Protein AF-A0A7W7CVB8-F1 (afdb_monomer_lite)

Radius of gyration: 33.38 Å; chains: 1; bounding box: 102×82×112 Å

InterPro domains:
  IPR000719 Protein kinase domain [PS50011] (1-177)
  IPR011009 Protein kinase-like domain superfamily [SSF56112] (12-130)
  IPR050167 Serine/threonine-protein kinase [PTHR23257] (19-129)

Secondary structure (DSSP, 8-state):
-PPEEHHHHTTT--HHHHHHHHHHHHHHHHHHHHTT-------TTTEEEPTT-SS--EEE--TT--TTS--TTS-TTTTSSSPP-HHHHHHHHHHHHHHH-GGGTGGGGGGG-SSGGGSPPHHHHHHHHHS-TTHHHH--S--PPPP-----------------------------------------PPPPP---------------------------------------------------PPPP-----------------EEEEEEPGGG--EEEEEEETTEEEEEEE-SSS-EEEEEEEEETTEEEEEEGGGEEEEEEE-SSEEEEEEEETTEEEEEEEEB--TT-EEEEEEEEETTEEEEEEEEEPTTS-EEEEEEETTEEEEPPPEETTTTEEEETTEEEE-EE-BTTTTBT--

Sequence (422 aa):
MSDDSLRTCATGWSAAQARLAGAQAAAALAAAHEAGVTHLALTPDTIVVVRDSDPPVVRLTGFGTSGEERTAYSAPEVGGETPATSAADVYSLGTVLAELFPHLETELWDCWAVDPAARPTATEIASRLSVPPWEKAAAGPPREKPAVGLPREKPAVGLPREKPIAEQPLVVERAAVPSTVERDAELSAPPPSETRRSAVVKPVIAMAILLSVLVVGGLTAARGKDRSRAEAGSGAQRATSLSSAPGPSVIPSPGPTATTARALRATMAAHLPGGAGTLYLAMRDGKAMAYFCDGKKVEAWYHGTASNGRLNLAGRNGNVMTGDFSATSATGKVTFKSRSTSFKIPVVRKPSGLFRASGRVRNAKVDGTWIVLPDGTRTGVLVTGGVPGPAPDLDVAAATAMIGGSPTSAVEVDVETGAGMD

Structure (mmCIF, N/C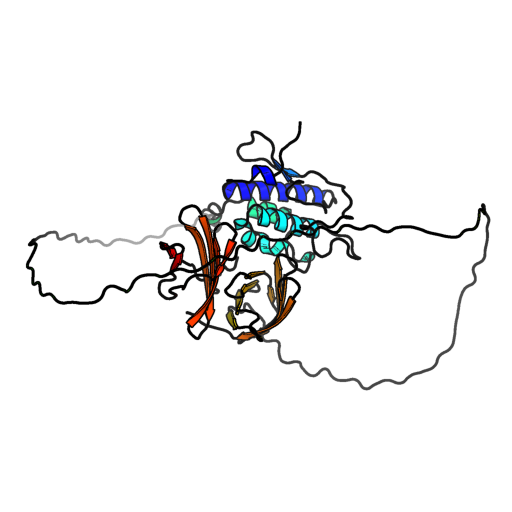A/C/O backbone):
data_AF-A0A7W7CVB8-F1
#
_entry.id   AF-A0A7W7CVB8-F1
#
loop_
_atom_site.group_PDB
_atom_site.id
_atom_site.type_symbol
_atom_site.label_atom_id
_atom_site.label_alt_id
_atom_site.label_comp_id
_atom_site.label_asym_id
_atom_site.label_entity_id
_atom_site.label_seq_id
_atom_site.pdbx_PDB_ins_code
_atom_site.Cartn_x
_atom_site.Cartn_y
_atom_site.Cartn_z
_atom_site.occupancy
_atom_site.B_iso_or_equiv
_atom_site.auth_seq_id
_atom_site.auth_comp_id
_atom_site.auth_asym_id
_atom_site.auth_atom_id
_atom_site.pdbx_PDB_model_num
ATOM 1 N N . MET A 1 1 ? 5.531 -25.276 27.952 1.00 41.78 1 MET A N 1
ATOM 2 C CA . MET A 1 1 ? 5.869 -25.693 26.575 1.00 41.78 1 MET A CA 1
ATOM 3 C C . MET A 1 1 ? 5.429 -24.544 25.696 1.00 41.78 1 MET A C 1
ATOM 5 O O . MET A 1 1 ? 4.290 -24.132 25.854 1.00 41.78 1 MET A O 1
ATOM 9 N N . SER A 1 2 ? 6.339 -23.943 24.935 1.00 55.62 2 SER A N 1
ATOM 10 C CA . SER A 1 2 ? 6.087 -22.653 24.279 1.00 55.62 2 SER A CA 1
ATOM 11 C C . SER A 1 2 ? 5.547 -22.852 22.868 1.00 55.62 2 SER A C 1
ATOM 13 O O . SER A 1 2 ? 6.119 -23.658 22.133 1.00 55.62 2 SER A O 1
ATOM 15 N N . ASP A 1 3 ? 4.498 -22.115 22.508 1.00 72.31 3 ASP A N 1
ATOM 16 C CA . ASP A 1 3 ? 4.078 -21.934 21.114 1.00 72.31 3 ASP A CA 1
ATOM 17 C C . ASP A 1 3 ? 5.183 -21.196 20.328 1.00 72.31 3 ASP A C 1
ATOM 19 O O . ASP A 1 3 ? 5.986 -20.466 20.918 1.00 72.31 3 ASP A O 1
ATOM 23 N N . ASP A 1 4 ? 5.244 -21.395 19.011 1.00 82.94 4 ASP A N 1
ATOM 24 C CA . ASP A 1 4 ? 6.255 -20.768 18.148 1.00 82.94 4 ASP A CA 1
ATOM 25 C C . ASP A 1 4 ? 5.694 -19.479 17.519 1.00 82.94 4 ASP A C 1
ATOM 27 O O . ASP A 1 4 ? 4.498 -19.397 17.233 1.00 82.94 4 ASP A O 1
ATOM 31 N N . SER A 1 5 ? 6.520 -18.445 17.316 1.00 87.62 5 SER A N 1
ATOM 32 C CA . SER A 1 5 ? 6.015 -17.173 16.782 1.00 87.62 5 SER A CA 1
ATOM 33 C C . SER A 1 5 ? 5.667 -17.243 15.295 1.00 87.62 5 SER A C 1
ATOM 35 O O . SER A 1 5 ? 6.262 -17.982 14.510 1.00 87.62 5 SER A O 1
ATOM 37 N N . LEU A 1 6 ? 4.726 -16.400 14.866 1.00 86.94 6 LEU A N 1
ATOM 38 C CA . LEU A 1 6 ? 4.351 -16.279 13.461 1.00 86.94 6 LEU A CA 1
ATOM 39 C C . LEU A 1 6 ? 5.567 -15.927 12.588 1.00 86.94 6 LEU A C 1
ATOM 41 O O . LEU A 1 6 ? 5.669 -16.411 11.462 1.00 86.94 6 LEU A O 1
ATOM 45 N N . ARG A 1 7 ? 6.529 -15.166 13.133 1.00 87.56 7 ARG A N 1
ATOM 46 C CA . ARG A 1 7 ? 7.818 -14.869 12.489 1.00 87.56 7 ARG A CA 1
ATOM 47 C C . ARG A 1 7 ? 8.586 -16.123 12.062 1.00 87.56 7 ARG A C 1
ATOM 49 O O . ARG A 1 7 ? 9.152 -16.129 10.971 1.00 87.56 7 ARG A O 1
ATOM 56 N N . THR A 1 8 ? 8.646 -17.159 12.900 1.00 85.69 8 THR A N 1
ATOM 57 C CA . THR A 1 8 ? 9.402 -18.384 12.586 1.00 85.69 8 THR A CA 1
ATOM 58 C C . THR A 1 8 ? 8.598 -19.327 11.693 1.00 85.69 8 THR A C 1
ATOM 60 O O . THR A 1 8 ? 9.158 -19.928 10.776 1.00 85.69 8 THR A O 1
ATOM 63 N N . CYS A 1 9 ? 7.282 -19.414 11.904 1.00 84.25 9 CYS A N 1
ATOM 64 C CA . CYS A 1 9 ? 6.412 -20.363 11.209 1.00 84.25 9 CYS A CA 1
ATOM 65 C C . CYS A 1 9 ? 5.978 -19.933 9.798 1.00 84.25 9 CYS A C 1
ATOM 67 O O . CYS A 1 9 ? 5.772 -20.800 8.954 1.00 84.25 9 CYS A O 1
ATOM 69 N N . ALA A 1 10 ? 5.842 -18.631 9.516 1.00 82.56 10 ALA A N 1
ATOM 70 C CA . ALA A 1 10 ? 5.246 -18.112 8.273 1.00 82.56 10 ALA A CA 1
ATOM 71 C C . ALA A 1 10 ? 6.025 -18.432 6.976 1.00 82.56 10 ALA A C 1
ATOM 73 O O . ALA A 1 10 ? 5.517 -18.224 5.868 1.00 82.56 10 ALA A O 1
ATOM 74 N N . THR A 1 11 ? 7.264 -18.921 7.078 1.00 83.38 11 THR A N 1
ATOM 75 C CA . THR A 1 11 ? 8.117 -19.189 5.913 1.00 83.38 11 THR A CA 1
ATOM 76 C C . THR A 1 11 ? 7.531 -20.304 5.047 1.00 83.38 11 THR A C 1
ATOM 78 O O . THR A 1 11 ? 7.451 -21.457 5.456 1.00 83.38 11 THR A O 1
ATOM 81 N N . GLY A 1 12 ? 7.165 -19.968 3.807 1.00 80.75 12 GLY A N 1
ATOM 82 C CA . GLY A 1 12 ? 6.624 -20.925 2.834 1.00 80.75 12 GLY A CA 1
ATOM 83 C C . GLY A 1 12 ? 5.102 -21.092 2.862 1.00 80.75 12 GLY A C 1
ATOM 84 O O . GLY A 1 12 ? 4.581 -21.861 2.057 1.00 80.75 12 GLY A O 1
ATOM 85 N N . TRP A 1 13 ? 4.383 -20.358 3.718 1.00 87.81 13 TRP A N 1
ATOM 86 C CA . TRP A 1 13 ? 2.919 -20.383 3.743 1.00 87.81 13 TRP A CA 1
ATOM 87 C C . TRP A 1 13 ? 2.299 -19.909 2.423 1.00 87.81 13 TRP A C 1
ATOM 89 O O . TRP A 1 13 ? 2.782 -18.988 1.756 1.00 87.81 13 TRP A O 1
ATOM 99 N N . SER A 1 14 ? 1.184 -20.538 2.060 1.00 87.44 14 SER A N 1
ATOM 100 C CA . SER A 1 14 ? 0.334 -20.115 0.947 1.00 87.44 14 SER A CA 1
ATOM 101 C C . SER A 1 14 ? -0.401 -18.807 1.260 1.00 87.44 14 SER A C 1
ATOM 103 O O . SER A 1 14 ? -0.615 -18.453 2.420 1.00 87.44 14 SER A O 1
ATOM 105 N N . ALA A 1 15 ? -0.878 -18.115 0.220 1.00 84.31 15 ALA A N 1
ATOM 106 C CA . ALA A 1 15 ? -1.705 -16.919 0.393 1.00 84.31 15 ALA A CA 1
ATOM 107 C C . ALA A 1 15 ? -2.995 -17.200 1.194 1.00 84.31 15 ALA A C 1
ATOM 109 O O . ALA A 1 15 ? -3.453 -16.345 1.943 1.00 84.31 15 ALA A O 1
ATOM 110 N N . ALA A 1 16 ? -3.560 -18.409 1.094 1.00 84.44 16 ALA A N 1
ATOM 111 C CA . ALA A 1 16 ? -4.723 -18.808 1.887 1.00 84.44 16 ALA A CA 1
ATOM 112 C C . ALA A 1 16 ? -4.392 -18.926 3.387 1.00 84.44 16 ALA A C 1
ATOM 114 O O . ALA A 1 16 ? -5.137 -18.411 4.216 1.00 84.44 16 ALA A O 1
ATOM 115 N N . GLN A 1 17 ? -3.252 -19.534 3.734 1.00 91.12 17 GLN A N 1
ATOM 116 C CA . GLN A 1 17 ? -2.776 -19.632 5.121 1.00 91.12 17 GLN A CA 1
ATOM 117 C C . GLN A 1 17 ? -2.429 -18.251 5.700 1.00 91.12 17 GLN A C 1
ATOM 119 O O . GLN A 1 17 ? -2.812 -17.949 6.827 1.00 91.12 17 GLN A O 1
ATOM 124 N N . ALA A 1 18 ? -1.782 -17.387 4.911 1.00 92.62 18 ALA A N 1
ATOM 125 C CA . ALA A 1 18 ? -1.481 -16.006 5.292 1.00 92.62 18 ALA A CA 1
ATOM 126 C C . ALA A 1 18 ? -2.753 -15.191 5.597 1.00 92.62 18 ALA A C 1
ATOM 128 O O . ALA A 1 18 ? -2.851 -14.578 6.661 1.00 92.62 18 ALA A O 1
ATOM 129 N N . ARG A 1 19 ? -3.755 -15.236 4.702 1.00 93.94 19 ARG A N 1
ATOM 130 C CA . ARG A 1 19 ? -5.072 -14.611 4.922 1.00 93.94 19 ARG A CA 1
ATOM 131 C C . ARG A 1 19 ? -5.748 -15.148 6.178 1.00 93.94 19 ARG A C 1
ATOM 133 O O . ARG A 1 19 ? -6.192 -14.361 7.005 1.00 93.94 19 ARG A O 1
ATOM 140 N N . LEU A 1 20 ? -5.800 -16.470 6.340 1.00 93.56 20 LEU A N 1
ATOM 141 C CA . LEU A 1 20 ? -6.459 -17.114 7.475 1.00 93.56 20 LEU A CA 1
ATOM 142 C C . LEU A 1 20 ? -5.820 -16.721 8.816 1.00 93.56 20 LEU A C 1
ATOM 144 O O . LEU A 1 20 ? -6.535 -16.384 9.758 1.00 93.56 20 LEU A O 1
ATOM 148 N N . ALA A 1 21 ? -4.490 -16.710 8.903 1.00 93.81 21 ALA A N 1
ATOM 149 C CA . ALA A 1 21 ? -3.789 -16.275 10.107 1.00 93.81 21 ALA A CA 1
ATOM 150 C C . ALA A 1 21 ? -3.987 -14.777 10.386 1.00 93.81 21 ALA A C 1
ATOM 152 O O . ALA A 1 21 ? -4.239 -14.392 11.526 1.00 93.81 21 ALA A O 1
ATOM 153 N N . GLY A 1 22 ? -3.953 -13.931 9.351 1.00 95.94 22 GLY A N 1
ATOM 154 C CA . GLY A 1 22 ? -4.281 -12.512 9.491 1.00 95.94 22 GLY A CA 1
ATOM 155 C C . GLY A 1 22 ? -5.724 -12.280 9.957 1.00 95.94 22 GLY A C 1
ATOM 156 O O . GLY A 1 22 ? -5.956 -11.441 10.825 1.00 95.94 22 GLY A O 1
ATOM 157 N N . ALA A 1 23 ? -6.682 -13.067 9.456 1.00 96.75 23 ALA A N 1
ATOM 158 C CA . ALA A 1 23 ? -8.081 -13.021 9.874 1.00 96.75 23 ALA A CA 1
ATOM 159 C C . ALA A 1 23 ? -8.259 -13.408 11.349 1.00 96.75 23 ALA A C 1
ATOM 161 O O . ALA A 1 23 ? -8.963 -12.720 12.084 1.00 96.75 23 ALA A O 1
ATOM 162 N N . GLN A 1 24 ? -7.591 -14.474 11.797 1.00 96.62 24 GLN A N 1
ATOM 163 C CA . GLN A 1 24 ? -7.615 -14.920 13.192 1.00 96.62 24 GLN A CA 1
ATOM 164 C C . GLN A 1 24 ? -6.947 -13.911 14.140 1.00 96.62 24 GLN A C 1
ATOM 166 O O . GLN A 1 24 ? -7.497 -13.616 15.201 1.00 96.62 24 GLN A O 1
ATOM 171 N N . ALA A 1 25 ? -5.806 -13.329 13.755 1.00 97.06 25 ALA A N 1
ATOM 172 C CA . ALA A 1 25 ? -5.157 -12.268 14.528 1.00 97.06 25 ALA A CA 1
ATOM 173 C C . ALA A 1 25 ? -6.049 -11.016 14.632 1.00 97.06 25 ALA A C 1
ATOM 175 O O . ALA A 1 25 ? -6.213 -10.457 15.714 1.00 97.06 25 ALA A O 1
ATOM 176 N N . ALA A 1 26 ? -6.697 -10.616 13.535 1.00 97.94 26 ALA A N 1
ATOM 177 C CA . ALA A 1 26 ? -7.664 -9.522 13.536 1.00 97.94 26 ALA A CA 1
ATOM 178 C C . ALA A 1 26 ? -8.901 -9.827 14.402 1.00 97.94 26 ALA A C 1
ATOM 180 O O . ALA A 1 26 ? -9.336 -8.971 15.166 1.00 97.94 26 ALA A O 1
ATOM 181 N N . ALA A 1 27 ? -9.431 -11.053 14.359 1.00 97.31 27 ALA A N 1
ATOM 182 C CA . ALA A 1 27 ? -10.551 -11.472 15.204 1.00 97.31 27 ALA A CA 1
ATOM 183 C C . ALA A 1 27 ? -10.185 -11.474 16.701 1.00 97.31 27 ALA A C 1
ATOM 185 O O . ALA A 1 27 ? -10.991 -11.072 17.538 1.00 97.31 27 ALA A O 1
ATOM 186 N N . ALA A 1 28 ? -8.955 -11.865 17.045 1.00 96.25 28 ALA A N 1
ATOM 187 C CA . ALA A 1 28 ? -8.456 -11.804 18.416 1.00 96.25 28 ALA A CA 1
ATOM 188 C C . ALA A 1 28 ? -8.279 -10.355 18.918 1.00 96.25 28 ALA A C 1
ATOM 190 O O . ALA A 1 28 ? -8.561 -10.087 20.086 1.00 96.25 28 ALA A O 1
ATOM 191 N N . LEU A 1 29 ? -7.878 -9.410 18.053 1.00 97.06 29 LEU A N 1
ATOM 192 C CA . LEU A 1 29 ? -7.913 -7.979 18.388 1.00 97.06 29 LEU A CA 1
ATOM 193 C C . LEU A 1 29 ? -9.339 -7.458 18.539 1.00 97.06 29 LEU A C 1
ATOM 195 O O . LEU A 1 29 ? -9.603 -6.743 19.496 1.00 97.06 29 LEU A O 1
ATOM 199 N N . ALA A 1 30 ? -10.260 -7.837 17.649 1.00 97.25 30 ALA A N 1
ATOM 200 C CA . ALA A 1 30 ? -11.659 -7.424 17.735 1.00 97.25 30 ALA A CA 1
ATOM 201 C C . ALA A 1 30 ? -12.279 -7.817 19.086 1.00 97.25 30 ALA A C 1
ATOM 203 O O . ALA A 1 30 ? -12.848 -6.967 19.765 1.00 97.25 30 ALA A O 1
ATOM 204 N N . ALA A 1 31 ? -12.067 -9.059 19.531 1.00 95.94 31 ALA A N 1
ATOM 205 C CA . ALA A 1 31 ? -12.522 -9.527 20.840 1.00 95.94 31 ALA A CA 1
ATOM 206 C C . ALA A 1 31 ? -11.890 -8.750 22.016 1.00 95.94 31 ALA A C 1
ATOM 208 O O . ALA A 1 31 ? -12.559 -8.483 23.014 1.00 95.94 31 ALA A O 1
ATOM 209 N N . ALA A 1 32 ? -10.616 -8.353 21.909 1.00 94.31 32 ALA A N 1
ATOM 210 C CA . ALA A 1 32 ? -9.971 -7.505 22.913 1.00 94.31 32 ALA A CA 1
ATOM 211 C C . ALA A 1 32 ? -10.542 -6.074 22.911 1.00 94.31 32 ALA A C 1
ATOM 213 O O . ALA A 1 32 ? -10.826 -5.524 23.974 1.00 94.31 32 ALA A O 1
ATOM 214 N N . HIS A 1 33 ? -10.782 -5.497 21.730 1.00 95.00 33 HIS A N 1
ATOM 215 C CA . HIS A 1 33 ? -11.368 -4.165 21.557 1.00 95.00 33 HIS A CA 1
ATOM 216 C C . HIS A 1 33 ? -12.808 -4.097 22.078 1.00 95.00 33 HIS A C 1
ATOM 218 O O . HIS A 1 33 ? -13.155 -3.128 22.750 1.00 95.00 33 HIS A O 1
ATOM 224 N N . GLU A 1 34 ? -13.617 -5.135 21.851 1.00 95.12 34 GLU A N 1
ATOM 225 C CA . GLU A 1 34 ? -14.959 -5.284 22.441 1.00 95.12 34 GLU A CA 1
ATOM 226 C C . GLU A 1 34 ? -14.915 -5.376 23.976 1.00 95.12 34 GLU A C 1
ATOM 228 O O . GLU A 1 34 ? -15.793 -4.842 24.653 1.00 95.12 34 GLU A O 1
ATOM 233 N N . ALA A 1 35 ? -13.860 -5.974 24.539 1.00 93.81 35 ALA A N 1
ATOM 234 C CA . ALA A 1 35 ? -13.591 -5.985 25.978 1.00 93.81 35 ALA A CA 1
ATOM 235 C C . ALA A 1 35 ? -12.957 -4.677 26.512 1.00 93.81 35 ALA A C 1
ATOM 237 O O . ALA A 1 35 ? -12.646 -4.590 27.701 1.00 93.81 35 ALA A O 1
ATOM 238 N N . GLY A 1 36 ? -12.753 -3.661 25.664 1.00 91.81 36 GLY A N 1
ATOM 239 C CA . GLY A 1 36 ? -12.139 -2.380 26.035 1.00 91.81 36 GLY A CA 1
ATOM 240 C C . GLY A 1 36 ? -10.615 -2.420 26.216 1.00 91.81 36 GLY A C 1
ATOM 241 O O . GLY A 1 36 ? -10.053 -1.509 26.821 1.00 91.81 36 GLY A O 1
ATOM 242 N N . VAL A 1 37 ? -9.939 -3.456 25.711 1.00 91.81 37 VAL A N 1
ATOM 243 C CA . VAL A 1 37 ? -8.492 -3.682 25.858 1.00 91.81 37 VAL A CA 1
ATOM 244 C C . VAL A 1 37 ? -7.772 -3.440 24.531 1.00 91.81 37 VAL A C 1
ATOM 246 O O . VAL A 1 37 ? -8.031 -4.122 23.543 1.00 91.81 37 VAL A O 1
ATOM 249 N N . THR A 1 38 ? -6.818 -2.508 24.518 1.00 92.44 38 THR A N 1
ATOM 250 C CA . THR A 1 38 ? -5.859 -2.323 23.415 1.00 92.44 38 THR A CA 1
ATOM 251 C C . THR A 1 38 ? -4.569 -3.106 23.677 1.00 92.44 38 THR A C 1
ATOM 253 O O . THR A 1 38 ? -4.179 -3.323 24.826 1.00 92.44 38 THR A O 1
ATOM 256 N N . HIS A 1 39 ? -3.905 -3.569 22.618 1.00 93.00 39 HIS A N 1
ATOM 257 C CA . HIS A 1 39 ? -2.704 -4.404 22.721 1.00 93.00 39 HIS A CA 1
ATOM 258 C C . HIS A 1 39 ? -1.413 -3.570 22.781 1.00 93.00 39 HIS A C 1
ATOM 260 O O . HIS A 1 39 ? -0.523 -3.894 23.564 1.00 93.00 39 HIS A O 1
ATOM 266 N N . LEU A 1 40 ? -1.304 -2.528 21.950 1.00 91.75 40 LEU A N 1
ATOM 267 C CA . LEU A 1 40 ? -0.252 -1.499 21.830 1.00 91.75 40 LEU A CA 1
ATOM 268 C C . LEU A 1 40 ? 1.198 -1.966 21.565 1.00 91.75 40 LEU A C 1
ATOM 270 O O . LEU A 1 40 ? 2.015 -1.174 21.092 1.00 91.75 40 LEU A O 1
ATOM 274 N N . ALA A 1 41 ? 1.502 -3.243 21.791 1.00 90.62 41 ALA A N 1
ATOM 275 C CA . ALA A 1 41 ? 2.809 -3.880 21.625 1.00 90.62 41 ALA A CA 1
ATOM 276 C C . ALA A 1 41 ? 2.791 -5.023 20.586 1.00 90.62 41 ALA A C 1
ATOM 278 O O . ALA A 1 41 ? 3.534 -5.996 20.705 1.00 90.62 41 ALA A O 1
ATOM 279 N N . LEU A 1 42 ? 1.920 -4.937 19.574 1.00 92.44 42 LEU A N 1
ATOM 280 C CA . LEU A 1 42 ? 1.849 -5.930 18.498 1.00 92.44 42 LEU A CA 1
ATOM 281 C C . LEU A 1 42 ? 3.172 -6.030 17.732 1.00 92.44 42 LEU A C 1
ATOM 283 O O . LEU A 1 42 ? 3.657 -5.054 17.162 1.00 92.44 42 LEU A O 1
ATOM 287 N N . THR A 1 43 ? 3.705 -7.244 17.658 1.00 92.44 43 THR A N 1
ATOM 288 C CA . THR A 1 43 ? 4.877 -7.610 16.859 1.00 92.44 43 THR A CA 1
ATOM 289 C C . THR A 1 43 ? 4.643 -8.989 16.223 1.00 92.44 43 THR A C 1
ATOM 291 O O . THR A 1 43 ? 3.743 -9.715 16.648 1.00 92.44 43 THR A O 1
ATOM 294 N N . PRO A 1 44 ? 5.461 -9.429 15.251 1.00 93.00 44 PRO A N 1
ATOM 295 C CA . PRO A 1 44 ? 5.422 -10.805 14.745 1.00 93.00 44 PRO A CA 1
ATOM 296 C C . PRO A 1 44 ? 5.622 -11.890 15.813 1.00 93.00 44 PRO A C 1
ATOM 298 O O . PRO A 1 44 ? 5.316 -13.053 15.560 1.00 93.00 44 PRO A O 1
ATOM 301 N N . ASP A 1 45 ? 6.150 -11.511 16.979 1.00 91.31 45 ASP A N 1
ATOM 302 C CA . ASP A 1 45 ? 6.499 -12.402 18.080 1.00 91.31 45 ASP A CA 1
ATOM 303 C C . ASP A 1 45 ? 5.417 -12.461 19.176 1.00 91.31 45 ASP A C 1
ATOM 305 O O . ASP A 1 45 ? 5.390 -13.411 19.954 1.00 91.31 45 ASP A O 1
ATOM 309 N N . THR A 1 46 ? 4.461 -11.519 19.181 1.00 93.06 46 THR A N 1
ATOM 310 C CA . THR A 1 46 ? 3.242 -11.594 20.012 1.00 93.06 46 THR A CA 1
ATOM 311 C C . THR A 1 46 ? 2.109 -12.388 19.358 1.00 93.06 46 THR A C 1
ATOM 313 O O . THR A 1 46 ? 1.165 -12.788 20.048 1.00 93.06 46 THR A O 1
ATOM 316 N N . ILE A 1 47 ? 2.201 -12.653 18.050 1.00 94.31 47 ILE A N 1
ATOM 317 C CA . ILE A 1 47 ? 1.319 -13.582 17.336 1.00 94.31 47 ILE A CA 1
ATOM 318 C C . ILE A 1 47 ? 1.981 -14.962 17.343 1.00 94.31 47 ILE A C 1
ATOM 320 O O . ILE A 1 47 ? 3.034 -15.144 16.735 1.00 94.31 47 ILE A O 1
ATOM 324 N N . VAL A 1 48 ? 1.375 -15.936 18.019 1.00 94.12 48 VAL A N 1
ATOM 325 C CA . VAL A 1 48 ? 1.908 -17.303 18.134 1.00 94.12 48 VAL A CA 1
ATOM 326 C C . VAL A 1 48 ? 1.084 -18.285 17.312 1.00 94.12 48 VAL A C 1
ATOM 328 O O . VAL A 1 48 ? -0.132 -18.132 17.201 1.00 94.12 48 VAL A O 1
ATOM 331 N N . VAL A 1 49 ? 1.736 -19.292 16.736 1.00 92.56 49 VAL A N 1
ATOM 332 C CA . VAL A 1 49 ? 1.103 -20.371 15.973 1.00 92.56 49 VAL A CA 1
ATOM 333 C C . VAL A 1 49 ? 0.953 -21.593 16.872 1.00 92.56 49 VAL A C 1
ATOM 335 O O . VAL A 1 49 ? 1.911 -22.046 17.499 1.00 92.56 49 VAL A O 1
ATOM 338 N N . VAL A 1 50 ? -0.257 -22.146 16.923 1.00 90.94 50 VAL A N 1
ATOM 339 C CA . VAL A 1 50 ? -0.533 -23.401 17.625 1.00 90.94 50 VAL A CA 1
ATOM 340 C C . VAL A 1 50 ? 0.137 -24.534 16.852 1.00 90.94 50 VAL A C 1
ATOM 342 O O . VAL A 1 50 ? -0.140 -24.732 15.666 1.00 90.94 50 VAL A O 1
ATOM 345 N N . ARG A 1 51 ? 1.024 -25.282 17.515 1.00 82.88 51 ARG A N 1
ATOM 346 C CA . ARG A 1 51 ? 1.720 -26.418 16.895 1.00 82.88 51 ARG A CA 1
ATOM 347 C C . ARG A 1 51 ? 0.750 -27.470 16.372 1.00 82.88 51 ARG A C 1
ATOM 349 O O . ARG A 1 51 ? -0.341 -27.644 16.909 1.00 82.88 51 ARG A O 1
ATOM 356 N N . ASP A 1 52 ? 1.191 -28.161 15.324 1.00 81.94 52 ASP A N 1
ATOM 357 C CA . ASP A 1 52 ? 0.491 -29.286 14.699 1.00 81.94 52 ASP A CA 1
ATOM 358 C C . ASP A 1 52 ? -0.948 -28.958 14.238 1.00 81.94 52 ASP A C 1
ATOM 360 O O . ASP A 1 52 ? -1.793 -29.844 14.119 1.00 81.94 52 ASP A O 1
ATOM 364 N N . SER A 1 53 ? -1.227 -27.676 13.951 1.00 81.69 53 SER A N 1
ATOM 365 C CA . SER A 1 53 ? -2.502 -27.216 13.391 1.00 81.69 53 SER A CA 1
ATOM 366 C C . SER A 1 53 ? -2.454 -27.109 11.861 1.00 81.69 53 SER A C 1
ATOM 368 O O . SER A 1 53 ? -1.638 -26.379 11.296 1.00 81.69 53 SER A O 1
ATOM 370 N N . ASP A 1 54 ? -3.361 -27.824 11.191 1.00 81.94 54 ASP A N 1
ATOM 371 C CA . ASP A 1 54 ? -3.656 -27.668 9.764 1.00 81.94 54 ASP A CA 1
ATOM 372 C C . ASP A 1 54 ? -5.188 -27.619 9.565 1.00 81.94 54 ASP A C 1
ATOM 374 O O . AS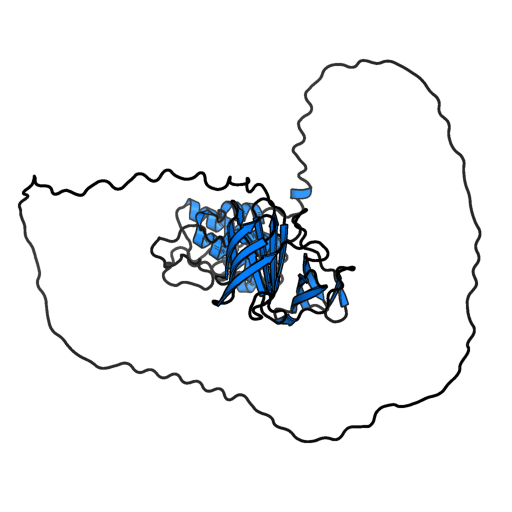P A 1 54 ? -5.875 -28.581 9.921 1.00 81.94 54 ASP A O 1
ATOM 378 N N . PRO A 1 55 ? -5.760 -26.509 9.057 1.00 84.00 55 PRO A N 1
ATOM 379 C CA . PRO A 1 55 ? -5.083 -25.260 8.705 1.00 84.00 55 PRO A CA 1
ATOM 380 C C . PRO A 1 55 ? -4.499 -24.537 9.940 1.00 84.00 55 PRO A C 1
ATOM 382 O O . PRO A 1 55 ? -4.943 -24.789 11.063 1.00 84.00 55 PRO A O 1
ATOM 385 N N . PRO A 1 56 ? -3.518 -23.629 9.761 1.00 87.75 56 PRO A N 1
ATOM 386 C CA . PRO A 1 56 ? -2.817 -23.000 10.875 1.00 87.75 56 PRO A CA 1
ATOM 387 C C . PRO A 1 56 ? -3.759 -22.183 11.763 1.00 87.75 56 PRO A C 1
ATOM 389 O O . PRO A 1 56 ? -4.536 -21.345 11.288 1.00 87.75 56 PRO A O 1
ATOM 392 N N . VAL A 1 57 ? -3.639 -22.401 13.071 1.00 92.19 57 VAL A N 1
ATOM 393 C CA . VAL A 1 57 ? -4.328 -21.637 14.113 1.00 92.19 57 VAL A CA 1
ATOM 394 C C . VAL A 1 57 ? -3.333 -20.697 14.787 1.00 92.19 57 VAL A C 1
ATOM 396 O O . VAL A 1 57 ? -2.240 -21.116 15.166 1.00 92.19 57 VAL A O 1
ATOM 399 N N . VAL A 1 58 ? -3.707 -19.430 14.963 1.00 93.94 58 VAL A N 1
ATOM 400 C CA . VAL A 1 58 ? -2.883 -18.411 15.625 1.00 93.94 58 VAL A CA 1
ATOM 401 C C . VAL A 1 58 ? -3.585 -17.791 16.828 1.00 93.94 58 VAL A C 1
ATOM 403 O O . VAL A 1 58 ? -4.812 -17.759 16.919 1.00 93.94 58 VAL A O 1
ATOM 406 N N . ARG A 1 59 ? -2.792 -17.289 17.775 1.00 92.69 59 ARG A N 1
ATOM 407 C CA . ARG A 1 59 ? -3.259 -16.639 19.005 1.00 92.69 59 ARG A CA 1
ATOM 408 C C . ARG A 1 59 ? -2.467 -15.360 19.250 1.00 92.69 59 ARG A C 1
ATOM 410 O O . ARG A 1 59 ? -1.298 -15.274 18.886 1.00 92.69 59 ARG A O 1
ATOM 417 N N . LEU A 1 60 ? -3.095 -14.386 19.904 1.00 93.50 60 LEU A N 1
ATOM 418 C CA . LEU A 1 60 ? -2.413 -13.193 20.406 1.00 93.50 60 LEU A CA 1
ATOM 419 C C . LEU A 1 60 ? -1.994 -13.378 21.864 1.00 93.50 60 LEU A C 1
ATOM 421 O O . LEU A 1 60 ? -2.709 -13.988 22.661 1.00 93.50 60 LEU A O 1
ATOM 425 N N . THR A 1 61 ? -0.828 -12.835 22.196 1.00 92.25 61 THR A N 1
ATOM 426 C CA . THR A 1 61 ? -0.187 -12.895 23.514 1.00 92.25 61 THR A CA 1
ATOM 427 C C . THR A 1 61 ? 0.423 -11.531 23.850 1.00 92.25 61 THR A C 1
ATOM 429 O O . THR A 1 61 ? 0.607 -10.708 22.964 1.00 92.25 61 THR A O 1
ATOM 432 N N . GLY A 1 62 ? 0.737 -11.256 25.119 1.00 86.19 62 GLY A N 1
ATOM 433 C CA . GLY A 1 62 ? 1.341 -9.968 25.502 1.00 86.19 62 GLY A CA 1
ATOM 434 C C . GLY A 1 62 ? 0.357 -8.800 25.662 1.00 86.19 62 GLY A C 1
ATOM 435 O O . GLY A 1 62 ? 0.771 -7.647 25.635 1.00 86.19 62 GLY A O 1
ATOM 436 N N . PHE A 1 63 ? -0.937 -9.066 25.871 1.00 83.38 63 PHE A N 1
ATOM 437 C CA . PHE A 1 63 ? -1.872 -8.039 26.342 1.00 83.38 63 PHE A CA 1
ATOM 438 C C . PHE A 1 63 ? -1.423 -7.456 27.691 1.00 83.38 63 PHE A C 1
ATOM 440 O O . PHE A 1 63 ? -0.974 -8.191 28.572 1.00 83.38 63 PHE A O 1
ATOM 447 N N . GLY A 1 64 ? -1.595 -6.145 27.874 1.00 64.12 64 GLY A N 1
ATOM 448 C CA . GLY A 1 64 ? -1.306 -5.468 29.141 1.00 64.12 64 GLY A CA 1
ATOM 449 C C . GLY A 1 64 ? 0.164 -5.105 29.377 1.00 64.12 64 GLY A C 1
ATOM 450 O O . GLY A 1 64 ? 0.475 -4.554 30.431 1.00 64.12 64 GLY A O 1
ATOM 451 N N . THR A 1 65 ? 1.067 -5.340 28.418 1.00 63.47 65 THR A N 1
ATOM 452 C CA . THR A 1 65 ? 2.347 -4.617 28.390 1.00 63.47 65 THR A CA 1
ATOM 453 C C . THR A 1 65 ? 2.057 -3.136 28.161 1.00 63.47 65 THR A C 1
ATOM 455 O O . THR A 1 65 ? 1.389 -2.794 27.182 1.00 63.47 65 THR A O 1
ATOM 458 N N . SER A 1 66 ? 2.532 -2.252 29.040 1.00 55.00 66 SER A N 1
ATOM 459 C CA . SER A 1 66 ? 2.380 -0.811 28.844 1.00 55.00 66 SER A CA 1
ATOM 460 C C . SER A 1 66 ? 3.023 -0.397 27.516 1.00 55.00 66 SER A C 1
ATOM 462 O O . SER A 1 66 ? 4.152 -0.776 27.212 1.00 55.00 66 SER A O 1
ATOM 464 N N . GLY A 1 67 ? 2.311 0.402 26.714 1.00 53.81 67 GLY A N 1
ATOM 465 C CA . GLY A 1 67 ? 2.802 0.933 25.433 1.00 53.81 67 GLY A CA 1
ATOM 466 C C . GLY A 1 67 ? 3.897 2.001 25.576 1.00 53.81 67 GLY A C 1
ATOM 467 O O . GLY A 1 67 ? 3.961 2.916 24.759 1.00 53.81 67 GLY A O 1
ATOM 468 N N . GLU A 1 68 ? 4.701 1.928 26.639 1.00 56.72 68 GLU A N 1
ATOM 469 C CA . GLU A 1 68 ? 5.796 2.850 26.954 1.00 56.72 68 GLU A CA 1
ATOM 470 C C . GLU A 1 68 ? 6.984 2.671 25.999 1.00 56.72 68 GLU A C 1
ATOM 472 O O . GLU A 1 68 ? 7.653 3.650 25.670 1.00 56.72 68 GLU A O 1
ATOM 477 N N . GLU A 1 69 ? 7.225 1.451 25.503 1.00 66.12 69 GLU A N 1
ATOM 478 C CA . GLU A 1 69 ? 8.274 1.184 24.517 1.00 66.12 69 GLU A CA 1
ATOM 479 C C . GLU A 1 69 ? 7.695 1.063 23.100 1.00 66.12 69 GLU A C 1
ATOM 481 O O . GLU A 1 69 ? 7.053 0.084 22.717 1.00 66.12 69 GLU A O 1
ATOM 486 N N . ARG A 1 70 ? 7.932 2.105 22.298 1.00 77.19 70 ARG A N 1
ATOM 487 C CA . ARG A 1 70 ? 7.492 2.189 20.904 1.00 77.19 70 ARG A CA 1
ATOM 488 C C . ARG A 1 70 ? 8.288 1.219 20.028 1.00 77.19 70 ARG A C 1
ATOM 490 O O . ARG A 1 70 ? 9.493 1.377 19.848 1.00 77.19 70 ARG A O 1
ATOM 497 N N . THR A 1 71 ? 7.598 0.260 19.418 1.00 84.25 71 THR A N 1
ATOM 498 C CA . THR A 1 71 ? 8.200 -0.716 18.497 1.00 84.25 71 THR A CA 1
ATOM 499 C C . THR A 1 71 ? 8.296 -0.165 17.066 1.00 84.25 71 THR A C 1
ATOM 501 O O . THR A 1 71 ? 7.701 0.862 16.734 1.00 84.25 71 THR A O 1
ATOM 504 N N . ALA A 1 72 ? 8.980 -0.891 16.174 1.00 85.94 72 ALA A N 1
ATOM 505 C CA . ALA A 1 72 ? 8.981 -0.601 14.735 1.00 85.94 72 ALA A CA 1
ATOM 506 C C . ALA A 1 72 ? 7.592 -0.740 14.067 1.00 85.94 72 ALA A C 1
ATOM 508 O O . ALA A 1 72 ? 7.389 -0.220 12.970 1.00 85.94 72 ALA A O 1
ATOM 509 N N . TYR A 1 73 ? 6.647 -1.422 14.725 1.00 91.75 73 TYR A N 1
ATOM 510 C CA . TYR A 1 73 ? 5.282 -1.662 14.246 1.00 91.75 73 TYR A CA 1
ATOM 511 C C . TYR A 1 73 ? 4.275 -0.641 14.788 1.00 91.75 73 TYR A C 1
ATOM 513 O O . TYR A 1 73 ? 3.195 -0.492 14.222 1.00 91.75 73 TYR A O 1
ATOM 521 N N . SER A 1 74 ? 4.622 0.068 15.867 1.00 90.75 74 SER A N 1
ATOM 522 C CA . SER A 1 74 ? 3.714 0.965 16.579 1.00 90.75 74 SER A CA 1
ATOM 523 C C . SER A 1 74 ? 3.234 2.127 15.701 1.00 90.75 74 SER A C 1
ATOM 525 O O . SER A 1 74 ? 4.013 2.758 14.978 1.00 90.75 74 SER A O 1
ATOM 527 N N . ALA A 1 75 ? 1.942 2.440 15.815 1.00 90.38 75 ALA A N 1
ATOM 528 C CA . ALA A 1 75 ? 1.303 3.545 15.107 1.00 90.38 75 ALA A CA 1
ATOM 529 C C . ALA A 1 75 ? 1.961 4.905 15.417 1.00 90.38 75 ALA A C 1
ATOM 531 O O . ALA A 1 75 ? 2.520 5.084 16.505 1.00 90.38 75 ALA A O 1
ATOM 532 N N . PRO A 1 76 ? 1.922 5.883 14.488 1.00 87.62 76 PRO A N 1
ATOM 533 C CA . PRO A 1 76 ? 2.633 7.147 14.648 1.00 87.62 76 PRO A CA 1
ATOM 534 C C . PRO A 1 76 ? 2.222 7.926 15.903 1.00 87.62 76 PRO A C 1
ATOM 536 O O . PRO A 1 76 ? 3.084 8.582 16.492 1.00 87.62 76 PRO A O 1
ATOM 539 N N . GLU A 1 77 ? 0.961 7.803 16.323 1.00 85.88 77 GLU A N 1
ATOM 540 C CA . GLU A 1 77 ? 0.389 8.418 17.523 1.00 85.88 77 GLU A CA 1
ATOM 541 C C . GLU A 1 77 ? 0.749 7.724 18.853 1.00 85.88 77 GLU A C 1
ATOM 543 O O . GLU A 1 77 ? 0.512 8.295 19.917 1.00 85.88 77 GLU A O 1
ATOM 548 N N . VAL A 1 78 ? 1.346 6.523 18.834 1.00 87.31 78 VAL A N 1
ATOM 549 C CA . VAL A 1 78 ? 1.791 5.840 20.063 1.00 87.31 78 VAL A CA 1
ATOM 550 C C . VAL A 1 78 ? 2.936 6.632 20.704 1.00 87.31 78 VAL A C 1
ATOM 552 O O . VAL A 1 78 ? 3.959 6.906 20.064 1.00 87.31 78 VAL A O 1
ATOM 555 N N . GLY A 1 79 ? 2.745 6.996 21.976 1.00 76.50 79 GLY A N 1
ATOM 556 C CA . GLY A 1 79 ? 3.624 7.894 22.732 1.00 76.50 79 GLY A CA 1
ATOM 557 C C . GLY A 1 79 ? 3.307 9.390 22.577 1.00 76.50 79 GLY A C 1
ATOM 558 O O . GLY A 1 79 ? 4.101 10.215 23.022 1.00 76.50 79 GLY A O 1
ATOM 559 N N . GLY A 1 80 ? 2.191 9.754 21.933 1.00 75.25 80 GLY A N 1
ATOM 560 C CA . GLY A 1 80 ? 1.697 11.134 21.864 1.00 75.25 80 GLY A CA 1
ATOM 561 C C . GLY A 1 80 ? 0.934 11.595 23.115 1.00 75.25 80 GLY A C 1
ATOM 562 O O . GLY A 1 80 ? 0.774 10.856 24.082 1.00 75.25 80 GLY A O 1
ATOM 563 N N . GLU A 1 81 ? 0.424 12.830 23.075 1.00 72.00 81 GLU A N 1
ATOM 564 C CA . GLU A 1 81 ? -0.354 13.443 24.170 1.00 72.00 81 GLU A CA 1
ATOM 565 C C . GLU A 1 81 ? -1.741 12.802 24.372 1.00 72.00 81 GLU A C 1
ATOM 567 O O . GLU A 1 81 ? -2.306 12.855 25.464 1.00 72.00 81 GLU A O 1
ATOM 572 N N . THR A 1 82 ? -2.306 12.192 23.326 1.00 73.25 82 THR A N 1
ATOM 573 C CA . THR A 1 82 ? -3.585 11.472 23.377 1.00 73.25 82 THR A CA 1
ATOM 574 C C . THR A 1 82 ? -3.364 9.975 23.594 1.00 73.25 82 THR A C 1
ATOM 576 O O . THR A 1 82 ? -2.535 9.397 22.886 1.00 73.25 82 THR A O 1
ATOM 579 N N . PRO A 1 83 ? -4.133 9.306 24.478 1.00 77.38 83 PRO A N 1
ATOM 580 C CA . PRO A 1 83 ? -4.067 7.855 24.625 1.00 77.38 83 PRO A CA 1
ATOM 581 C C . PRO A 1 83 ? -4.303 7.130 23.296 1.00 77.38 83 PRO A C 1
ATOM 583 O O . PRO A 1 83 ? -5.238 7.450 22.560 1.00 77.38 83 PRO A O 1
ATOM 586 N N . ALA A 1 84 ? -3.466 6.135 23.004 1.00 79.44 84 ALA A N 1
ATOM 587 C CA . ALA A 1 84 ? -3.612 5.309 21.814 1.00 79.44 84 ALA A CA 1
ATOM 588 C C . ALA A 1 84 ? -4.910 4.482 21.874 1.00 79.44 84 ALA A C 1
ATOM 590 O O . ALA A 1 84 ? -5.230 3.871 22.896 1.00 79.44 84 ALA A O 1
ATOM 591 N N . THR A 1 85 ? -5.654 4.460 20.769 1.00 89.94 85 THR A N 1
ATOM 592 C CA . THR A 1 85 ? -6.933 3.744 20.641 1.00 89.94 85 THR A CA 1
ATOM 593 C C . THR A 1 85 ? -6.745 2.387 19.954 1.00 89.94 85 THR A C 1
ATOM 595 O O . THR A 1 85 ? -5.650 2.045 19.509 1.00 89.94 85 THR A O 1
ATOM 598 N N . SER A 1 86 ? -7.826 1.617 19.797 1.00 94.12 86 SER A N 1
ATOM 599 C CA . SER A 1 86 ? -7.856 0.381 18.993 1.00 94.12 86 SER A CA 1
ATOM 600 C C . SER A 1 86 ? -7.329 0.561 17.560 1.00 94.12 86 SER A C 1
ATOM 602 O O . SER A 1 86 ? -6.771 -0.370 16.981 1.00 94.12 86 SER A O 1
ATOM 604 N N . ALA A 1 87 ? -7.420 1.770 17.000 1.00 94.94 87 ALA A N 1
ATOM 605 C CA . ALA A 1 87 ? -6.862 2.105 15.692 1.00 94.94 87 ALA A CA 1
ATOM 606 C C . ALA A 1 87 ? -5.322 2.006 15.637 1.00 94.94 87 ALA A C 1
ATOM 608 O O . ALA A 1 87 ? -4.760 1.779 14.559 1.00 94.94 87 ALA A O 1
ATOM 609 N N . ALA A 1 88 ? -4.623 2.139 16.771 1.00 93.88 88 ALA A N 1
ATOM 610 C CA . ALA A 1 88 ? -3.176 1.935 16.850 1.00 93.88 88 ALA A CA 1
ATOM 611 C C . ALA A 1 88 ? -2.800 0.447 16.712 1.00 93.88 88 ALA A C 1
ATOM 613 O O . ALA A 1 88 ? -1.802 0.111 16.065 1.00 93.88 88 ALA A O 1
ATOM 614 N N . ASP A 1 89 ? -3.633 -0.451 17.248 1.00 95.69 89 ASP A N 1
ATOM 615 C CA . ASP A 1 89 ? -3.469 -1.896 17.066 1.00 95.69 89 ASP A CA 1
ATOM 616 C C . ASP A 1 89 ? -3.703 -2.301 15.610 1.00 95.69 89 ASP A C 1
ATOM 618 O O . ASP A 1 89 ? -2.967 -3.126 15.082 1.00 95.69 89 ASP A O 1
ATOM 622 N N . VAL A 1 90 ? -4.676 -1.684 14.930 1.00 97.62 90 VAL A N 1
ATOM 623 C CA . VAL A 1 90 ? -4.954 -1.934 13.504 1.00 97.62 90 VAL A CA 1
ATOM 624 C C . VAL A 1 90 ? -3.758 -1.548 12.627 1.00 97.62 90 VAL A C 1
ATOM 626 O O . VAL A 1 90 ? -3.335 -2.343 11.787 1.00 97.62 90 VAL A O 1
ATOM 629 N N . TYR A 1 91 ? -3.155 -0.376 12.857 1.00 96.00 91 TYR A N 1
ATOM 630 C CA . TYR A 1 91 ? -1.917 0.031 12.176 1.00 96.00 91 TYR A CA 1
ATOM 631 C C . TYR A 1 91 ? -0.782 -0.969 12.433 1.00 96.00 91 TYR A C 1
ATOM 633 O O . TYR A 1 91 ? -0.059 -1.362 11.511 1.00 96.00 91 TYR A O 1
ATOM 641 N N . SER A 1 92 ? -0.628 -1.406 13.684 1.00 95.94 92 SER A N 1
ATOM 642 C CA . SER A 1 92 ? 0.441 -2.331 14.066 1.00 95.94 92 SER A CA 1
ATOM 643 C C . SER A 1 92 ? 0.226 -3.718 13.450 1.00 95.94 92 SER A C 1
ATOM 645 O O . SER A 1 92 ? 1.159 -4.271 12.872 1.00 95.94 92 SER A O 1
ATOM 647 N N . LEU A 1 93 ? -1.010 -4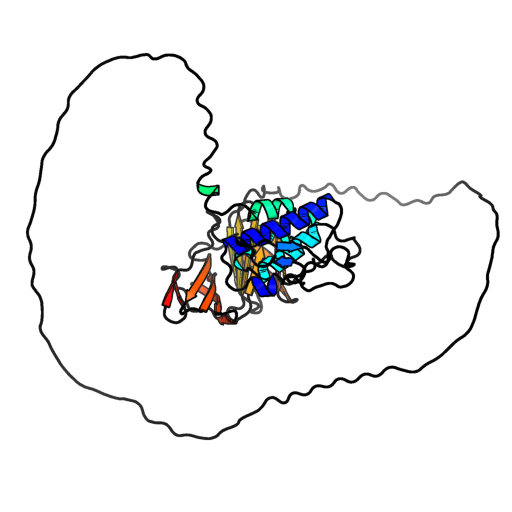.234 13.448 1.00 97.25 93 LEU A N 1
ATOM 648 C CA . LEU A 1 93 ? -1.390 -5.470 12.760 1.00 97.25 93 LEU A CA 1
ATOM 649 C C . LEU A 1 93 ? -1.118 -5.379 11.255 1.00 97.25 93 LEU A C 1
ATOM 651 O O . LEU A 1 93 ? -0.510 -6.291 10.701 1.00 97.25 93 LEU A O 1
ATOM 655 N N . GLY A 1 94 ? -1.523 -4.285 10.601 1.00 96.19 94 GLY A N 1
ATOM 656 C CA . GLY A 1 94 ? -1.228 -4.048 9.186 1.00 96.19 94 GLY A CA 1
ATOM 657 C C . GLY A 1 94 ? 0.275 -4.117 8.911 1.00 96.19 94 GLY A C 1
ATOM 658 O O . GLY A 1 94 ? 0.711 -4.845 8.021 1.00 96.19 94 GLY A O 1
ATOM 659 N N . THR A 1 95 ? 1.081 -3.443 9.737 1.00 94.88 95 THR A N 1
ATOM 660 C CA . THR A 1 95 ? 2.551 -3.443 9.625 1.00 94.88 95 THR A CA 1
ATOM 661 C C . THR A 1 95 ? 3.149 -4.844 9.809 1.00 94.88 95 THR A C 1
ATOM 663 O O . THR A 1 95 ? 3.982 -5.258 9.004 1.00 94.88 95 THR A O 1
ATOM 666 N N . VAL A 1 96 ? 2.691 -5.600 10.813 1.00 96.00 96 VAL A N 1
ATOM 667 C CA . VAL A 1 96 ? 3.113 -6.988 11.073 1.00 96.00 96 VAL A CA 1
ATOM 668 C C . VAL A 1 96 ? 2.757 -7.911 9.904 1.00 96.00 96 VAL A C 1
ATOM 670 O O . VAL A 1 96 ? 3.622 -8.622 9.389 1.00 96.00 96 VAL A O 1
ATOM 673 N N . LEU A 1 97 ? 1.501 -7.890 9.450 1.00 95.50 97 LEU A N 1
ATOM 674 C CA . LEU A 1 97 ? 1.037 -8.759 8.368 1.00 95.50 97 LEU A CA 1
ATOM 675 C C . LEU A 1 97 ? 1.699 -8.417 7.032 1.00 95.50 97 LEU A C 1
ATOM 677 O O . LEU A 1 97 ? 1.991 -9.327 6.267 1.00 95.50 97 LEU A O 1
ATOM 681 N N . ALA A 1 98 ? 1.991 -7.147 6.755 1.00 90.06 98 ALA A N 1
ATOM 682 C CA . ALA A 1 98 ? 2.635 -6.744 5.510 1.00 90.06 98 ALA A CA 1
ATOM 683 C C . ALA A 1 98 ? 4.159 -6.987 5.491 1.00 90.06 98 ALA A C 1
ATOM 685 O O . ALA A 1 98 ? 4.729 -7.166 4.415 1.00 90.06 98 ALA A O 1
ATOM 686 N N . GLU A 1 99 ? 4.828 -7.042 6.651 1.00 92.12 99 GLU A N 1
ATOM 687 C CA . GLU A 1 99 ? 6.207 -7.548 6.748 1.00 92.12 99 GLU A CA 1
ATOM 688 C C . GLU A 1 99 ? 6.259 -9.048 6.427 1.00 92.12 99 GLU A C 1
ATOM 690 O O . GLU A 1 99 ? 7.017 -9.475 5.555 1.00 92.12 99 GLU A O 1
ATOM 695 N N . LEU A 1 100 ? 5.436 -9.842 7.118 1.00 92.06 100 LEU A N 1
ATOM 696 C CA . LEU A 1 100 ? 5.440 -11.306 7.023 1.00 92.06 100 LEU A CA 1
ATOM 697 C C . LEU A 1 100 ? 4.846 -11.808 5.700 1.00 92.06 100 LEU A C 1
ATOM 699 O O . LEU A 1 100 ? 5.330 -12.773 5.106 1.00 92.06 100 LEU A O 1
ATOM 703 N N . PHE A 1 101 ? 3.814 -11.124 5.212 1.00 92.69 101 PHE A N 1
ATOM 704 C CA . PHE A 1 101 ? 3.052 -11.470 4.020 1.00 92.69 101 PHE A CA 1
ATOM 705 C C . PHE A 1 101 ? 2.900 -10.243 3.100 1.00 92.69 101 PHE A C 1
ATOM 707 O O . PHE A 1 101 ? 1.804 -9.698 2.974 1.00 92.69 101 PHE A O 1
ATOM 714 N N . PRO A 1 102 ? 3.952 -9.823 2.365 1.00 86.56 102 PRO A N 1
ATOM 715 C CA . PRO A 1 102 ? 3.909 -8.609 1.534 1.00 86.56 102 PRO A CA 1
ATOM 716 C C . PRO A 1 102 ? 2.821 -8.578 0.448 1.00 86.56 102 PRO A C 1
ATOM 718 O O . PRO A 1 102 ? 2.547 -7.531 -0.119 1.00 86.56 102 PRO A O 1
ATOM 721 N N . HIS A 1 103 ? 2.197 -9.718 0.140 1.00 81.38 103 HIS A N 1
ATOM 722 C CA . HIS A 1 103 ? 1.068 -9.809 -0.789 1.00 81.38 103 HIS A CA 1
ATOM 723 C C . HIS A 1 103 ? -0.283 -9.399 -0.169 1.00 81.38 103 HIS A C 1
ATOM 725 O O . HIS A 1 103 ? -1.262 -9.307 -0.898 1.00 81.38 103 HIS A O 1
ATOM 731 N N . LEU A 1 104 ? -0.346 -9.177 1.151 1.00 88.19 104 LEU A N 1
ATOM 732 C CA . LEU A 1 104 ? -1.510 -8.621 1.852 1.00 88.19 104 LEU A CA 1
ATOM 733 C C . LEU A 1 104 ? -1.424 -7.095 2.024 1.00 88.19 104 LEU A C 1
ATOM 735 O O . LEU A 1 104 ? -2.379 -6.493 2.497 1.00 88.19 104 LEU A O 1
ATOM 739 N N . GLU A 1 105 ? -0.305 -6.458 1.657 1.00 84.81 105 GLU A N 1
ATOM 740 C CA . GLU A 1 105 ? -0.111 -5.006 1.806 1.00 84.81 105 GLU A CA 1
ATOM 741 C C . GLU A 1 105 ? -1.217 -4.191 1.128 1.00 84.81 105 GLU A C 1
ATOM 743 O O . GLU A 1 105 ? -1.749 -3.261 1.728 1.00 84.81 105 GLU A O 1
ATOM 748 N N . THR A 1 106 ? -1.586 -4.584 -0.089 1.00 75.88 106 THR A N 1
ATOM 749 C CA . THR A 1 106 ? -2.644 -3.958 -0.890 1.00 75.88 106 THR A CA 1
ATOM 750 C C . THR A 1 106 ? -4.018 -4.124 -0.238 1.00 75.88 106 THR A C 1
ATOM 752 O O . THR A 1 106 ? -4.808 -3.195 -0.132 1.00 75.88 106 THR A O 1
ATOM 755 N N . GLU A 1 107 ? -4.310 -5.294 0.327 1.00 86.00 107 GLU A N 1
ATOM 756 C CA . GLU A 1 107 ? -5.581 -5.525 1.019 1.00 86.00 107 GLU A CA 1
ATOM 757 C C . GLU A 1 107 ? -5.673 -4.826 2.389 1.00 86.00 107 GLU A C 1
ATOM 759 O O . GLU A 1 107 ? -6.774 -4.694 2.927 1.00 86.00 107 GLU A O 1
ATOM 764 N N . LEU A 1 108 ? -4.549 -4.373 2.953 1.00 92.25 108 LEU A N 1
ATOM 765 C CA . LEU A 1 108 ? -4.440 -3.799 4.300 1.00 92.25 108 LEU A CA 1
ATOM 766 C C . LEU A 1 108 ? -3.989 -2.328 4.310 1.00 92.25 108 LEU A C 1
ATOM 768 O O . LEU A 1 108 ? -3.660 -1.808 5.377 1.00 92.25 108 LEU A O 1
ATOM 772 N N . TRP A 1 109 ? -3.959 -1.638 3.162 1.00 81.75 109 TRP A N 1
ATOM 773 C CA . TRP A 1 109 ? -3.370 -0.293 3.076 1.00 81.75 109 TRP A CA 1
ATOM 774 C C . TRP A 1 109 ? -4.045 0.744 3.987 1.00 81.75 109 TRP A C 1
ATOM 776 O O . TRP A 1 109 ? -3.390 1.656 4.497 1.00 81.75 109 TRP A O 1
ATOM 786 N N . ASP A 1 110 ? -5.349 0.598 4.220 1.00 86.94 110 ASP A N 1
ATOM 787 C CA . ASP A 1 110 ? -6.164 1.488 5.049 1.00 86.94 110 ASP A CA 1
ATOM 788 C C . ASP A 1 110 ? -5.869 1.352 6.551 1.00 86.94 110 ASP A C 1
ATOM 790 O O . ASP A 1 110 ? -6.143 2.282 7.311 1.00 86.94 110 ASP A O 1
ATOM 794 N N . CYS A 1 111 ? -5.188 0.283 6.980 1.00 94.62 111 CYS A N 1
ATOM 795 C CA . CYS A 1 111 ? -4.616 0.186 8.325 1.00 94.62 111 CYS A CA 1
ATOM 796 C C . CYS A 1 111 ? -3.598 1.303 8.622 1.00 94.62 111 CYS A C 1
ATOM 798 O O . CYS A 1 111 ? -3.410 1.653 9.784 1.00 94.62 111 CYS A O 1
ATOM 800 N N . TRP A 1 112 ? -2.954 1.889 7.605 1.00 94.06 112 TRP A N 1
ATOM 801 C CA . TRP A 1 112 ? -1.962 2.959 7.779 1.00 94.06 112 TRP A CA 1
ATOM 802 C C . TRP A 1 112 ? -2.511 4.371 7.534 1.00 94.06 112 TRP A C 1
ATOM 804 O O . TRP A 1 112 ? -1.728 5.304 7.347 1.00 94.06 112 TRP A O 1
ATOM 814 N N . ALA A 1 113 ? -3.835 4.567 7.545 1.00 82.81 113 ALA A N 1
ATOM 815 C CA . ALA A 1 113 ? -4.417 5.899 7.393 1.00 82.81 113 ALA A CA 1
ATOM 816 C C . ALA A 1 113 ? -3.862 6.891 8.443 1.00 82.81 113 ALA A C 1
ATOM 818 O O . ALA A 1 113 ? -3.716 6.560 9.626 1.00 82.81 113 ALA A O 1
ATOM 819 N N . VAL A 1 114 ? -3.547 8.114 7.988 1.00 78.62 114 VAL A N 1
ATOM 820 C CA . VAL A 1 114 ? -2.965 9.187 8.824 1.00 78.62 114 VAL A CA 1
ATOM 821 C C . VAL A 1 114 ? -3.895 9.550 9.978 1.00 78.62 114 VAL A C 1
ATOM 823 O O . VAL A 1 114 ? -3.438 9.723 11.103 1.00 78.62 114 VAL A O 1
ATOM 826 N N . ASP A 1 115 ? -5.192 9.644 9.691 1.00 82.69 115 ASP A N 1
ATOM 827 C CA . ASP A 1 115 ? -6.242 9.785 10.694 1.00 82.69 115 ASP A CA 1
ATOM 828 C C . ASP A 1 115 ? -6.563 8.398 11.283 1.00 82.69 115 ASP A C 1
ATOM 830 O O . ASP A 1 115 ? -7.012 7.524 10.532 1.00 82.69 115 ASP A O 1
ATOM 834 N N . PRO A 1 116 ? -6.367 8.165 12.597 1.00 90.25 116 PRO A N 1
ATOM 835 C CA . PRO A 1 116 ? -6.727 6.901 13.231 1.00 90.25 116 PRO A CA 1
ATOM 836 C C . PRO A 1 116 ? -8.215 6.551 13.081 1.00 90.25 116 PRO A C 1
ATOM 838 O O . PRO A 1 116 ? -8.544 5.372 13.005 1.00 90.25 116 PRO A O 1
ATOM 841 N N . ALA A 1 117 ? -9.111 7.541 12.981 1.00 88.56 117 ALA A N 1
ATOM 842 C CA . ALA A 1 117 ? -10.546 7.313 12.788 1.00 88.56 117 ALA A CA 1
ATOM 843 C C . ALA A 1 117 ? -10.914 6.868 11.358 1.00 88.56 117 ALA A C 1
ATOM 845 O O . ALA A 1 117 ? -12.027 6.399 11.133 1.00 88.56 117 ALA A O 1
ATOM 846 N N . ALA A 1 118 ? -9.992 6.998 10.397 1.00 85.31 118 ALA A N 1
ATOM 847 C CA . ALA A 1 118 ? -10.164 6.525 9.023 1.00 85.31 118 ALA A CA 1
ATOM 848 C C . ALA A 1 118 ? -9.631 5.096 8.798 1.00 85.31 118 ALA A C 1
ATOM 850 O O . ALA A 1 118 ? -9.748 4.573 7.688 1.00 85.31 118 ALA A O 1
ATOM 851 N N . ARG A 1 119 ? -9.033 4.471 9.822 1.00 93.69 119 ARG A N 1
ATOM 852 C CA . ARG A 1 119 ? -8.583 3.073 9.775 1.00 93.69 119 ARG A CA 1
ATOM 853 C C . ARG A 1 119 ? -9.781 2.136 9.995 1.00 93.69 119 ARG A C 1
ATOM 855 O O . ARG A 1 119 ? -10.657 2.467 10.795 1.00 93.69 119 ARG A O 1
ATOM 862 N N . PRO A 1 120 ? -9.833 0.969 9.331 1.00 95.62 120 PRO A N 1
ATOM 863 C CA . PRO A 1 120 ? -10.891 -0.013 9.554 1.00 95.62 120 PRO A CA 1
ATOM 864 C C . PRO A 1 120 ? -10.827 -0.589 10.972 1.00 95.62 120 PRO A C 1
ATOM 866 O O . PRO A 1 120 ? -9.778 -0.612 11.612 1.00 95.62 120 PRO A O 1
ATOM 869 N N . THR A 1 121 ? -11.942 -1.121 11.458 1.00 97.75 121 THR A N 1
ATOM 870 C CA . THR A 1 121 ? -11.970 -1.904 12.697 1.00 97.75 121 THR A CA 1
ATOM 871 C C . THR A 1 121 ? -11.272 -3.255 12.521 1.00 97.75 121 THR A C 1
ATOM 873 O O . THR A 1 121 ? -11.207 -3.819 11.424 1.00 97.75 121 THR A O 1
ATOM 876 N N . ALA A 1 122 ? -10.803 -3.841 13.626 1.00 97.44 122 ALA A N 1
ATOM 877 C CA . ALA A 1 122 ? -10.259 -5.198 13.615 1.00 97.44 122 ALA A CA 1
ATOM 878 C C . ALA A 1 122 ? -11.288 -6.236 13.104 1.00 97.44 122 ALA A C 1
ATOM 880 O O . ALA A 1 122 ? -10.923 -7.165 12.385 1.00 97.44 122 ALA A O 1
ATOM 881 N N . THR A 1 123 ? -12.584 -6.025 13.369 1.00 97.50 123 THR A N 1
ATOM 882 C CA . THR A 1 123 ? -13.698 -6.839 12.851 1.00 97.50 123 THR A CA 1
ATOM 883 C C . THR A 1 123 ? -13.822 -6.770 11.325 1.00 97.50 123 THR A C 1
ATOM 885 O O . THR A 1 123 ? -14.042 -7.792 10.669 1.00 97.50 123 THR A O 1
ATOM 888 N N . GLU A 1 124 ? -13.643 -5.589 10.727 1.00 95.50 124 GLU A N 1
ATOM 889 C CA . GLU A 1 124 ? -13.649 -5.415 9.269 1.00 95.50 124 GLU A CA 1
ATOM 890 C C . GLU A 1 124 ? -12.427 -6.062 8.610 1.00 95.50 124 GLU A C 1
ATOM 892 O O . GLU A 1 124 ? -12.577 -6.704 7.570 1.00 95.50 124 GLU A O 1
ATOM 897 N N . ILE A 1 125 ? -11.240 -5.968 9.222 1.00 97.31 125 ILE A N 1
ATOM 898 C CA . ILE A 1 125 ? -10.037 -6.673 8.748 1.00 97.31 125 ILE A CA 1
ATOM 899 C C . ILE A 1 125 ? -10.214 -8.194 8.844 1.00 97.31 125 ILE A C 1
ATOM 901 O O . ILE A 1 125 ? -9.942 -8.900 7.871 1.00 97.31 125 ILE A O 1
ATOM 905 N N . ALA A 1 126 ? -10.743 -8.705 9.960 1.00 96.62 126 ALA A N 1
ATOM 906 C CA . ALA A 1 126 ? -11.048 -10.126 10.118 1.00 96.62 126 ALA A CA 1
ATOM 907 C C . ALA A 1 126 ? -12.007 -10.610 9.021 1.00 96.62 126 ALA A C 1
ATOM 909 O O . ALA A 1 126 ? -11.724 -11.588 8.328 1.00 96.62 126 ALA A O 1
ATOM 910 N N . SER A 1 127 ? -13.100 -9.876 8.798 1.00 92.75 127 SER A N 1
ATOM 911 C CA . SER A 1 127 ? -14.102 -10.181 7.767 1.00 92.75 127 SER A CA 1
ATOM 912 C C . SER A 1 127 ? -13.524 -10.122 6.348 1.00 92.75 127 SER A C 1
ATOM 914 O O . SER A 1 127 ? -13.851 -10.960 5.507 1.00 92.75 127 SER A O 1
ATOM 916 N N . ARG A 1 128 ? -12.642 -9.150 6.075 1.00 92.06 128 ARG A N 1
ATOM 917 C CA . ARG A 1 128 ? -11.960 -8.975 4.783 1.00 92.06 128 ARG A CA 1
ATOM 918 C C . ARG A 1 128 ? -11.063 -10.168 4.459 1.00 92.06 128 ARG A C 1
ATOM 920 O O . ARG A 1 128 ? -11.159 -10.718 3.363 1.00 92.06 128 ARG A O 1
ATOM 927 N N . LEU A 1 129 ? -10.248 -10.593 5.424 1.00 92.69 129 LEU A N 1
ATOM 928 C CA . LEU A 1 129 ? -9.273 -11.670 5.252 1.00 92.69 129 LEU A CA 1
ATOM 929 C C . LEU A 1 129 ? -9.899 -13.076 5.308 1.00 92.69 129 LEU A C 1
ATOM 931 O O . LEU A 1 129 ? -9.412 -13.973 4.620 1.00 92.69 129 LEU A O 1
ATOM 935 N N . SER A 1 130 ? -10.996 -13.261 6.056 1.00 86.38 130 SER A N 1
ATOM 936 C CA . SER A 1 130 ? -11.683 -14.558 6.218 1.00 86.38 130 SER A CA 1
ATOM 937 C C . SER A 1 130 ? -12.234 -15.142 4.914 1.00 86.38 130 SER A C 1
ATOM 939 O O . SER A 1 130 ? -12.328 -16.359 4.782 1.00 86.38 130 SER A O 1
ATOM 941 N N . VAL A 1 131 ? -12.610 -14.295 3.949 1.00 61.81 131 VAL A N 1
ATOM 942 C CA . VAL A 1 131 ? -13.201 -14.743 2.678 1.00 61.81 131 VAL A CA 1
ATOM 943 C C . VAL A 1 131 ? -12.096 -14.988 1.641 1.00 61.81 131 VAL A C 1
ATOM 945 O O . VAL A 1 131 ? -11.327 -14.062 1.354 1.00 61.81 131 VAL A O 1
ATOM 948 N N . PRO A 1 132 ? -11.999 -16.183 1.026 1.00 51.25 132 PRO A N 1
ATOM 949 C CA . PRO A 1 132 ? -11.094 -16.407 -0.094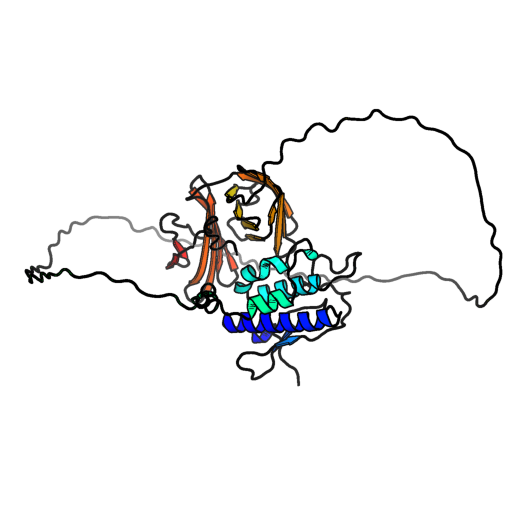 1.00 51.25 132 PRO A CA 1
ATOM 950 C C . PRO A 1 132 ? -11.617 -15.696 -1.365 1.00 51.25 132 PRO A C 1
ATOM 952 O O . PRO A 1 132 ? -12.820 -15.726 -1.634 1.00 51.25 132 PRO A O 1
ATOM 955 N N . PRO A 1 133 ? -10.750 -15.089 -2.205 1.00 47.00 133 PRO A N 1
ATOM 956 C CA . PRO A 1 133 ? -11.191 -14.240 -3.323 1.00 47.00 133 PRO A CA 1
ATOM 957 C C . PRO A 1 133 ? -12.143 -14.897 -4.338 1.00 47.00 133 PRO A C 1
ATOM 959 O O . PRO A 1 133 ? -12.931 -14.202 -4.977 1.00 47.00 133 PRO A O 1
ATOM 962 N N . TRP A 1 134 ? -12.098 -16.225 -4.484 1.00 46.06 134 TRP A N 1
ATOM 963 C CA . TRP A 1 134 ? -12.924 -16.970 -5.438 1.00 46.06 134 TRP A CA 1
ATOM 964 C C . TRP A 1 134 ? -14.386 -17.153 -4.994 1.00 46.06 134 TRP A C 1
ATOM 966 O O . TRP A 1 134 ? -15.249 -17.386 -5.838 1.00 46.06 134 TRP A O 1
ATOM 976 N N . GLU A 1 135 ? -14.707 -16.987 -3.709 1.00 42.31 135 GLU A N 1
ATOM 977 C CA . GLU A 1 135 ? -16.073 -17.174 -3.199 1.00 42.31 135 GLU A CA 1
ATOM 978 C C . GLU A 1 135 ? -16.961 -15.939 -3.453 1.00 42.31 135 GLU A C 1
ATOM 980 O O . GLU A 1 135 ? -18.138 -16.064 -3.800 1.00 42.31 135 GLU A O 1
ATOM 985 N N . LYS A 1 136 ? -16.368 -14.733 -3.453 1.00 40.41 136 LYS A N 1
ATOM 986 C CA . LYS A 1 136 ? -17.031 -13.494 -3.915 1.00 40.41 136 LYS A CA 1
ATOM 987 C C . LYS A 1 136 ? -17.430 -13.529 -5.395 1.00 40.41 136 LYS A C 1
ATOM 989 O O . LYS A 1 136 ? -18.358 -12.824 -5.774 1.00 40.41 136 LYS A O 1
ATOM 994 N N . ALA A 1 137 ? -16.764 -14.336 -6.223 1.00 41.16 137 ALA A N 1
ATOM 995 C CA . ALA A 1 137 ? -17.125 -14.508 -7.632 1.00 41.16 137 ALA A CA 1
ATOM 996 C C . ALA A 1 137 ? -18.318 -15.467 -7.835 1.00 41.16 137 ALA A C 1
ATOM 998 O O . ALA A 1 137 ? -19.008 -15.377 -8.849 1.00 41.16 137 ALA A O 1
ATOM 999 N N . ALA A 1 138 ? -18.581 -16.364 -6.876 1.00 36.88 138 ALA A N 1
ATOM 1000 C CA . ALA A 1 138 ? -19.729 -17.274 -6.901 1.00 36.88 138 ALA A CA 1
ATOM 1001 C C . ALA A 1 138 ? -21.013 -16.620 -6.354 1.00 36.88 138 ALA A C 1
ATOM 1003 O O . ALA A 1 138 ? -22.117 -16.935 -6.804 1.00 36.88 138 ALA A O 1
ATOM 1004 N N . ALA A 1 139 ? -20.873 -15.670 -5.424 1.00 42.59 139 ALA A N 1
ATOM 1005 C CA . ALA A 1 139 ? -21.960 -14.841 -4.913 1.00 42.59 139 ALA A CA 1
ATOM 1006 C C . ALA A 1 139 ? -22.365 -13.744 -5.919 1.00 42.59 139 ALA A C 1
ATOM 1008 O O . ALA A 1 139 ? -22.118 -12.555 -5.717 1.00 42.59 139 ALA A O 1
ATOM 1009 N N . GLY A 1 140 ? -23.022 -14.148 -7.012 1.00 38.94 140 GLY A N 1
ATOM 1010 C CA . GLY A 1 140 ? -23.745 -13.216 -7.883 1.00 38.94 140 GLY A CA 1
ATOM 1011 C C . GLY A 1 140 ? -24.801 -12.403 -7.107 1.00 38.94 140 GLY A C 1
ATOM 1012 O O . GLY A 1 140 ? -25.155 -12.773 -5.982 1.00 38.94 140 GLY A O 1
ATOM 1013 N N . PRO A 1 141 ? -25.332 -11.306 -7.684 1.00 37.09 141 PRO A N 1
ATOM 1014 C CA . PRO A 1 141 ? -26.317 -10.467 -7.004 1.00 37.09 141 PRO A CA 1
ATOM 1015 C C . PRO A 1 141 ? -27.511 -11.306 -6.517 1.00 37.09 141 PRO A C 1
ATOM 1017 O O . PRO A 1 141 ? -27.877 -12.272 -7.200 1.00 37.09 141 PRO A O 1
ATOM 1020 N N . PRO A 1 142 ? -28.132 -10.961 -5.368 1.00 36.59 142 PRO A N 1
ATOM 1021 C CA . PRO A 1 142 ? -29.233 -11.736 -4.812 1.00 36.59 142 PRO A CA 1
ATOM 1022 C C . PRO A 1 142 ? -30.313 -11.963 -5.867 1.00 36.59 142 PRO A C 1
ATOM 1024 O O . PRO A 1 142 ? -30.930 -11.015 -6.351 1.00 36.59 142 PRO A O 1
ATOM 1027 N N . ARG A 1 143 ? -30.540 -13.227 -6.241 1.00 41.53 143 ARG A N 1
ATOM 1028 C CA . ARG A 1 143 ? -31.663 -13.576 -7.111 1.00 41.53 143 ARG A CA 1
ATOM 1029 C C . ARG A 1 143 ? -32.942 -13.278 -6.343 1.00 41.53 143 ARG A C 1
ATOM 1031 O O . ARG A 1 143 ? -33.278 -14.010 -5.411 1.00 41.53 143 ARG A O 1
ATOM 1038 N N . GLU A 1 144 ? -33.643 -12.218 -6.736 1.00 36.84 144 GLU A N 1
ATOM 1039 C CA . GLU A 1 144 ? -35.000 -11.976 -6.263 1.00 36.84 144 GLU A CA 1
ATOM 1040 C C . GLU A 1 144 ? -35.839 -13.237 -6.486 1.00 36.84 144 GLU A C 1
ATOM 1042 O O . GLU A 1 144 ? -35.791 -13.875 -7.544 1.00 36.84 144 GLU A O 1
ATOM 1047 N N . LYS A 1 145 ? -36.586 -13.632 -5.452 1.00 37.50 145 LYS A N 1
ATOM 1048 C CA . LYS A 1 145 ? -37.514 -14.757 -5.555 1.00 37.50 145 LYS A CA 1
ATOM 1049 C C . LYS A 1 145 ? -38.571 -14.396 -6.606 1.00 37.50 145 LYS A C 1
ATOM 1051 O O . LYS A 1 145 ? -39.147 -13.315 -6.489 1.00 37.50 145 LYS A O 1
ATOM 1056 N N . PRO A 1 146 ? -38.876 -15.268 -7.584 1.00 34.34 146 PRO A N 1
ATOM 1057 C CA . PRO A 1 146 ? -39.947 -14.994 -8.530 1.00 34.34 146 PRO A CA 1
ATOM 1058 C C . PRO A 1 146 ? -41.261 -14.784 -7.777 1.00 34.34 146 PRO A C 1
ATOM 1060 O O . PRO A 1 146 ? -41.672 -15.644 -6.993 1.00 34.34 146 PRO A O 1
ATOM 1063 N N . ALA A 1 147 ? -41.914 -13.645 -8.008 1.00 35.72 147 ALA A N 1
ATOM 1064 C CA . ALA A 1 147 ? -43.246 -13.399 -7.477 1.00 35.72 147 ALA A CA 1
ATOM 1065 C C . ALA A 1 147 ? -44.228 -14.448 -8.025 1.00 35.72 147 ALA A C 1
ATOM 1067 O O . ALA A 1 147 ? -44.193 -14.816 -9.203 1.00 35.72 147 ALA A O 1
ATOM 1068 N N . VAL A 1 148 ? -45.099 -14.953 -7.153 1.00 35.50 148 VAL A N 1
ATOM 1069 C CA . VAL A 1 148 ? -46.055 -16.008 -7.498 1.00 35.50 148 VAL A CA 1
ATOM 1070 C C . VAL A 1 148 ? -47.184 -15.445 -8.361 1.00 35.50 148 VAL A C 1
ATOM 1072 O O . VAL A 1 148 ? -48.051 -14.750 -7.850 1.00 35.50 148 VAL A O 1
ATOM 1075 N N . GLY A 1 149 ? -47.196 -15.858 -9.632 1.00 33.03 149 GLY A N 1
ATOM 1076 C CA . GLY A 1 149 ? -48.399 -16.170 -10.413 1.00 33.03 149 GLY A CA 1
ATOM 1077 C C . GLY A 1 149 ? -49.283 -15.022 -10.919 1.00 33.03 149 GLY A C 1
ATOM 1078 O O . GLY A 1 149 ? -49.696 -14.154 -10.168 1.00 33.03 149 GLY A O 1
ATOM 1079 N N . LEU A 1 150 ? -49.655 -15.117 -12.202 1.00 29.64 150 LEU A N 1
ATOM 1080 C CA . LEU A 1 150 ? -50.997 -14.924 -12.796 1.00 29.64 150 LEU A CA 1
ATOM 1081 C C . LEU A 1 150 ? -50.919 -15.427 -14.275 1.00 29.64 150 LEU A C 1
ATOM 1083 O O . LEU A 1 150 ? -49.815 -15.749 -14.730 1.00 29.64 150 LEU A O 1
ATOM 1087 N N . PRO A 1 151 ? -52.036 -15.695 -14.987 1.00 35.38 151 PRO A N 1
ATOM 1088 C CA . PRO A 1 151 ? -52.096 -16.834 -15.912 1.00 35.38 151 PRO A CA 1
ATOM 1089 C C . PRO A 1 151 ? -51.703 -16.547 -17.368 1.00 35.38 151 PRO A C 1
ATOM 1091 O O . PRO A 1 151 ? -51.604 -15.412 -17.817 1.00 35.38 151 PRO A O 1
ATOM 1094 N N . ARG A 1 152 ? -51.524 -17.644 -18.114 1.00 40.56 152 ARG A N 1
ATOM 1095 C CA . ARG A 1 152 ? -51.225 -17.685 -19.554 1.00 40.56 152 ARG A CA 1
ATOM 1096 C C . ARG A 1 152 ? -52.340 -17.096 -20.422 1.00 40.56 152 ARG A C 1
ATOM 1098 O O . ARG A 1 152 ? -53.496 -17.464 -20.239 1.00 40.56 152 ARG A O 1
ATOM 1105 N N . GLU A 1 153 ? -51.936 -16.475 -21.527 1.00 30.08 153 GLU A N 1
ATOM 1106 C CA . GLU A 1 153 ? -52.665 -16.546 -22.800 1.00 30.08 153 GLU A CA 1
ATOM 1107 C C . GLU A 1 153 ? -51.795 -17.192 -23.898 1.00 30.08 153 GLU A C 1
ATOM 1109 O O . GLU A 1 153 ? -50.564 -17.154 -23.854 1.00 30.08 153 GLU A O 1
ATOM 1114 N N . LYS A 1 154 ? -52.452 -17.833 -24.873 1.00 35.19 154 LYS A N 1
ATOM 1115 C CA . LYS A 1 154 ? -51.891 -18.306 -26.155 1.00 35.19 154 LYS A CA 1
ATOM 1116 C C . LYS A 1 154 ? -52.641 -17.584 -27.279 1.00 35.19 154 LYS A C 1
ATOM 1118 O O . LYS A 1 154 ? -53.853 -17.432 -27.155 1.00 35.19 154 LYS A O 1
ATOM 1123 N N . PRO A 1 155 ? -51.979 -17.258 -28.401 1.00 40.34 155 PRO A N 1
ATOM 1124 C CA . PRO A 1 155 ? -52.237 -18.007 -29.652 1.00 40.34 155 PRO A CA 1
ATOM 1125 C C . PRO A 1 155 ? -50.924 -18.483 -30.324 1.00 40.34 155 PRO A C 1
ATOM 1127 O O . PRO A 1 155 ? -49.892 -17.839 -30.197 1.00 40.34 155 PRO A O 1
ATOM 1130 N N . ALA A 1 156 ? -50.829 -19.719 -30.832 1.00 31.86 156 ALA A N 1
ATOM 1131 C CA . ALA A 1 156 ? -51.216 -20.201 -32.179 1.00 31.86 156 ALA A CA 1
ATOM 1132 C C . ALA A 1 156 ? -50.100 -19.992 -33.243 1.00 31.86 156 ALA A C 1
ATOM 1134 O O . ALA A 1 156 ? -49.784 -18.869 -33.597 1.00 31.86 156 ALA A O 1
ATOM 1135 N N . VAL A 1 157 ? -49.339 -21.047 -33.586 1.00 34.47 157 VAL A N 1
ATOM 1136 C CA . VAL A 1 157 ? -49.457 -21.890 -34.815 1.00 34.47 157 VAL A CA 1
ATOM 1137 C C . VAL A 1 157 ? -48.759 -21.292 -36.056 1.00 34.47 157 VAL A C 1
ATOM 1139 O O . VAL A 1 157 ? -49.159 -20.245 -36.543 1.00 34.47 157 VAL A O 1
ATOM 1142 N N . GLY A 1 158 ? -47.765 -22.012 -36.609 1.00 29.97 158 GLY A N 1
ATOM 1143 C CA . GLY A 1 158 ? -47.117 -21.697 -37.899 1.00 29.97 158 GLY A CA 1
ATOM 1144 C C . GLY A 1 158 ? -45.713 -22.311 -38.085 1.00 29.97 158 GLY A C 1
ATOM 1145 O O . GLY A 1 158 ? -44.730 -21.754 -37.613 1.00 29.97 158 GLY A O 1
ATOM 1146 N N . LEU A 1 159 ? -45.620 -23.459 -38.767 1.00 34.56 159 LEU A N 1
ATOM 1147 C CA . LEU A 1 159 ? -44.388 -24.088 -39.313 1.00 34.56 159 LEU A CA 1
ATOM 1148 C C . LEU A 1 159 ? -44.236 -23.695 -40.812 1.00 34.56 159 LEU A C 1
ATOM 1150 O O . LEU A 1 159 ? -45.221 -23.157 -41.324 1.00 34.56 159 LEU A O 1
ATOM 1154 N N . PRO A 1 160 ? -43.121 -23.949 -41.555 1.00 41.59 160 PRO A N 1
ATOM 1155 C CA . PRO A 1 160 ? -42.030 -24.939 -41.373 1.00 41.59 160 PRO A CA 1
ATOM 1156 C C . PRO A 1 160 ? -40.598 -24.327 -41.343 1.00 41.59 160 PRO A C 1
ATOM 1158 O O . PRO A 1 160 ? -40.411 -23.162 -41.652 1.00 41.59 160 PRO A O 1
ATOM 1161 N N . ARG A 1 161 ? -39.541 -24.967 -40.813 1.00 35.56 161 ARG A N 1
ATOM 1162 C CA . ARG A 1 161 ? -38.815 -26.187 -41.253 1.00 35.56 161 ARG A CA 1
ATOM 1163 C C . ARG A 1 161 ? -38.209 -26.113 -42.671 1.00 35.56 161 ARG A C 1
ATOM 1165 O O . ARG A 1 161 ? -38.853 -26.518 -43.626 1.00 35.56 161 ARG A O 1
ATOM 1172 N N . GLU A 1 162 ? -36.914 -25.801 -42.736 1.00 31.14 162 GLU A N 1
ATOM 1173 C CA . GLU A 1 162 ? -35.971 -26.354 -43.726 1.00 31.14 162 GLU A CA 1
ATOM 1174 C C . GLU A 1 162 ? -34.663 -26.782 -43.028 1.00 31.14 162 GLU A C 1
ATOM 1176 O O . GLU A 1 162 ? -34.399 -26.391 -41.886 1.00 31.14 162 GLU A O 1
ATOM 1181 N N . LYS A 1 163 ? -33.910 -27.692 -43.658 1.00 33.97 163 LYS A N 1
ATOM 1182 C CA . LYS A 1 163 ? -32.719 -28.383 -43.115 1.00 33.97 163 LYS A CA 1
ATOM 1183 C C . LYS A 1 163 ? -31.809 -28.827 -44.298 1.00 33.97 163 LYS A C 1
ATOM 1185 O O . LYS A 1 163 ? -32.173 -28.573 -45.438 1.00 33.97 163 LYS A O 1
ATOM 1190 N N . PRO A 1 164 ? -30.635 -29.439 -44.058 1.00 48.62 164 PRO A N 1
ATOM 1191 C CA . PRO A 1 164 ? -29.308 -28.866 -44.292 1.00 48.62 164 PRO A CA 1
ATOM 1192 C C . PRO A 1 164 ? -28.618 -29.321 -45.601 1.00 48.62 164 PRO A C 1
ATOM 1194 O O . PRO A 1 164 ? -29.043 -30.279 -46.237 1.00 48.62 164 PRO A O 1
ATOM 1197 N N . ILE A 1 165 ? -27.470 -28.707 -45.915 1.00 35.44 165 ILE A N 1
ATOM 1198 C CA . ILE A 1 165 ? -26.470 -29.155 -46.909 1.00 35.44 165 ILE A CA 1
ATOM 1199 C C . ILE A 1 165 ? -25.095 -28.931 -46.226 1.00 35.44 165 ILE A C 1
ATOM 1201 O O . ILE A 1 165 ? -24.832 -27.811 -45.796 1.00 35.44 165 ILE A O 1
ATOM 1205 N N . ALA A 1 166 ? -24.372 -29.961 -45.759 1.00 32.16 166 ALA A N 1
ATOM 1206 C CA . ALA A 1 166 ? -23.459 -30.869 -46.490 1.00 32.16 166 ALA A CA 1
ATOM 1207 C C . ALA A 1 166 ? -22.217 -30.120 -47.057 1.00 32.16 166 ALA A C 1
ATOM 1209 O O . ALA A 1 166 ? -22.381 -29.175 -47.815 1.00 32.16 166 ALA A O 1
ATOM 1210 N N . GLU A 1 167 ? -20.985 -30.316 -46.550 1.00 32.12 167 GLU A N 1
ATOM 1211 C CA . GLU A 1 167 ? -20.053 -31.456 -46.791 1.00 32.12 167 GLU A CA 1
ATOM 1212 C C . GLU A 1 167 ? -19.486 -31.496 -48.237 1.00 32.12 167 GLU A C 1
ATOM 1214 O O . GLU A 1 167 ? -20.272 -31.419 -49.170 1.00 32.12 167 GLU A O 1
ATOM 1219 N N . GLN A 1 168 ? -18.182 -31.647 -48.557 1.00 37.19 168 GLN A N 1
ATOM 1220 C CA . GLN A 1 168 ? -16.908 -31.751 -47.795 1.00 37.19 168 GLN A CA 1
ATOM 1221 C C . GLN A 1 168 ? -15.692 -31.132 -48.613 1.00 37.19 168 GLN A C 1
ATOM 1223 O O . GLN A 1 168 ? -15.762 -29.928 -48.837 1.00 37.19 168 GLN A O 1
ATOM 1228 N N . PRO A 1 169 ? -14.559 -31.798 -49.005 1.00 50.41 169 PRO A N 1
ATOM 1229 C CA . PRO A 1 169 ? -13.217 -31.448 -48.471 1.00 50.41 169 PRO A CA 1
ATOM 1230 C C . PRO A 1 169 ? -12.039 -31.354 -49.498 1.00 50.41 169 PRO A C 1
ATOM 1232 O O . PRO A 1 169 ? -12.244 -31.483 -50.700 1.00 50.41 169 PRO A O 1
ATOM 1235 N N . LEU A 1 170 ? -10.790 -31.318 -48.974 1.00 31.75 170 LEU A N 1
ATOM 1236 C CA . LEU A 1 170 ? -9.494 -31.623 -49.648 1.00 31.75 170 LEU A CA 1
ATOM 1237 C C . LEU A 1 170 ? -9.014 -30.539 -50.658 1.00 31.75 170 LEU A C 1
ATOM 1239 O O . LEU A 1 170 ? -9.824 -29.790 -51.178 1.00 31.75 170 LEU A O 1
ATOM 1243 N N . VAL A 1 171 ? -7.724 -30.271 -50.931 1.00 34.31 171 VAL A N 1
ATOM 1244 C CA . VAL A 1 171 ? -6.497 -31.083 -51.150 1.00 34.31 171 VAL A CA 1
ATOM 1245 C C . VAL A 1 171 ? -5.274 -30.208 -50.751 1.00 34.31 171 VAL A C 1
ATOM 1247 O O . VAL A 1 171 ? -5.209 -29.052 -51.146 1.00 34.31 171 VAL A O 1
ATOM 1250 N N . VAL A 1 172 ? -4.434 -30.567 -49.768 1.00 33.66 172 VAL A N 1
ATOM 1251 C CA . VAL A 1 172 ? -3.117 -31.254 -49.885 1.00 33.66 172 VAL A CA 1
ATOM 1252 C C . VAL A 1 172 ? -2.170 -30.731 -50.984 1.00 33.66 172 VAL A C 1
ATOM 1254 O O . VAL A 1 172 ? -2.298 -31.145 -52.122 1.00 33.66 172 VAL A O 1
ATOM 1257 N N . GLU A 1 173 ? -1.081 -30.042 -50.618 1.00 34.56 173 GLU A N 1
ATOM 1258 C CA . GLU A 1 173 ? 0.244 -30.431 -51.142 1.00 34.56 173 GLU A CA 1
ATOM 1259 C C . GLU A 1 173 ? 1.375 -30.135 -50.139 1.00 34.56 173 GLU A C 1
ATOM 1261 O O . GLU A 1 173 ? 1.234 -29.332 -49.216 1.00 34.56 173 GLU A O 1
ATOM 1266 N N . ARG A 1 174 ? 2.472 -30.885 -50.272 1.00 34.47 174 ARG A N 1
ATOM 1267 C CA . ARG A 1 174 ? 3.559 -31.052 -49.307 1.00 34.47 174 ARG A CA 1
ATOM 1268 C C . ARG A 1 174 ? 4.863 -31.218 -50.086 1.00 34.47 174 ARG A C 1
ATOM 1270 O O . ARG A 1 174 ? 5.064 -32.265 -50.690 1.00 34.47 174 ARG A O 1
ATOM 1277 N N . ALA A 1 175 ? 5.769 -30.248 -50.012 1.00 32.31 175 ALA A N 1
ATOM 1278 C CA . ALA A 1 175 ? 7.130 -30.378 -50.533 1.00 32.31 175 ALA A CA 1
ATOM 1279 C C . ALA A 1 175 ? 8.117 -29.632 -49.625 1.00 32.31 175 ALA A C 1
ATOM 1281 O O . ALA A 1 175 ? 7.757 -28.639 -48.994 1.00 32.31 175 ALA A O 1
ATOM 1282 N N . ALA A 1 176 ? 9.345 -30.140 -49.515 1.00 32.34 176 ALA A N 1
ATOM 1283 C CA . ALA A 1 176 ? 10.323 -29.678 -48.537 1.00 32.34 176 ALA A CA 1
ATOM 1284 C C . ALA A 1 176 ? 11.745 -29.660 -49.119 1.00 32.34 176 ALA A C 1
ATOM 1286 O O . ALA A 1 176 ? 12.133 -30.647 -49.734 1.00 32.34 176 ALA A O 1
ATOM 1287 N N . VAL A 1 177 ? 12.500 -28.594 -48.790 1.00 33.75 177 VAL A N 1
ATOM 1288 C CA . VAL A 1 177 ? 13.982 -28.449 -48.802 1.00 33.75 177 VAL A CA 1
ATOM 1289 C C . VAL A 1 177 ? 14.749 -28.777 -50.112 1.00 33.75 177 VAL A C 1
ATOM 1291 O O . VAL A 1 177 ? 14.196 -29.339 -51.048 1.00 33.75 177 VAL A O 1
ATOM 1294 N N . PRO A 1 178 ? 16.060 -28.468 -50.206 1.00 51.38 178 PRO A N 1
ATOM 1295 C CA . PRO A 1 178 ? 16.729 -27.188 -49.924 1.00 51.38 178 PRO A CA 1
ATOM 1296 C C . PRO A 1 178 ? 17.625 -26.745 -51.111 1.00 51.38 178 PRO A C 1
ATOM 1298 O O . PRO A 1 178 ? 17.854 -27.517 -52.039 1.00 51.38 178 PRO A O 1
ATOM 1301 N N . SER A 1 179 ? 18.243 -25.556 -51.059 1.00 34.47 179 SER A N 1
ATOM 1302 C CA . SER A 1 179 ? 19.505 -25.305 -51.788 1.00 34.47 179 SER A CA 1
ATOM 1303 C C . SER A 1 179 ? 20.338 -24.176 -51.177 1.00 34.47 179 SER A C 1
ATOM 1305 O O . SER A 1 179 ? 19.839 -23.094 -50.880 1.00 34.47 179 SER A O 1
ATOM 1307 N N . THR A 1 180 ? 21.621 -24.478 -51.003 1.00 31.50 180 THR A N 1
ATOM 1308 C CA . THR A 1 180 ? 22.731 -23.625 -50.568 1.00 31.50 180 THR A CA 1
ATOM 1309 C C . THR A 1 180 ? 23.135 -22.589 -51.618 1.00 31.50 180 THR A C 1
ATOM 1311 O O . THR A 1 180 ? 23.145 -22.885 -52.809 1.00 31.50 180 THR A O 1
ATOM 1314 N N . VAL A 1 181 ? 23.613 -21.427 -51.158 1.00 38.53 181 VAL A N 1
ATOM 1315 C CA . VAL A 1 181 ? 24.709 -20.692 -51.815 1.00 38.53 181 VAL A CA 1
ATOM 1316 C C . VAL A 1 181 ? 25.642 -20.161 -50.728 1.00 38.53 181 VAL A C 1
ATOM 1318 O O . VAL A 1 181 ? 25.260 -19.298 -49.942 1.00 38.53 181 VAL A O 1
ATOM 1321 N N . GLU A 1 182 ? 26.866 -20.679 -50.696 1.00 35.41 182 GLU A N 1
ATOM 1322 C CA . GLU A 1 182 ? 27.991 -20.087 -49.969 1.00 35.41 182 GLU A CA 1
ATOM 1323 C C . GLU A 1 182 ? 28.548 -18.883 -50.744 1.00 35.41 182 GLU A C 1
ATOM 1325 O O . GLU A 1 182 ? 28.616 -18.909 -51.981 1.00 35.41 182 GLU A O 1
ATOM 1330 N N . ARG A 1 183 ? 29.039 -17.868 -50.022 1.00 36.44 183 ARG A N 1
ATOM 1331 C CA . ARG A 1 183 ? 30.324 -17.246 -50.368 1.00 36.44 183 ARG A CA 1
ATOM 1332 C C . ARG A 1 183 ? 30.948 -16.488 -49.196 1.00 36.44 183 ARG A C 1
ATOM 1334 O O . ARG A 1 183 ? 30.243 -15.907 -48.375 1.00 36.44 183 ARG A O 1
ATOM 1341 N N . ASP A 1 184 ? 32.271 -16.557 -49.160 1.00 31.83 184 ASP A N 1
ATOM 1342 C CA . ASP A 1 184 ? 33.146 -16.294 -48.016 1.00 31.83 184 ASP A CA 1
ATOM 1343 C C . ASP A 1 184 ? 33.621 -14.833 -47.865 1.00 31.83 184 ASP A C 1
ATOM 1345 O O . ASP A 1 184 ? 33.174 -13.937 -48.582 1.00 31.83 184 ASP A O 1
ATOM 1349 N N . ALA A 1 185 ? 34.630 -14.685 -46.988 1.00 33.91 185 ALA A N 1
ATOM 1350 C CA . ALA A 1 185 ? 35.512 -13.544 -46.705 1.00 33.91 185 ALA A CA 1
ATOM 1351 C C . ALA A 1 185 ? 35.001 -12.617 -45.579 1.00 33.91 185 ALA A C 1
ATOM 1353 O O . ALA A 1 185 ? 34.056 -11.858 -45.752 1.00 33.91 185 ALA A O 1
ATOM 1354 N N . GLU A 1 186 ? 35.502 -12.795 -44.346 1.00 31.56 186 GLU A N 1
ATOM 1355 C CA . GLU A 1 186 ? 36.704 -12.119 -43.785 1.00 31.56 186 GLU A CA 1
ATOM 1356 C C . GLU A 1 186 ? 36.363 -10.724 -43.206 1.00 31.56 186 GLU A C 1
ATOM 1358 O O . GLU A 1 186 ? 35.530 -10.013 -43.748 1.00 31.56 186 GLU A O 1
ATOM 1363 N N . LEU A 1 187 ? 36.913 -10.237 -42.087 1.00 33.44 187 LEU A N 1
ATOM 1364 C CA . LEU A 1 187 ? 38.042 -10.652 -41.239 1.00 33.44 187 LEU A CA 1
ATOM 1365 C C . LEU A 1 187 ? 37.839 -10.071 -39.810 1.00 33.44 187 LEU A C 1
ATOM 1367 O O . LEU A 1 187 ? 36.984 -9.213 -39.604 1.00 33.44 187 LEU A O 1
ATOM 1371 N N . SER A 1 188 ? 38.726 -10.429 -38.871 1.00 33.16 188 SER A N 1
ATOM 1372 C CA . SER A 1 188 ? 39.053 -9.687 -37.629 1.00 33.16 188 SER A CA 1
ATOM 1373 C C . SER A 1 188 ? 38.345 -10.107 -36.328 1.00 33.16 188 SER A C 1
ATOM 1375 O O . SER A 1 188 ? 37.386 -9.499 -35.854 1.00 33.16 188 SER A O 1
ATOM 1377 N N . ALA A 1 189 ? 38.924 -11.133 -35.696 1.00 40.56 189 ALA A N 1
ATOM 1378 C CA . ALA A 1 189 ? 38.839 -11.386 -34.255 1.00 40.56 189 ALA A CA 1
ATOM 1379 C C . ALA A 1 189 ? 39.830 -10.464 -33.476 1.00 40.56 189 ALA A C 1
ATOM 1381 O O . ALA A 1 189 ? 40.677 -9.824 -34.102 1.00 40.56 189 ALA A O 1
ATOM 1382 N N . PRO A 1 190 ? 39.741 -10.342 -32.134 1.00 49.69 190 PRO A N 1
ATOM 1383 C CA . PRO A 1 190 ? 40.331 -9.220 -31.391 1.00 49.69 190 PRO A CA 1
ATOM 1384 C C . PRO A 1 190 ? 41.795 -9.433 -30.945 1.00 49.69 190 PRO A C 1
ATOM 1386 O O . PRO A 1 190 ? 42.243 -10.575 -30.822 1.00 49.69 190 PRO A O 1
ATOM 1389 N N . PRO A 1 191 ? 42.536 -8.354 -30.611 1.00 52.91 191 PRO A N 1
ATOM 1390 C CA . PRO A 1 191 ? 43.854 -8.452 -29.984 1.00 52.91 191 PRO A CA 1
ATOM 1391 C C . PRO A 1 191 ? 43.770 -8.835 -28.486 1.00 52.91 191 PRO A C 1
ATOM 1393 O O . PRO A 1 191 ? 42.772 -8.531 -27.826 1.00 52.91 191 PRO A O 1
ATOM 1396 N N . PRO A 1 192 ? 44.808 -9.493 -27.931 1.00 43.59 192 PRO A N 1
ATOM 1397 C CA . PRO A 1 192 ? 44.778 -10.074 -26.590 1.00 43.59 192 PRO A CA 1
ATOM 1398 C C . PRO A 1 192 ? 45.192 -9.116 -25.456 1.00 43.59 192 PRO A C 1
ATOM 1400 O O . PRO A 1 192 ? 45.654 -7.996 -25.654 1.00 43.59 192 PRO A O 1
ATOM 1403 N N . SER A 1 193 ? 45.024 -9.626 -24.236 1.00 39.47 193 SER A N 1
ATOM 1404 C CA . SER A 1 193 ? 45.340 -9.019 -22.940 1.00 39.47 193 SER A CA 1
ATOM 1405 C C . SER A 1 193 ? 46.801 -8.613 -22.730 1.00 39.47 193 SER A C 1
ATOM 1407 O O . SER A 1 193 ? 47.694 -9.371 -23.101 1.00 39.47 193 SER A O 1
ATOM 1409 N N . GLU A 1 194 ? 47.029 -7.612 -21.871 1.00 33.78 194 GLU A N 1
ATOM 1410 C CA . GLU A 1 194 ? 48.115 -7.726 -20.890 1.00 33.78 194 GLU A CA 1
ATOM 1411 C C . GLU A 1 194 ? 47.775 -7.117 -19.517 1.00 33.78 194 GLU A C 1
ATOM 1413 O O . GLU A 1 194 ? 46.958 -6.208 -19.370 1.00 33.78 194 GLU A O 1
ATOM 1418 N N . THR A 1 195 ? 48.358 -7.708 -18.475 1.00 36.38 195 THR A N 1
ATOM 1419 C CA . THR A 1 195 ? 48.010 -7.514 -17.059 1.00 36.38 195 THR A CA 1
ATOM 1420 C C . THR A 1 195 ? 48.761 -6.361 -16.395 1.00 36.38 195 THR A C 1
ATOM 1422 O O . THR A 1 195 ? 49.953 -6.214 -16.659 1.00 36.38 195 THR A O 1
ATOM 1425 N N . ARG A 1 196 ? 48.186 -5.722 -15.354 1.00 33.31 196 ARG A N 1
ATOM 1426 C CA . ARG A 1 196 ? 48.955 -5.421 -14.119 1.00 33.31 196 ARG A CA 1
ATOM 1427 C C . ARG A 1 196 ? 48.137 -5.039 -12.867 1.00 33.31 196 ARG A C 1
ATOM 1429 O O . ARG A 1 196 ? 47.453 -4.029 -12.839 1.00 33.31 196 ARG A O 1
ATOM 1436 N N . ARG A 1 197 ? 48.425 -5.783 -11.787 1.00 34.94 197 ARG A N 1
ATOM 1437 C CA . ARG A 1 197 ? 48.549 -5.358 -10.368 1.00 34.94 197 ARG A CA 1
ATOM 1438 C C . ARG A 1 197 ? 47.321 -4.818 -9.611 1.00 34.94 197 ARG A C 1
ATOM 1440 O O . ARG A 1 197 ? 47.075 -3.625 -9.534 1.00 34.94 197 ARG A O 1
ATOM 1447 N N . SER A 1 198 ? 46.713 -5.749 -8.876 1.00 30.34 198 SER A N 1
ATOM 1448 C CA . SER A 1 198 ? 46.481 -5.716 -7.420 1.00 30.34 198 SER A CA 1
ATOM 1449 C C . SER A 1 198 ? 46.426 -4.371 -6.677 1.00 30.34 198 SER A C 1
ATOM 1451 O O . SER A 1 198 ? 47.460 -3.751 -6.434 1.00 30.34 198 SER A O 1
ATOM 1453 N N . ALA A 1 199 ? 45.270 -4.102 -6.064 1.00 36.31 199 ALA A N 1
ATOM 1454 C CA . ALA A 1 199 ? 45.194 -3.535 -4.716 1.00 36.31 199 ALA A CA 1
ATOM 1455 C C . ALA A 1 199 ? 43.961 -4.096 -3.981 1.00 36.31 199 ALA A C 1
ATOM 1457 O O . ALA A 1 199 ? 42.825 -3.725 -4.261 1.00 36.31 199 ALA A O 1
ATOM 1458 N N . VAL A 1 200 ? 44.189 -5.013 -3.036 1.00 38.16 200 VAL A N 1
ATOM 1459 C CA . VAL A 1 200 ? 43.165 -5.465 -2.082 1.00 38.16 200 VAL A CA 1
ATOM 1460 C C . VAL A 1 200 ? 43.084 -4.432 -0.962 1.00 38.16 200 VAL A C 1
ATOM 1462 O O . VAL A 1 200 ? 44.078 -4.221 -0.271 1.00 38.16 200 VAL A O 1
ATOM 1465 N N . VAL A 1 201 ? 41.909 -3.846 -0.728 1.00 35.56 201 VAL A N 1
ATOM 1466 C CA . VAL A 1 201 ? 41.643 -3.043 0.474 1.00 35.56 201 VAL A CA 1
ATOM 1467 C C . VAL A 1 201 ? 40.570 -3.748 1.297 1.00 35.56 201 VAL A C 1
ATOM 1469 O O . VAL A 1 201 ? 39.416 -3.852 0.889 1.00 35.56 201 VAL A O 1
ATOM 1472 N N . LYS A 1 202 ? 40.978 -4.279 2.454 1.00 32.06 202 LYS A N 1
ATOM 1473 C CA . LYS A 1 202 ? 40.074 -4.861 3.455 1.00 32.06 202 LYS A CA 1
ATOM 1474 C C . LYS A 1 202 ? 39.338 -3.733 4.198 1.00 32.06 202 LYS A C 1
ATOM 1476 O O . LYS A 1 202 ? 39.949 -2.687 4.422 1.00 32.06 202 LYS A O 1
ATOM 1481 N N . PRO A 1 203 ? 38.086 -3.931 4.643 1.00 37.19 203 PRO A N 1
ATOM 1482 C CA . PRO A 1 203 ? 37.429 -2.972 5.521 1.00 37.19 203 PRO A CA 1
ATOM 1483 C C . PRO A 1 203 ? 38.082 -3.001 6.909 1.00 37.19 203 PRO A C 1
ATOM 1485 O O . PRO A 1 203 ? 38.246 -4.069 7.501 1.00 37.19 203 PRO A O 1
ATOM 1488 N N . VAL A 1 204 ? 38.426 -1.830 7.447 1.00 34.22 204 VAL A N 1
ATOM 1489 C CA . VAL A 1 204 ? 38.776 -1.687 8.865 1.00 34.22 204 VAL A CA 1
ATOM 1490 C C . VAL A 1 204 ? 37.488 -1.442 9.641 1.00 34.22 204 VAL A C 1
ATOM 1492 O O . VAL A 1 204 ? 36.858 -0.396 9.504 1.00 34.22 204 VAL A O 1
ATOM 1495 N N . ILE A 1 205 ? 37.102 -2.420 10.456 1.00 36.28 205 ILE A N 1
ATOM 1496 C CA . ILE A 1 205 ? 36.077 -2.248 11.485 1.00 36.28 205 ILE A CA 1
ATOM 1497 C C . ILE A 1 205 ? 36.743 -1.529 12.661 1.00 36.28 205 ILE A C 1
ATOM 1499 O O . ILE A 1 205 ? 37.708 -2.042 13.223 1.00 36.28 205 ILE A O 1
ATOM 1503 N N . ALA A 1 206 ? 36.211 -0.373 13.050 1.00 29.84 206 ALA A N 1
ATOM 1504 C CA . ALA A 1 206 ? 36.580 0.310 14.284 1.00 29.84 206 ALA A CA 1
ATOM 1505 C C . ALA A 1 206 ? 35.323 0.490 15.141 1.00 29.84 206 ALA A C 1
ATOM 1507 O O . ALA A 1 206 ? 34.503 1.371 14.893 1.00 29.84 206 ALA A O 1
ATOM 1508 N N . MET A 1 207 ? 35.167 -0.384 16.136 1.00 33.28 207 MET A N 1
ATOM 1509 C CA . MET A 1 207 ? 34.205 -0.193 17.218 1.00 33.28 207 MET A CA 1
ATOM 1510 C C . MET A 1 207 ? 34.829 0.749 18.251 1.00 33.28 207 MET A C 1
ATOM 1512 O O . MET A 1 207 ? 35.968 0.530 18.661 1.00 33.28 207 MET A O 1
ATOM 1516 N N . ALA A 1 208 ? 34.089 1.763 18.691 1.00 34.88 208 ALA A N 1
ATOM 1517 C CA . ALA A 1 208 ? 34.498 2.645 19.779 1.00 34.88 208 ALA A CA 1
ATOM 1518 C C . ALA A 1 208 ? 33.297 2.927 20.689 1.00 34.88 208 ALA A C 1
ATOM 1520 O O . ALA A 1 208 ? 32.589 3.920 20.539 1.00 34.88 208 ALA A O 1
ATOM 1521 N N . ILE A 1 209 ? 33.075 2.022 21.641 1.00 38.88 209 ILE A N 1
ATOM 1522 C CA . ILE A 1 209 ? 32.288 2.312 22.841 1.00 38.88 209 ILE A CA 1
ATOM 1523 C C . ILE A 1 209 ? 33.202 3.096 23.781 1.00 38.88 209 ILE A C 1
ATOM 1525 O O . ILE A 1 209 ? 34.280 2.606 24.115 1.00 38.88 209 ILE A O 1
ATOM 1529 N N . LEU A 1 210 ? 32.759 4.253 24.277 1.00 32.12 210 LEU A N 1
ATOM 1530 C CA . LEU A 1 210 ? 33.280 4.762 25.542 1.00 32.12 210 LEU A CA 1
ATOM 1531 C C . LEU A 1 210 ? 32.191 5.465 26.356 1.00 32.12 210 LEU A C 1
ATOM 1533 O O . LEU A 1 210 ? 31.603 6.457 25.933 1.00 32.12 210 LEU A O 1
ATOM 1537 N N . LEU A 1 211 ? 31.948 4.910 27.541 1.00 39.97 211 LEU A N 1
ATOM 1538 C CA . LEU A 1 211 ? 31.185 5.512 28.626 1.00 39.97 211 LEU A CA 1
ATOM 1539 C C . LEU A 1 211 ? 32.041 6.547 29.362 1.00 39.97 211 LEU A C 1
ATOM 1541 O O . LEU A 1 211 ? 33.207 6.285 29.654 1.00 39.97 211 LEU A O 1
ATOM 1545 N N . SER A 1 212 ? 31.416 7.631 29.813 1.00 37.62 212 SER A N 1
ATOM 1546 C CA . SER A 1 212 ? 31.863 8.356 31.004 1.00 37.62 212 SER A CA 1
ATOM 1547 C C . SER A 1 212 ? 30.663 8.916 31.779 1.00 37.62 212 SER A C 1
ATOM 1549 O O . SER A 1 212 ? 29.853 9.684 31.270 1.00 37.62 212 SER A O 1
ATOM 1551 N N . VAL A 1 213 ? 30.549 8.473 33.031 1.00 41.66 213 VAL A N 1
ATOM 1552 C CA . VAL A 1 213 ? 29.586 8.900 34.065 1.00 41.66 213 VAL A CA 1
ATOM 1553 C C . VAL A 1 213 ? 30.415 9.381 35.274 1.00 41.66 213 VAL A C 1
ATOM 1555 O O . VAL A 1 213 ? 31.584 9.004 35.356 1.00 41.66 213 VAL A O 1
ATOM 1558 N N . LEU A 1 214 ? 29.798 10.105 36.231 1.00 40.72 214 LEU A N 1
ATOM 1559 C CA . LEU A 1 214 ? 30.364 10.632 37.508 1.00 40.72 214 LEU A CA 1
ATOM 1560 C C . LEU A 1 214 ? 31.111 11.986 37.344 1.00 40.72 214 LEU A C 1
ATOM 1562 O O . LEU A 1 214 ? 31.635 12.245 36.270 1.00 40.72 214 LEU A O 1
ATOM 1566 N N . VAL A 1 215 ? 31.222 12.923 38.311 1.00 43.28 215 VAL A N 1
ATOM 1567 C CA . VAL A 1 215 ? 30.883 13.052 39.765 1.00 43.28 215 VAL A CA 1
ATOM 1568 C C . VAL A 1 215 ? 30.928 14.582 40.112 1.00 43.28 215 VAL A C 1
ATOM 1570 O O . VAL A 1 215 ? 31.674 15.285 39.440 1.00 43.28 215 VAL A O 1
ATOM 1573 N N . VAL A 1 216 ? 30.285 15.218 41.117 1.00 40.28 216 VAL A N 1
ATOM 1574 C CA . VAL A 1 216 ? 29.108 14.956 41.990 1.00 40.28 216 VAL A CA 1
ATOM 1575 C C . VAL A 1 216 ? 28.765 16.233 42.818 1.00 40.28 216 VAL A C 1
ATOM 1577 O O . VAL A 1 216 ? 29.638 17.077 42.998 1.00 40.28 216 VAL A O 1
ATOM 1580 N N . GLY A 1 217 ? 27.570 16.323 43.431 1.00 32.50 217 GLY A N 1
ATOM 1581 C CA . GLY A 1 217 ? 27.324 17.121 44.661 1.00 32.50 217 GLY A CA 1
ATOM 1582 C C . GLY A 1 217 ? 26.498 18.418 44.512 1.00 32.50 217 GLY A C 1
ATOM 1583 O O . GLY A 1 217 ? 26.607 19.105 43.506 1.00 32.50 217 GLY A O 1
ATOM 1584 N N . GLY A 1 218 ? 25.649 18.817 45.473 1.00 32.16 218 GLY A N 1
ATOM 1585 C CA . GLY A 1 218 ? 25.251 18.208 46.761 1.00 32.16 218 GLY A CA 1
ATOM 1586 C C . GLY A 1 218 ? 23.840 18.684 47.176 1.00 32.16 218 GLY A C 1
ATOM 1587 O O . GLY A 1 218 ? 23.371 19.698 46.678 1.00 32.16 218 GLY A O 1
ATOM 1588 N N . LEU A 1 219 ? 23.042 17.882 47.900 1.00 37.47 219 LEU A N 1
ATOM 1589 C CA . LEU A 1 219 ? 22.915 17.898 49.377 1.00 37.47 219 LEU A CA 1
ATOM 1590 C C . LEU A 1 219 ? 22.535 19.297 49.931 1.00 37.47 219 LEU A C 1
ATOM 1592 O O . LEU A 1 219 ? 23.281 20.242 49.731 1.00 37.47 219 LEU A O 1
ATOM 1596 N N . THR A 1 220 ? 21.431 19.495 50.665 1.00 36.34 220 THR A N 1
ATOM 1597 C CA . THR A 1 220 ? 20.985 18.713 51.840 1.00 36.34 220 THR A CA 1
ATOM 1598 C C . THR A 1 220 ? 19.478 18.846 52.168 1.00 36.34 220 THR A C 1
ATOM 1600 O O . THR A 1 220 ? 18.871 19.862 51.870 1.00 36.34 220 THR A O 1
ATOM 1603 N N . ALA A 1 221 ? 18.942 17.817 52.854 1.00 34.16 221 ALA A N 1
ATOM 1604 C CA . ALA A 1 221 ? 17.974 17.824 53.981 1.00 34.16 221 ALA A CA 1
ATOM 1605 C C . ALA A 1 221 ? 16.669 18.678 53.969 1.00 34.16 221 ALA A C 1
ATOM 1607 O O . ALA A 1 221 ? 16.621 19.784 53.465 1.00 34.16 221 ALA A O 1
ATOM 1608 N N . ALA A 1 222 ? 15.586 18.312 54.671 1.00 34.56 222 ALA A N 1
ATOM 1609 C CA . ALA A 1 222 ? 15.074 17.029 55.184 1.00 34.56 222 ALA A CA 1
ATOM 1610 C C . ALA A 1 222 ? 13.648 17.250 55.754 1.00 34.56 222 ALA A C 1
ATOM 1612 O O . ALA A 1 222 ? 13.344 18.340 56.215 1.00 34.56 222 ALA A O 1
ATOM 1613 N N . ARG A 1 223 ? 12.829 16.183 55.793 1.00 38.69 223 ARG A N 1
ATOM 1614 C CA . ARG A 1 223 ? 11.703 15.911 56.730 1.00 38.69 223 ARG A CA 1
ATOM 1615 C C . ARG A 1 223 ? 10.853 17.087 57.273 1.00 38.69 223 ARG A C 1
ATOM 1617 O O . ARG A 1 223 ? 11.297 17.836 58.134 1.00 38.69 223 ARG A O 1
ATOM 1624 N N . GLY A 1 224 ? 9.544 17.044 57.014 1.00 29.97 224 GLY A N 1
ATOM 1625 C CA . GLY A 1 224 ? 8.535 17.756 57.814 1.00 29.97 224 GLY A CA 1
ATOM 1626 C C . GLY A 1 224 ? 7.147 17.148 57.611 1.00 29.97 224 GLY A C 1
ATOM 1627 O O . GLY A 1 224 ? 6.675 17.080 56.483 1.00 29.97 224 GLY A O 1
ATOM 1628 N N . LYS A 1 225 ? 6.525 16.635 58.677 1.00 31.97 225 LYS A N 1
ATOM 1629 C CA . LYS A 1 225 ? 5.288 15.837 58.628 1.00 31.97 225 LYS A CA 1
ATOM 1630 C C . LYS A 1 225 ? 4.102 16.619 59.218 1.00 31.97 225 LYS A C 1
ATOM 1632 O O . LYS A 1 225 ? 4.300 17.439 60.102 1.00 31.97 225 LYS A O 1
ATOM 1637 N N . ASP A 1 226 ? 2.898 16.223 58.804 1.00 32.59 226 ASP A N 1
ATOM 1638 C CA . ASP A 1 226 ? 1.605 16.370 59.498 1.00 32.59 226 ASP A CA 1
ATOM 1639 C C . ASP A 1 226 ? 0.911 17.755 59.613 1.00 32.59 226 ASP A C 1
ATOM 1641 O O . ASP A 1 226 ? 1.253 18.597 60.432 1.00 32.59 226 ASP A O 1
ATOM 1645 N N . ARG A 1 227 ? -0.259 17.800 58.947 1.00 32.12 227 ARG A N 1
ATOM 1646 C CA . ARG A 1 227 ? -1.596 18.188 59.464 1.00 32.12 227 ARG A CA 1
ATOM 1647 C C . ARG A 1 227 ? -2.019 19.663 59.662 1.00 32.12 227 ARG A C 1
ATOM 1649 O O . ARG A 1 227 ? -1.375 20.458 60.326 1.00 32.12 227 ARG A O 1
ATOM 1656 N N . SER A 1 228 ? -3.295 19.850 59.281 1.00 30.67 228 SER A N 1
ATOM 1657 C CA . SER A 1 228 ? -4.346 20.700 59.887 1.00 30.67 228 SER A CA 1
ATOM 1658 C C . SER A 1 228 ? -4.706 22.062 59.261 1.00 30.67 228 SER A C 1
ATOM 1660 O O . SER A 1 228 ? -4.175 23.092 59.644 1.00 30.67 228 SER A O 1
ATOM 1662 N N . ARG A 1 229 ? -5.823 22.016 58.508 1.00 31.59 229 ARG A N 1
ATOM 1663 C CA . ARG A 1 229 ? -7.147 22.584 58.884 1.00 31.59 229 ARG A CA 1
ATOM 1664 C C . ARG A 1 229 ? -7.475 24.067 58.581 1.00 31.59 229 ARG A C 1
ATOM 1666 O O . ARG A 1 229 ? -6.800 24.963 59.054 1.00 31.59 229 ARG A O 1
ATOM 1673 N N . ALA A 1 230 ? -8.683 24.223 58.006 1.00 29.73 230 ALA A N 1
ATOM 1674 C CA . ALA A 1 230 ? -9.613 25.374 58.027 1.00 29.73 230 ALA A CA 1
ATOM 1675 C C . ALA A 1 230 ? -9.209 26.636 57.233 1.00 29.73 230 ALA A C 1
ATOM 1677 O O . ALA A 1 230 ? -8.160 27.215 57.457 1.00 29.73 230 ALA A O 1
ATOM 1678 N N . GLU A 1 231 ? -9.998 26.987 56.208 1.00 31.02 231 GLU A N 1
ATOM 1679 C CA . GLU A 1 231 ? -10.991 28.095 56.206 1.00 31.02 231 GLU A CA 1
ATOM 1680 C C . GLU A 1 231 ? -10.360 29.394 55.647 1.00 31.02 231 GLU A C 1
ATOM 1682 O O . GLU A 1 231 ? -9.151 29.560 55.694 1.00 31.02 231 GLU A O 1
ATOM 1687 N N . ALA A 1 232 ? -11.072 30.329 55.012 1.00 31.34 232 ALA A N 1
ATOM 1688 C CA . ALA A 1 232 ? -12.502 30.440 54.722 1.00 31.34 232 ALA A CA 1
ATOM 1689 C C . ALA A 1 232 ? -12.725 30.887 53.261 1.00 31.34 232 ALA A C 1
ATOM 1691 O O . ALA A 1 232 ? -11.808 31.367 52.596 1.00 31.34 232 ALA A O 1
ATOM 1692 N N . GLY A 1 233 ? -13.957 30.764 52.762 1.00 30.50 233 GLY A N 1
ATOM 1693 C CA . GLY A 1 233 ? -14.340 31.370 51.486 1.00 30.50 233 GLY A CA 1
ATOM 1694 C C . GLY A 1 233 ? -14.582 32.879 51.606 1.00 30.50 233 GLY A C 1
ATOM 1695 O O . GLY A 1 233 ? -15.003 33.370 52.650 1.00 30.50 233 GLY A O 1
ATOM 1696 N N . SER A 1 234 ? -14.395 33.601 50.504 1.00 31.92 234 SER A N 1
ATOM 1697 C CA . SER A 1 234 ? -15.021 34.904 50.264 1.00 31.92 234 SER A CA 1
ATOM 1698 C C . SER A 1 234 ? -15.295 35.034 48.769 1.00 31.92 234 SER A C 1
ATOM 1700 O O . SER A 1 234 ? -14.515 34.540 47.954 1.00 31.92 234 SER A O 1
ATOM 1702 N N . GLY A 1 235 ? -16.426 35.630 48.400 1.00 29.45 235 GLY A N 1
ATOM 1703 C CA . GLY A 1 235 ? -16.889 35.665 47.017 1.00 29.45 235 GLY A CA 1
ATOM 1704 C C . GLY A 1 235 ? -17.301 37.051 46.533 1.00 29.45 235 GLY A C 1
ATOM 1705 O O . GLY A 1 235 ? -17.437 37.984 47.314 1.00 29.45 235 GLY A O 1
ATOM 1706 N N . ALA A 1 236 ? -17.603 37.084 45.233 1.00 33.38 236 ALA A N 1
ATOM 1707 C CA . ALA A 1 236 ? -18.489 38.023 44.542 1.00 33.38 236 ALA A CA 1
ATOM 1708 C C . ALA A 1 236 ? -18.036 39.484 44.265 1.00 33.38 236 ALA A C 1
ATOM 1710 O O . ALA A 1 236 ? -17.922 40.312 45.155 1.00 33.38 236 ALA A O 1
ATOM 1711 N N . GLN A 1 237 ? -18.040 39.789 42.951 1.00 34.69 237 GLN A N 1
ATOM 1712 C CA . GLN A 1 237 ? -18.471 41.048 42.292 1.00 34.69 237 GLN A CA 1
ATOM 1713 C C . GLN A 1 237 ? -17.493 42.259 42.306 1.00 34.69 237 GLN A C 1
ATOM 1715 O O . GLN A 1 237 ? -17.034 42.687 43.351 1.00 34.69 237 GLN A O 1
ATOM 1720 N N . ARG A 1 238 ? -17.000 42.740 41.138 1.00 34.03 238 ARG A N 1
ATOM 1721 C CA . ARG A 1 238 ? -17.620 43.618 40.084 1.00 34.03 238 ARG A CA 1
ATOM 1722 C C . ARG A 1 238 ? -17.462 45.117 40.459 1.00 34.03 238 ARG A C 1
ATOM 1724 O O . ARG A 1 238 ? -17.741 45.446 41.596 1.00 34.03 238 ARG A O 1
ATOM 1731 N N . ALA A 1 239 ? -17.076 46.098 39.625 1.00 36.75 239 ALA A N 1
ATOM 1732 C CA . ALA A 1 239 ? -16.772 46.232 38.179 1.00 36.75 239 ALA A CA 1
ATOM 1733 C C . ALA A 1 2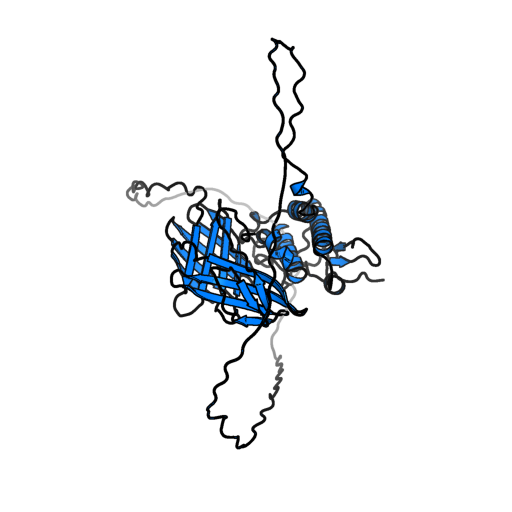39 ? -15.356 46.890 37.986 1.00 36.75 239 ALA A C 1
ATOM 1735 O O . ALA A 1 239 ? -14.595 46.884 38.943 1.00 36.75 239 ALA A O 1
ATOM 1736 N N . THR A 1 240 ? -14.859 47.422 36.850 1.00 33.91 240 THR A N 1
ATOM 1737 C CA . THR A 1 240 ? -15.484 48.253 35.788 1.00 33.91 240 THR A CA 1
ATOM 1738 C C . THR A 1 240 ? -14.662 48.249 34.475 1.00 33.91 240 THR A C 1
ATOM 1740 O O . THR A 1 240 ? -13.511 47.831 34.439 1.00 33.91 240 THR A O 1
ATOM 1743 N N . SER A 1 241 ? -15.286 48.711 33.389 1.00 36.50 241 SER A N 1
ATOM 1744 C CA . SER A 1 241 ? -14.900 48.667 31.965 1.00 36.50 241 SER A CA 1
ATOM 1745 C C . SER A 1 241 ? -13.962 49.766 31.428 1.00 36.50 241 SER A C 1
ATOM 17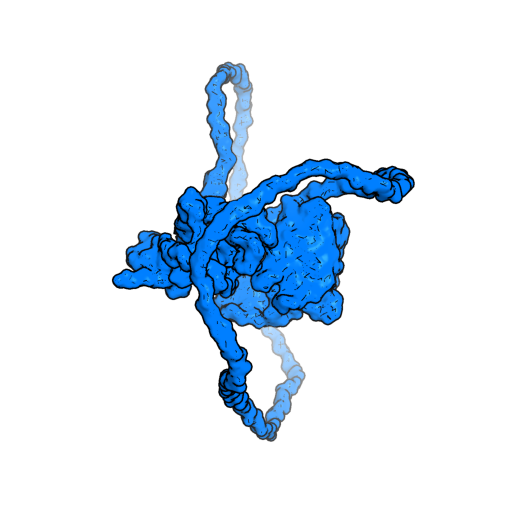47 O O . SER A 1 241 ? -14.127 50.920 31.811 1.00 36.50 241 SER A O 1
ATOM 1749 N N . LEU A 1 242 ? -13.196 49.442 30.370 1.00 38.59 242 LEU A N 1
ATOM 1750 C CA . LEU A 1 242 ? -12.925 50.268 29.164 1.00 38.59 242 LEU A CA 1
ATOM 1751 C C . LEU A 1 242 ? -12.783 49.291 27.965 1.00 38.59 242 LEU A C 1
ATOM 1753 O O . LEU A 1 242 ? -12.015 48.343 28.059 1.00 38.59 242 LEU A O 1
ATOM 1757 N N . SER A 1 243 ? -13.664 49.278 26.958 1.00 44.47 243 SER A N 1
ATOM 1758 C CA . SER A 1 243 ? -13.802 50.200 25.808 1.00 44.47 243 SER A CA 1
ATOM 1759 C C . SER A 1 243 ? -12.757 50.001 24.691 1.00 44.47 243 SER A C 1
ATOM 1761 O O . SER A 1 243 ? -11.624 50.464 24.800 1.00 44.47 243 SER A O 1
ATOM 1763 N N . SER A 1 244 ? -13.172 49.372 23.583 1.00 39.69 244 SER A N 1
ATOM 1764 C CA . SER A 1 244 ? -12.531 49.455 22.260 1.00 39.69 244 SER A CA 1
ATOM 1765 C C . SER A 1 244 ? -13.585 49.306 21.142 1.00 39.69 244 SER A C 1
ATOM 1767 O O . SER A 1 244 ? -14.645 48.714 21.347 1.00 39.69 244 SER A O 1
ATOM 1769 N N . ALA A 1 245 ? -13.343 49.950 19.996 1.00 50.59 245 ALA A N 1
ATOM 1770 C CA . ALA A 1 245 ? -14.349 50.270 18.972 1.00 50.59 245 ALA A CA 1
ATOM 1771 C C . ALA A 1 245 ? -14.559 49.163 17.905 1.00 50.59 245 ALA A C 1
ATOM 1773 O O . ALA A 1 245 ? -13.672 48.329 17.713 1.00 50.59 245 ALA A O 1
ATOM 1774 N N . PRO A 1 246 ? -15.697 49.150 17.174 1.00 47.22 246 PRO A N 1
ATOM 1775 C CA . PRO A 1 246 ? -15.981 48.128 16.163 1.00 47.22 246 PRO A CA 1
ATOM 1776 C C . PRO A 1 246 ? -15.197 48.345 14.856 1.00 47.22 246 PRO A C 1
ATOM 1778 O O . PRO A 1 246 ? -15.210 49.432 14.280 1.00 47.22 246 PRO A O 1
ATOM 1781 N N . GLY A 1 247 ? -14.563 47.280 14.355 1.00 44.19 247 GLY A N 1
ATOM 1782 C CA . GLY A 1 247 ? -13.985 47.233 13.006 1.00 44.19 247 GLY A CA 1
ATOM 1783 C C . GLY A 1 247 ? -15.046 46.971 11.921 1.00 44.19 247 GLY A C 1
ATOM 1784 O O . GLY A 1 247 ? -16.097 46.400 12.222 1.00 44.19 247 GLY A O 1
ATOM 1785 N N . PRO A 1 248 ? -14.805 47.377 10.659 1.00 50.16 248 PRO A N 1
ATOM 1786 C CA . PRO A 1 248 ? -15.792 47.267 9.589 1.00 50.16 248 PRO A CA 1
ATOM 1787 C C . PRO A 1 248 ? -16.069 45.813 9.185 1.00 50.16 248 PRO A C 1
ATOM 1789 O O . PRO A 1 248 ? -15.160 44.994 9.051 1.00 50.16 248 PRO A O 1
ATOM 1792 N N . SER A 1 249 ? -17.346 45.521 8.935 1.00 46.12 249 SER A N 1
ATOM 1793 C CA . SER A 1 249 ? -17.811 44.211 8.478 1.00 46.12 249 SER A CA 1
ATOM 1794 C C . SER A 1 249 ? -17.371 43.958 7.032 1.00 46.12 249 SER A C 1
ATOM 1796 O O . SER A 1 249 ? -17.836 44.632 6.111 1.00 46.12 249 SER A O 1
ATOM 1798 N N . VAL A 1 250 ? -16.472 42.993 6.821 1.00 46.09 250 VAL A N 1
ATOM 1799 C CA . VAL A 1 250 ? -16.080 42.549 5.477 1.00 46.09 250 VAL A CA 1
ATOM 1800 C C . VAL A 1 250 ? -17.088 41.513 4.993 1.00 46.09 250 VAL A C 1
ATOM 1802 O O . VAL A 1 250 ? -17.183 40.413 5.534 1.00 46.09 250 VAL A O 1
ATOM 1805 N N . ILE A 1 251 ? -17.832 41.876 3.950 1.00 43.28 251 ILE A N 1
ATOM 1806 C CA . ILE A 1 251 ? -18.742 40.979 3.232 1.00 43.28 251 ILE A CA 1
ATOM 1807 C C . ILE A 1 251 ? -17.917 39.803 2.678 1.00 43.28 251 ILE A C 1
ATOM 1809 O O . ILE A 1 251 ? -16.940 40.054 1.964 1.00 43.28 251 ILE A O 1
ATOM 1813 N N . PRO A 1 252 ? -18.271 38.532 2.954 1.00 47.50 252 PRO A N 1
ATOM 1814 C CA . PRO A 1 252 ? -17.584 37.406 2.341 1.00 47.50 252 PRO A CA 1
ATOM 1815 C C . PRO A 1 252 ? -17.853 37.414 0.833 1.00 47.50 252 PRO A C 1
ATOM 1817 O O . PRO A 1 252 ? -18.978 37.199 0.382 1.00 47.50 252 PRO A O 1
ATOM 1820 N N . SER A 1 253 ? -16.803 37.677 0.055 1.00 49.56 253 SER A N 1
ATOM 1821 C CA . SER A 1 253 ? -16.829 37.537 -1.401 1.00 49.56 253 SER A CA 1
ATOM 1822 C C . SER A 1 253 ? -17.231 36.101 -1.767 1.00 49.56 253 SER A C 1
ATOM 1824 O O . SER A 1 253 ? -16.732 35.172 -1.121 1.00 49.56 253 SER A O 1
ATOM 1826 N N . PRO A 1 254 ? -18.108 35.874 -2.765 1.00 46.59 254 PRO A N 1
ATOM 1827 C CA . PRO A 1 254 ? -18.470 34.525 -3.178 1.00 46.59 254 PRO A CA 1
ATOM 1828 C C . PRO A 1 254 ? -17.220 33.810 -3.698 1.00 46.59 254 PRO A C 1
ATOM 1830 O O . PRO A 1 254 ? -16.699 34.127 -4.768 1.00 46.59 254 PRO A O 1
ATOM 1833 N N . GLY A 1 255 ? -16.717 32.860 -2.905 1.00 44.88 255 GLY A N 1
ATOM 1834 C CA . GLY A 1 255 ? -15.577 32.033 -3.285 1.00 44.88 255 GLY A CA 1
ATOM 1835 C C . GLY A 1 255 ? -15.859 31.293 -4.597 1.00 44.88 255 GLY A C 1
ATOM 1836 O O . GLY A 1 255 ? -17.025 31.004 -4.886 1.00 44.88 255 GLY A O 1
ATOM 1837 N N . PRO A 1 256 ? -14.822 30.987 -5.400 1.00 49.22 256 PRO A N 1
ATOM 1838 C CA . PRO A 1 256 ? -15.006 30.297 -6.669 1.00 49.22 256 PRO A CA 1
ATOM 1839 C C . PRO A 1 256 ? -15.794 29.013 -6.432 1.00 49.22 256 PRO A C 1
ATOM 1841 O O . PRO A 1 256 ? -15.419 28.198 -5.585 1.00 49.22 256 PRO A O 1
ATOM 1844 N N . THR A 1 257 ? -16.903 28.875 -7.162 1.00 38.59 257 THR A N 1
ATOM 1845 C CA . THR A 1 257 ? -17.843 27.762 -7.049 1.00 38.59 257 THR A CA 1
ATOM 1846 C C . THR A 1 257 ? -17.071 26.457 -6.982 1.00 38.59 257 THR A C 1
ATOM 1848 O O . THR A 1 257 ? -16.341 26.126 -7.918 1.00 38.59 257 THR A O 1
ATOM 1851 N N . ALA A 1 258 ? -17.218 25.726 -5.877 1.00 41.16 258 ALA A N 1
ATOM 1852 C CA . ALA A 1 258 ? -16.608 24.419 -5.727 1.00 41.16 258 ALA A CA 1
ATOM 1853 C C . ALA A 1 258 ? -17.208 23.486 -6.785 1.00 41.16 258 ALA A C 1
ATOM 1855 O O . ALA A 1 258 ? -18.273 22.902 -6.577 1.00 41.16 258 ALA A O 1
ATOM 1856 N N . THR A 1 259 ? -16.532 23.374 -7.933 1.00 39.94 259 THR A N 1
ATOM 1857 C CA . THR A 1 259 ? -16.789 22.333 -8.925 1.00 39.94 259 THR A CA 1
ATOM 1858 C C . THR A 1 259 ? -16.796 21.025 -8.167 1.00 39.94 259 THR A C 1
ATOM 1860 O O . THR A 1 259 ? -15.790 20.654 -7.559 1.00 39.94 259 THR A O 1
ATOM 1863 N N . THR A 1 260 ? -17.956 20.375 -8.137 1.00 41.22 260 THR A N 1
ATOM 1864 C CA . THR A 1 260 ? -18.207 19.220 -7.286 1.00 41.22 260 THR A CA 1
ATOM 1865 C C . THR A 1 260 ? -17.125 18.185 -7.563 1.00 41.22 260 THR A C 1
ATOM 1867 O O . THR A 1 260 ? -17.039 17.678 -8.681 1.00 41.22 260 THR A O 1
ATOM 1870 N N . ALA A 1 261 ? -16.289 17.889 -6.561 1.00 43.12 261 ALA A N 1
ATOM 1871 C CA . ALA A 1 261 ? -15.147 16.974 -6.659 1.00 43.12 261 ALA A CA 1
ATOM 1872 C C . ALA A 1 261 ? -15.611 15.503 -6.712 1.00 43.12 261 ALA A C 1
ATOM 1874 O O . ALA A 1 261 ? -15.190 14.648 -5.933 1.00 43.12 261 ALA A O 1
ATOM 1875 N N . ARG A 1 262 ? -16.554 15.228 -7.613 1.00 44.53 262 ARG A N 1
ATOM 1876 C CA . ARG A 1 262 ? -17.248 13.965 -7.797 1.00 44.53 262 ARG A CA 1
ATOM 1877 C C . ARG A 1 262 ? -16.370 13.049 -8.639 1.00 44.53 262 ARG A C 1
ATOM 1879 O O . ARG A 1 262 ? -16.282 13.238 -9.846 1.00 44.53 262 ARG A O 1
ATOM 1886 N N . ALA A 1 263 ? -15.769 12.058 -7.983 1.00 59.19 263 ALA A N 1
ATOM 1887 C CA . ALA A 1 263 ? -15.132 10.901 -8.613 1.00 59.19 263 ALA A CA 1
ATOM 1888 C C . ALA A 1 263 ? -14.195 11.250 -9.790 1.00 59.19 263 ALA A C 1
ATOM 1890 O O . ALA A 1 263 ? -14.357 10.735 -10.895 1.00 59.19 263 ALA A O 1
ATOM 1891 N N . LEU A 1 264 ? -13.205 12.125 -9.561 1.00 80.25 264 LEU A N 1
ATOM 1892 C CA . LEU A 1 264 ? -12.158 12.338 -10.560 1.00 80.25 264 LEU A CA 1
ATOM 1893 C C . LEU A 1 264 ? -11.404 11.021 -10.779 1.00 80.25 264 LEU A C 1
ATOM 1895 O O . LEU A 1 264 ? -10.831 10.468 -9.839 1.00 80.25 264 LEU A O 1
ATOM 1899 N N . ARG A 1 265 ? -11.392 10.566 -12.032 1.00 89.69 265 ARG A N 1
ATOM 1900 C CA . ARG A 1 265 ? -10.529 9.493 -12.517 1.00 89.69 265 ARG A CA 1
ATOM 1901 C C . ARG A 1 265 ? -9.391 10.112 -13.304 1.00 89.69 265 ARG A C 1
ATOM 1903 O O . ARG A 1 265 ? -9.633 10.830 -14.273 1.00 89.69 265 ARG A O 1
ATOM 1910 N N . ALA A 1 266 ? -8.164 9.922 -12.836 1.00 92.44 266 ALA A N 1
ATOM 1911 C CA . ALA A 1 266 ? -6.998 10.523 -13.465 1.00 92.44 266 ALA A CA 1
ATOM 1912 C C . ALA A 1 266 ? -5.718 9.747 -13.168 1.00 92.44 266 ALA A C 1
ATOM 1914 O O . ALA A 1 266 ? -5.455 9.369 -12.026 1.00 92.44 266 ALA A O 1
ATOM 1915 N N . THR A 1 267 ? -4.892 9.624 -14.201 1.00 96.00 267 THR A N 1
ATOM 1916 C CA . THR A 1 267 ? -3.497 9.196 -14.115 1.00 96.00 267 THR A CA 1
ATOM 1917 C C . THR A 1 267 ? -2.614 10.433 -14.239 1.00 96.00 267 THR A C 1
ATOM 1919 O O . THR A 1 267 ? -2.792 11.232 -15.158 1.00 96.00 267 THR A O 1
ATOM 1922 N N . MET A 1 268 ? -1.663 10.618 -13.329 1.00 97.25 268 MET A N 1
ATOM 1923 C CA . MET A 1 268 ? -0.726 11.743 -13.315 1.00 97.25 268 MET A CA 1
ATOM 1924 C C . MET A 1 268 ? 0.696 11.236 -13.085 1.00 97.25 268 MET A C 1
ATOM 1926 O O . MET A 1 268 ? 0.903 10.359 -12.249 1.00 97.25 268 MET A O 1
ATOM 1930 N N . ALA A 1 269 ? 1.688 11.784 -13.790 1.00 97.69 269 ALA A N 1
ATOM 1931 C CA . ALA A 1 269 ? 3.086 11.403 -13.589 1.00 97.69 269 ALA A CA 1
ATOM 1932 C C . ALA A 1 269 ? 4.074 12.484 -14.051 1.00 97.69 269 ALA A C 1
ATOM 1934 O O . ALA A 1 269 ? 3.834 13.151 -15.057 1.00 97.69 269 ALA A O 1
ATOM 1935 N N . ALA A 1 270 ? 5.199 12.635 -13.343 1.00 97.06 270 ALA A N 1
ATOM 1936 C CA . ALA A 1 270 ? 6.364 13.397 -13.809 1.00 97.06 270 ALA A CA 1
ATOM 1937 C C . ALA A 1 270 ? 7.647 13.039 -13.041 1.00 97.06 270 ALA A C 1
ATOM 1939 O O . ALA A 1 270 ? 7.609 12.468 -11.948 1.00 97.06 270 ALA A O 1
ATOM 1940 N N . HIS A 1 271 ? 8.790 13.475 -13.573 1.00 96.81 271 HIS A N 1
ATOM 1941 C CA . HIS A 1 271 ? 10.000 13.656 -12.775 1.00 96.81 271 HIS A CA 1
ATOM 1942 C C . HIS A 1 271 ? 9.819 14.785 -11.749 1.00 96.81 271 HIS A C 1
ATOM 1944 O O . HIS A 1 271 ? 9.245 15.835 -12.045 1.00 96.81 271 HIS A O 1
ATOM 1950 N N . LEU A 1 272 ? 10.343 14.577 -10.543 1.00 94.75 272 LEU A N 1
ATOM 1951 C CA . LEU A 1 272 ? 10.383 15.580 -9.484 1.00 94.75 272 LEU A CA 1
ATOM 1952 C C . LEU A 1 272 ? 11.626 16.480 -9.614 1.00 94.75 272 LEU A C 1
ATOM 1954 O O . LEU A 1 272 ? 12.676 16.027 -10.087 1.00 94.75 272 LEU A O 1
ATOM 1958 N N . PRO A 1 273 ? 11.542 17.755 -9.184 1.00 87.25 273 PRO A N 1
ATOM 1959 C CA . PRO A 1 273 ? 12.650 18.701 -9.290 1.00 87.25 273 PRO A CA 1
ATOM 1960 C C . PRO A 1 273 ? 13.897 18.236 -8.523 1.00 87.25 273 PRO A C 1
ATOM 1962 O O . PRO A 1 273 ? 13.823 17.462 -7.569 1.00 87.25 273 PRO A O 1
ATOM 1965 N N . GLY A 1 274 ? 15.066 18.721 -8.951 1.00 82.62 274 GLY A N 1
ATOM 1966 C CA . GLY A 1 274 ? 16.352 18.394 -8.323 1.00 82.62 274 GLY A CA 1
ATOM 1967 C C . GLY A 1 274 ? 16.804 16.938 -8.498 1.00 82.62 274 GLY A C 1
ATOM 1968 O O . GLY A 1 274 ? 17.721 16.510 -7.804 1.00 82.62 274 GLY A O 1
ATOM 1969 N N . GLY A 1 275 ? 16.167 16.169 -9.390 1.00 83.19 275 GLY A N 1
ATOM 1970 C CA . GLY A 1 275 ? 16.495 14.758 -9.607 1.00 83.19 275 GLY A CA 1
ATOM 1971 C C . GLY A 1 275 ? 16.103 13.853 -8.437 1.00 83.19 275 GLY A C 1
ATOM 1972 O O . GLY A 1 275 ? 16.709 12.798 -8.262 1.00 83.19 275 GLY A O 1
ATOM 1973 N N . ALA A 1 276 ? 15.116 14.258 -7.625 1.00 87.38 276 ALA A N 1
ATOM 1974 C CA . ALA A 1 276 ? 14.673 13.482 -6.467 1.00 87.38 276 ALA A CA 1
ATOM 1975 C C . ALA A 1 276 ? 14.159 12.082 -6.858 1.00 87.38 276 ALA A C 1
ATOM 1977 O O . ALA A 1 276 ? 14.407 11.122 -6.133 1.00 87.38 276 ALA A O 1
ATOM 1978 N N . GLY A 1 277 ? 13.480 11.973 -8.003 1.00 93.75 277 GLY A N 1
ATOM 1979 C CA . GLY A 1 277 ? 12.958 10.727 -8.562 1.00 93.75 277 GLY A CA 1
ATOM 1980 C C . GLY A 1 277 ? 11.810 10.989 -9.537 1.00 93.75 277 GLY A C 1
ATOM 1981 O O . GLY A 1 277 ? 11.601 12.121 -9.974 1.00 93.75 277 GLY A O 1
ATOM 1982 N N . THR A 1 278 ? 11.040 9.952 -9.838 1.00 97.31 278 THR A N 1
ATOM 1983 C CA . THR A 1 278 ? 9.823 9.999 -10.655 1.00 97.31 278 THR A CA 1
ATOM 1984 C C . THR A 1 278 ? 8.628 9.651 -9.775 1.00 97.31 278 THR A C 1
ATOM 1986 O O . THR A 1 278 ? 8.705 8.720 -8.973 1.00 97.31 278 THR A O 1
ATOM 1989 N N . LEU A 1 279 ? 7.538 10.407 -9.905 1.00 97.56 279 LEU A N 1
ATOM 1990 C CA . LEU A 1 279 ? 6.296 10.227 -9.153 1.00 97.56 279 LEU A CA 1
ATOM 1991 C C . LEU A 1 279 ? 5.147 9.914 -10.114 1.00 97.56 279 LEU A C 1
ATOM 1993 O O . LEU A 1 279 ? 4.980 10.592 -11.127 1.00 97.56 279 LEU A O 1
ATOM 1997 N N . TYR A 1 280 ? 4.346 8.923 -9.743 1.00 98.06 280 TYR A N 1
ATOM 1998 C CA . TYR A 1 280 ? 3.080 8.529 -10.347 1.00 98.06 280 TYR A CA 1
ATOM 1999 C C . TYR A 1 280 ? 1.957 8.675 -9.317 1.00 98.06 280 TYR A C 1
ATOM 2001 O O . TYR A 1 280 ? 2.172 8.412 -8.135 1.00 98.06 280 TYR A O 1
ATOM 2009 N N . LEU A 1 281 ? 0.763 9.054 -9.764 1.00 97.50 281 LEU A N 1
ATOM 2010 C CA . LEU A 1 281 ? -0.465 9.134 -8.976 1.00 97.50 281 LEU A CA 1
ATOM 2011 C C . LEU A 1 281 ? -1.647 8.680 -9.841 1.00 97.50 281 LEU A C 1
ATOM 2013 O O . LEU A 1 281 ? -1.916 9.272 -10.886 1.00 97.50 281 LEU A O 1
ATOM 2017 N N . ALA A 1 282 ? -2.388 7.687 -9.366 1.00 95.69 282 ALA A N 1
ATOM 2018 C CA . ALA A 1 282 ? -3.709 7.326 -9.853 1.00 95.69 282 ALA A CA 1
ATOM 2019 C C . ALA A 1 282 ? -4.767 7.759 -8.831 1.00 95.69 282 ALA A C 1
ATOM 2021 O O . ALA A 1 282 ? -4.636 7.501 -7.634 1.00 95.69 282 ALA A O 1
ATOM 2022 N N . MET A 1 283 ? -5.832 8.401 -9.301 1.00 94.19 283 MET A N 1
ATOM 2023 C CA . MET A 1 283 ? -7.002 8.762 -8.497 1.00 94.19 283 MET A CA 1
ATOM 2024 C C . MET A 1 283 ? -8.240 8.128 -9.110 1.00 94.19 283 MET A C 1
ATOM 2026 O O . MET A 1 283 ? -8.447 8.268 -10.311 1.00 94.19 283 MET A O 1
ATOM 2030 N N . ARG A 1 284 ? -9.063 7.462 -8.296 1.00 89.31 284 ARG A N 1
ATOM 2031 C CA . ARG A 1 284 ? -10.309 6.820 -8.726 1.00 89.31 284 ARG A CA 1
ATOM 2032 C C . ARG A 1 284 ? -11.351 6.909 -7.622 1.00 89.31 284 ARG A C 1
ATOM 2034 O O . ARG A 1 284 ? -11.116 6.435 -6.515 1.00 89.31 284 ARG A O 1
ATOM 2041 N N . ASP A 1 285 ? -12.522 7.453 -7.944 1.00 85.50 285 ASP A N 1
ATOM 2042 C CA . ASP A 1 285 ? -13.741 7.355 -7.126 1.00 85.50 285 ASP A CA 1
ATOM 2043 C C . ASP A 1 285 ? -13.539 7.743 -5.637 1.00 85.50 285 ASP A C 1
ATOM 2045 O O . ASP A 1 285 ? -14.111 7.144 -4.731 1.00 85.50 285 ASP A O 1
ATOM 2049 N N . GLY A 1 286 ? -12.699 8.758 -5.379 1.00 84.19 286 GLY A N 1
ATOM 2050 C CA . GLY A 1 286 ? -12.364 9.261 -4.036 1.00 84.19 286 GLY A CA 1
ATOM 2051 C C . GLY A 1 286 ? -11.121 8.633 -3.387 1.00 84.19 286 GLY A C 1
ATOM 2052 O O . GLY A 1 286 ? -10.620 9.164 -2.394 1.00 84.19 286 GLY A O 1
ATOM 2053 N N . LYS A 1 287 ? -10.589 7.546 -3.954 1.00 89.94 287 LYS A N 1
ATOM 2054 C CA . LYS A 1 287 ? -9.339 6.889 -3.542 1.00 89.94 287 LYS A CA 1
ATOM 2055 C C . LYS A 1 287 ? -8.153 7.375 -4.372 1.00 89.94 287 LYS A C 1
ATOM 2057 O O . LYS A 1 287 ? -8.320 7.821 -5.510 1.00 89.94 287 LYS A O 1
ATOM 2062 N N . ALA A 1 288 ? -6.955 7.248 -3.815 1.00 93.12 288 ALA A N 1
ATOM 2063 C CA . ALA A 1 288 ? -5.705 7.572 -4.483 1.00 93.12 288 ALA A CA 1
ATOM 2064 C C . ALA A 1 288 ? -4.606 6.557 -4.155 1.00 93.12 288 ALA A C 1
ATOM 2066 O O . ALA A 1 288 ? -4.485 6.118 -3.012 1.00 93.12 288 ALA A O 1
ATOM 2067 N N . MET A 1 289 ? -3.790 6.241 -5.157 1.00 95.25 289 MET A N 1
ATOM 2068 C CA . MET A 1 289 ? -2.609 5.385 -5.064 1.00 95.25 289 MET A CA 1
ATOM 2069 C C . MET A 1 289 ? -1.465 6.088 -5.799 1.00 95.25 289 MET A C 1
ATOM 2071 O O . MET A 1 289 ? -1.628 6.514 -6.942 1.00 95.25 289 MET A O 1
ATOM 2075 N N . ALA A 1 290 ? -0.322 6.270 -5.145 1.00 96.94 290 ALA A N 1
ATOM 2076 C CA . ALA A 1 290 ? 0.849 6.924 -5.713 1.00 96.94 290 ALA A CA 1
ATOM 2077 C C . ALA A 1 290 ? 2.109 6.077 -5.522 1.00 96.94 290 ALA A C 1
ATOM 2079 O O . ALA A 1 290 ? 2.275 5.385 -4.518 1.00 96.94 290 ALA A O 1
ATOM 2080 N N . TYR A 1 291 ? 2.999 6.144 -6.507 1.00 96.88 291 TYR A N 1
ATOM 2081 C CA . TYR A 1 291 ? 4.272 5.435 -6.514 1.00 96.88 291 TYR A CA 1
ATOM 2082 C C . TYR A 1 291 ? 5.396 6.409 -6.826 1.00 96.88 291 TYR A C 1
ATOM 2084 O O . TYR A 1 291 ? 5.331 7.163 -7.796 1.00 96.88 291 TYR A O 1
ATOM 2092 N N . PHE A 1 292 ? 6.438 6.382 -6.009 1.00 96.56 292 PHE A N 1
ATOM 2093 C CA . PHE A 1 292 ? 7.643 7.175 -6.190 1.00 96.56 292 PHE A CA 1
ATOM 2094 C C . PHE A 1 292 ? 8.847 6.250 -6.316 1.00 96.56 292 PHE A C 1
ATOM 2096 O O . PHE A 1 292 ? 8.998 5.344 -5.499 1.00 96.56 292 PHE A O 1
ATOM 2103 N N . CYS A 1 293 ? 9.740 6.503 -7.275 1.00 95.38 293 CYS A N 1
ATOM 2104 C CA . CYS A 1 293 ? 11.015 5.792 -7.363 1.00 95.38 293 CYS A CA 1
ATOM 2105 C C . CYS A 1 293 ? 12.175 6.665 -7.863 1.00 95.38 293 CYS A C 1
ATOM 2107 O O . CYS A 1 293 ? 11.971 7.624 -8.605 1.00 95.38 293 CYS A O 1
ATOM 2109 N N . ASP A 1 294 ? 13.413 6.316 -7.497 1.00 93.25 294 ASP A N 1
ATOM 2110 C CA . ASP A 1 294 ? 14.638 6.960 -8.011 1.00 93.25 294 ASP A CA 1
ATOM 2111 C C . ASP A 1 294 ? 15.226 6.268 -9.259 1.00 93.25 294 ASP A C 1
ATOM 2113 O O . ASP A 1 294 ? 16.293 6.654 -9.741 1.00 93.25 294 ASP A O 1
ATOM 2117 N N . GLY A 1 295 ? 14.557 5.219 -9.756 1.00 93.56 295 GLY A N 1
ATOM 2118 C CA . GLY A 1 295 ? 15.015 4.382 -10.870 1.00 93.56 295 GLY A CA 1
ATOM 2119 C C . GLY A 1 295 ? 16.247 3.522 -10.568 1.00 93.56 295 GLY A C 1
ATOM 2120 O O . GLY A 1 295 ? 16.870 3.011 -11.496 1.00 93.56 295 GLY A O 1
ATOM 2121 N N . LYS A 1 296 ? 16.662 3.412 -9.296 1.00 92.56 296 LYS A N 1
ATOM 2122 C CA . LYS A 1 296 ? 17.917 2.754 -8.897 1.00 92.56 296 LYS A CA 1
ATOM 2123 C C . LYS A 1 296 ? 17.732 1.752 -7.768 1.00 92.56 296 LYS A C 1
ATOM 2125 O O . LYS A 1 296 ? 18.191 0.625 -7.894 1.00 92.56 296 LYS A O 1
ATOM 2130 N N . LYS A 1 297 ? 17.159 2.175 -6.639 1.00 92.00 297 LYS A N 1
ATOM 2131 C CA . LYS A 1 297 ? 16.974 1.342 -5.430 1.00 92.00 297 LYS A CA 1
ATOM 2132 C C . LYS A 1 297 ? 16.010 1.922 -4.390 1.00 92.00 297 LYS A C 1
ATOM 2134 O O . LYS A 1 297 ? 15.820 1.327 -3.329 1.00 92.00 297 LYS A O 1
ATOM 2139 N N . VAL A 1 298 ? 15.500 3.131 -4.605 1.00 90.56 298 VAL A N 1
ATOM 2140 C CA . VAL A 1 298 ? 14.507 3.759 -3.739 1.00 90.56 298 VAL A CA 1
ATOM 2141 C C . VAL A 1 298 ? 13.169 3.649 -4.430 1.00 90.56 298 VAL A C 1
ATOM 2143 O O . VAL A 1 298 ? 13.001 4.145 -5.540 1.00 90.56 298 VAL A O 1
ATOM 2146 N N . GLU A 1 299 ? 12.221 3.061 -3.720 1.00 92.12 299 GLU A N 1
ATOM 2147 C CA . GLU A 1 299 ? 10.809 3.141 -4.038 1.00 92.12 299 GLU A CA 1
ATOM 2148 C C . GLU A 1 299 ? 9.997 3.473 -2.783 1.00 92.12 299 GLU A C 1
ATOM 2150 O O . GLU A 1 299 ? 10.463 3.277 -1.652 1.00 92.12 299 GLU A O 1
ATOM 2155 N N . ALA A 1 300 ? 8.799 4.011 -2.988 1.00 92.62 300 ALA A N 1
ATOM 2156 C CA . ALA A 1 300 ? 7.807 4.250 -1.956 1.00 92.62 300 ALA A CA 1
ATOM 2157 C C . ALA A 1 300 ? 6.399 4.192 -2.564 1.00 92.62 300 ALA A C 1
ATOM 2159 O O . ALA A 1 300 ? 6.111 4.869 -3.552 1.00 92.62 300 ALA A O 1
ATOM 2160 N N . TRP A 1 301 ? 5.536 3.400 -1.934 1.00 93.06 301 TRP A N 1
ATOM 2161 C CA . TRP A 1 301 ? 4.108 3.305 -2.225 1.00 93.06 301 TRP A CA 1
ATOM 2162 C C . TRP A 1 301 ? 3.326 4.171 -1.238 1.00 93.06 301 TRP A C 1
ATOM 2164 O O . TRP A 1 301 ? 3.700 4.265 -0.066 1.00 93.06 301 TRP A O 1
ATOM 2174 N N . TYR A 1 302 ? 2.258 4.801 -1.721 1.00 94.62 302 TYR A N 1
ATOM 2175 C CA . TYR A 1 302 ? 1.359 5.643 -0.941 1.00 94.62 302 TYR A CA 1
ATOM 2176 C C . TYR A 1 302 ? -0.082 5.333 -1.338 1.00 94.62 302 TYR A C 1
ATOM 2178 O O . TYR A 1 302 ? -0.394 5.315 -2.525 1.00 94.62 302 TYR A O 1
ATOM 2186 N N . HIS A 1 303 ? -0.966 5.138 -0.368 1.00 91.62 303 HIS A N 1
ATOM 2187 C CA . HIS A 1 303 ? -2.388 4.879 -0.593 1.00 91.62 303 HIS A CA 1
ATOM 2188 C C . HIS A 1 303 ? -3.216 5.795 0.316 1.00 91.62 303 HIS A C 1
ATOM 2190 O O . HIS A 1 303 ? -2.755 6.225 1.378 1.00 91.62 303 HIS A O 1
ATOM 2196 N N . GLY A 1 304 ? -4.417 6.169 -0.116 1.00 90.56 304 GLY A N 1
ATOM 2197 C CA . GLY A 1 304 ? -5.258 7.093 0.637 1.00 90.56 304 GLY A CA 1
ATOM 2198 C C . GLY A 1 304 ? -6.417 7.664 -0.160 1.00 90.56 304 GLY A C 1
ATOM 2199 O O . GLY A 1 304 ? -7.056 6.977 -0.957 1.00 90.56 304 GLY A O 1
ATOM 2200 N N . THR A 1 305 ? -6.705 8.942 0.078 1.00 90.19 305 THR A N 1
ATOM 2201 C CA . THR A 1 305 ? -7.888 9.626 -0.457 1.00 90.19 305 THR A CA 1
ATOM 2202 C C . THR A 1 305 ? -7.534 10.796 -1.370 1.00 90.19 305 THR A C 1
ATOM 2204 O O . THR A 1 305 ? -6.555 11.516 -1.158 1.00 90.19 305 THR A O 1
ATOM 2207 N N . ALA A 1 306 ? -8.381 10.981 -2.383 1.00 90.69 306 ALA A N 1
ATOM 2208 C CA . ALA A 1 306 ? -8.443 12.141 -3.262 1.00 90.69 306 ALA A CA 1
ATOM 2209 C C . ALA A 1 306 ? -9.883 12.669 -3.254 1.00 90.69 306 ALA A C 1
ATOM 2211 O O . ALA A 1 306 ? -10.708 12.302 -4.091 1.00 90.69 306 ALA A O 1
ATOM 2212 N N . SER A 1 307 ? -10.205 13.515 -2.277 1.00 87.62 307 SER A N 1
ATOM 2213 C CA . SER A 1 307 ? -11.548 14.072 -2.085 1.00 87.62 307 SER A CA 1
ATOM 2214 C C . SER A 1 307 ? -11.485 15.584 -1.884 1.00 87.62 307 SER A C 1
ATOM 2216 O O . SER A 1 307 ? -10.491 16.115 -1.399 1.00 87.62 307 SER A O 1
ATOM 2218 N N . ASN A 1 308 ? -12.533 16.305 -2.294 1.00 85.38 308 ASN A N 1
ATOM 2219 C CA . ASN A 1 308 ? -12.650 17.760 -2.101 1.00 85.38 308 ASN A CA 1
ATOM 2220 C C . ASN A 1 308 ? -11.448 18.579 -2.628 1.00 85.38 308 ASN A C 1
ATOM 2222 O O . ASN A 1 308 ? -11.095 19.608 -2.060 1.00 85.38 308 ASN A O 1
ATOM 2226 N N . GLY A 1 309 ? -10.800 18.106 -3.701 1.00 88.31 309 GLY A N 1
ATOM 2227 C CA . GLY A 1 309 ? -9.595 18.727 -4.260 1.00 88.31 309 GLY A CA 1
ATOM 2228 C C . GLY A 1 309 ? -8.326 18.529 -3.423 1.00 88.31 309 GLY A C 1
ATOM 2229 O O . GLY A 1 309 ? -7.322 19.161 -3.723 1.00 88.31 309 GLY A O 1
ATOM 2230 N N . ARG A 1 310 ? -8.337 17.660 -2.402 1.00 94.38 310 ARG A N 1
ATOM 2231 C CA . ARG A 1 310 ? -7.213 17.382 -1.500 1.00 94.38 310 ARG A CA 1
ATOM 2232 C C . ARG A 1 310 ? -6.736 15.933 -1.577 1.00 94.38 310 ARG A C 1
ATOM 2234 O O . ARG A 1 310 ? -7.532 14.997 -1.589 1.00 94.38 310 ARG A O 1
ATOM 2241 N N . LEU A 1 311 ? -5.417 15.770 -1.589 1.00 95.06 311 LEU A N 1
ATOM 2242 C CA . LEU A 1 311 ? -4.716 14.500 -1.447 1.00 95.06 311 LEU A CA 1
ATOM 2243 C C . LEU A 1 311 ? -4.308 14.289 0.011 1.00 95.06 311 LEU A C 1
ATOM 2245 O O . LEU A 1 311 ? -3.657 15.152 0.606 1.00 95.06 311 LEU A O 1
ATOM 2249 N N . ASN A 1 312 ? -4.639 13.120 0.552 1.00 92.81 312 ASN A N 1
ATOM 2250 C CA . ASN A 1 312 ? -4.102 12.623 1.813 1.00 92.81 312 ASN A CA 1
ATOM 2251 C C . ASN A 1 312 ? -3.784 11.130 1.661 1.00 92.81 312 ASN A C 1
ATOM 2253 O O . ASN A 1 312 ? -4.694 10.298 1.701 1.00 92.81 312 ASN A O 1
ATOM 2257 N N . LEU A 1 313 ? -2.508 10.813 1.422 1.00 94.19 313 LEU A N 1
ATOM 2258 C CA . LEU A 1 313 ? -2.005 9.451 1.259 1.00 94.19 313 LEU A CA 1
ATOM 2259 C C . LEU A 1 313 ? -0.888 9.159 2.269 1.00 94.19 313 LEU A C 1
ATOM 2261 O O . LEU A 1 313 ? -0.020 9.999 2.522 1.00 94.19 313 LEU A O 1
ATOM 2265 N N . ALA A 1 314 ? -0.879 7.933 2.783 1.00 90.19 314 ALA A N 1
ATOM 2266 C CA . ALA A 1 314 ? 0.147 7.397 3.666 1.00 90.19 314 ALA A CA 1
ATOM 2267 C C . ALA A 1 314 ? 0.882 6.232 2.997 1.00 90.19 314 ALA A C 1
ATOM 2269 O O . ALA A 1 314 ? 0.332 5.538 2.145 1.00 90.19 314 ALA A O 1
ATOM 2270 N N . GLY A 1 315 ? 2.127 6.015 3.403 1.00 87.56 315 GLY A N 1
ATOM 2271 C CA . GLY A 1 315 ? 2.951 4.880 3.016 1.00 87.56 315 GLY A CA 1
ATOM 2272 C C . GLY A 1 315 ? 3.792 4.386 4.190 1.00 87.56 315 GLY A C 1
ATOM 2273 O O . GLY A 1 315 ? 3.840 5.004 5.257 1.00 87.56 315 GLY A O 1
ATOM 2274 N N . ARG A 1 316 ? 4.504 3.273 3.988 1.00 80.44 316 ARG A N 1
ATOM 2275 C CA . ARG A 1 316 ? 5.379 2.674 5.013 1.00 80.44 316 ARG A CA 1
ATOM 2276 C C . ARG A 1 316 ? 6.411 3.662 5.571 1.00 80.44 316 ARG A C 1
ATOM 2278 O O . ARG A 1 316 ? 6.826 4.598 4.893 1.00 80.44 316 ARG A O 1
ATOM 2285 N N . ASN A 1 317 ? 6.918 3.383 6.774 1.00 80.44 317 ASN A N 1
ATOM 2286 C CA . ASN A 1 317 ? 8.012 4.128 7.421 1.00 80.44 317 ASN A CA 1
ATOM 2287 C C . ASN A 1 317 ? 7.712 5.621 7.677 1.00 80.44 317 ASN A C 1
ATOM 2289 O O . ASN A 1 317 ? 8.624 6.448 7.643 1.00 80.44 317 ASN A O 1
ATOM 2293 N N . GLY A 1 318 ? 6.442 5.983 7.897 1.00 78.56 318 GLY A N 1
ATOM 2294 C CA . GLY A 1 318 ? 6.032 7.382 8.072 1.00 78.56 318 GLY A CA 1
ATOM 2295 C C . GLY A 1 318 ? 6.131 8.219 6.790 1.00 78.56 318 GLY A C 1
ATOM 2296 O O . GLY A 1 318 ? 6.179 9.448 6.853 1.00 78.56 318 GLY A O 1
ATOM 2297 N N . ASN A 1 319 ? 6.184 7.573 5.622 1.00 89.00 319 ASN A N 1
ATOM 2298 C CA . ASN A 1 319 ? 6.066 8.256 4.343 1.00 89.00 319 ASN A CA 1
ATOM 2299 C C . ASN A 1 319 ? 4.644 8.832 4.216 1.00 89.00 319 ASN A C 1
ATOM 2301 O O . ASN A 1 319 ? 3.656 8.136 4.429 1.00 89.00 319 ASN A O 1
ATOM 2305 N N . VAL A 1 320 ? 4.533 10.107 3.851 1.00 91.81 320 VAL A N 1
ATOM 2306 C CA . VAL A 1 320 ? 3.251 10.818 3.715 1.00 91.81 320 VAL A CA 1
ATOM 2307 C C . VAL A 1 320 ? 3.277 11.630 2.429 1.00 91.81 320 VAL A C 1
ATOM 2309 O O . VAL A 1 320 ? 4.301 12.228 2.095 1.00 91.81 320 VAL A O 1
ATOM 2312 N N . MET A 1 321 ? 2.158 11.669 1.713 1.00 95.00 321 MET A N 1
ATOM 2313 C CA . MET A 1 321 ? 1.957 12.515 0.543 1.00 95.00 321 MET A CA 1
ATOM 2314 C C . MET A 1 321 ? 0.667 13.314 0.724 1.00 95.00 321 MET A C 1
ATOM 2316 O O . MET A 1 321 ? -0.431 12.760 0.758 1.00 95.00 321 MET A O 1
ATOM 2320 N N . THR A 1 322 ? 0.809 14.632 0.834 1.00 96.31 322 THR A N 1
ATOM 2321 C CA . THR A 1 322 ? -0.311 15.570 0.964 1.00 96.31 322 THR A CA 1
ATOM 2322 C C . THR A 1 322 ? -0.216 16.655 -0.091 1.00 96.31 322 THR A C 1
ATOM 2324 O O . THR A 1 322 ? 0.867 17.007 -0.562 1.00 96.31 322 THR A O 1
ATOM 2327 N N . GLY A 1 323 ? -1.361 17.195 -0.485 1.00 95.56 323 GLY A N 1
ATOM 2328 C CA . GLY A 1 323 ? -1.419 18.224 -1.509 1.00 95.56 323 GLY A CA 1
ATOM 2329 C C . GLY A 1 323 ? -2.838 18.543 -1.928 1.00 95.56 323 GLY A C 1
ATOM 2330 O O . GLY A 1 323 ? -3.798 18.052 -1.340 1.00 95.56 323 GLY A O 1
ATOM 2331 N N . ASP A 1 324 ? -2.950 19.321 -2.990 1.00 96.06 324 ASP A N 1
ATOM 2332 C CA . ASP A 1 324 ? -4.209 19.655 -3.633 1.00 96.06 324 ASP A CA 1
ATOM 2333 C C . ASP A 1 324 ? -4.168 19.176 -5.097 1.00 96.06 324 ASP A C 1
ATOM 2335 O O . ASP A 1 324 ? -3.103 19.105 -5.724 1.00 96.06 324 ASP A O 1
ATOM 2339 N N . PHE A 1 325 ? -5.322 18.799 -5.641 1.00 95.12 325 PHE A N 1
ATOM 2340 C CA . PHE A 1 325 ? -5.465 18.270 -6.993 1.00 95.12 325 PHE A CA 1
ATOM 2341 C C . PHE A 1 325 ? -6.605 18.942 -7.758 1.00 95.12 325 PHE A C 1
ATOM 2343 O O . PHE A 1 325 ? -7.568 19.466 -7.203 1.00 95.12 325 PHE A O 1
ATOM 2350 N N . SER A 1 326 ? -6.481 18.894 -9.077 1.00 91.62 326 SER A N 1
ATOM 2351 C CA . SER A 1 326 ? -7.413 19.443 -10.055 1.00 91.62 326 SER A CA 1
ATOM 2352 C C . SER A 1 326 ? -7.616 18.441 -11.193 1.00 91.62 326 SER A C 1
ATOM 2354 O O . SER A 1 326 ? -6.914 17.434 -11.279 1.00 91.62 326 SER A O 1
ATOM 2356 N N . ALA A 1 327 ? -8.520 18.744 -12.125 1.00 87.38 327 ALA A N 1
ATOM 2357 C CA . ALA A 1 327 ? -8.731 17.930 -13.325 1.00 87.38 327 ALA A CA 1
ATOM 2358 C C . ALA A 1 327 ? -7.511 17.864 -14.277 1.00 87.38 327 ALA A C 1
ATOM 2360 O O . ALA A 1 327 ? -7.536 17.097 -15.234 1.00 87.38 327 ALA A O 1
ATOM 2361 N N . THR A 1 328 ? -6.461 18.668 -14.056 1.00 92.31 328 THR A N 1
ATOM 2362 C CA . THR A 1 328 ? -5.293 18.777 -14.956 1.00 92.31 328 THR A CA 1
ATOM 2363 C C . THR A 1 328 ? -3.945 18.521 -14.284 1.00 92.31 328 THR A C 1
ATOM 2365 O O . THR A 1 328 ? -2.965 18.256 -14.980 1.00 92.31 328 THR A O 1
ATOM 2368 N N . SER A 1 329 ? -3.864 18.600 -12.954 1.00 95.81 329 SER A N 1
ATOM 2369 C CA . SER A 1 329 ? -2.617 18.398 -12.206 1.00 95.81 329 SER A CA 1
ATOM 2370 C C . SER A 1 329 ? -2.848 18.186 -10.711 1.00 95.81 329 SER A C 1
ATOM 2372 O O . SER A 1 329 ? -3.883 18.593 -10.174 1.00 95.81 329 SER A O 1
ATOM 2374 N N . ALA A 1 330 ? -1.849 17.615 -10.039 1.00 97.44 330 ALA A N 1
ATOM 2375 C CA . ALA A 1 330 ? -1.732 17.594 -8.586 1.00 97.44 330 ALA A CA 1
ATOM 2376 C C . ALA A 1 330 ? -0.438 18.283 -8.134 1.00 97.44 330 ALA A C 1
ATOM 2378 O O . ALA A 1 330 ? 0.606 18.186 -8.788 1.00 97.44 330 ALA A O 1
ATOM 2379 N N . THR A 1 331 ? -0.506 18.967 -6.996 1.00 97.69 331 THR A N 1
ATOM 2380 C CA . THR A 1 331 ? 0.603 19.707 -6.379 1.00 97.69 331 THR A CA 1
ATOM 2381 C C . THR A 1 331 ? 0.637 19.467 -4.884 1.00 97.69 331 THR A C 1
ATOM 2383 O O . THR A 1 331 ? -0.410 19.463 -4.246 1.00 97.69 331 THR A O 1
ATOM 2386 N N . GLY A 1 332 ? 1.820 19.336 -4.292 1.00 96.62 332 GLY A N 1
ATOM 2387 C CA . GLY A 1 332 ? 1.912 19.092 -2.856 1.00 96.62 332 GLY A CA 1
ATOM 2388 C C . GLY A 1 332 ? 3.319 18.785 -2.379 1.00 96.62 332 GLY A C 1
ATOM 2389 O O . GLY A 1 332 ? 4.298 19.199 -3.001 1.00 96.62 332 GLY A O 1
ATOM 2390 N N . LYS A 1 333 ? 3.413 18.044 -1.275 1.00 95.69 333 LYS A N 1
ATOM 2391 C CA . LYS A 1 333 ? 4.658 17.510 -0.718 1.00 95.69 333 LYS A CA 1
ATOM 2392 C C . LYS A 1 333 ? 4.566 15.997 -0.589 1.00 95.69 333 LYS A C 1
ATOM 2394 O O . LYS A 1 333 ? 3.565 15.466 -0.114 1.00 95.69 333 LYS A O 1
ATOM 2399 N N . VAL A 1 334 ? 5.638 15.321 -0.978 1.00 95.12 334 VAL A N 1
ATOM 2400 C CA . VAL A 1 334 ? 5.840 13.889 -0.757 1.00 95.12 334 VAL A CA 1
ATOM 2401 C C . VAL A 1 334 ? 7.031 13.699 0.175 1.00 95.12 334 VAL A C 1
ATOM 2403 O O . VAL A 1 334 ? 8.069 14.345 0.016 1.00 95.12 334 VAL A O 1
ATOM 2406 N N . THR A 1 335 ? 6.867 12.836 1.170 1.00 90.44 335 THR A N 1
ATOM 2407 C CA . THR A 1 335 ? 7.897 12.479 2.145 1.00 90.44 335 THR A CA 1
ATOM 2408 C C . THR A 1 335 ? 8.322 11.034 1.924 1.00 90.44 335 THR A C 1
ATOM 2410 O O . THR A 1 335 ? 7.481 10.135 1.909 1.00 90.44 335 THR A O 1
ATOM 2413 N N . PHE A 1 336 ? 9.626 10.811 1.760 1.00 84.31 336 PHE A N 1
ATOM 2414 C CA . PHE A 1 336 ? 10.246 9.496 1.612 1.00 84.31 336 PHE A CA 1
ATOM 2415 C C . PHE A 1 336 ? 11.515 9.415 2.472 1.00 84.31 336 PHE A C 1
ATOM 2417 O O . PHE A 1 336 ? 12.398 10.266 2.361 1.00 84.31 336 PHE A O 1
ATOM 2424 N N . LYS A 1 337 ? 11.639 8.396 3.336 1.00 78.06 337 LYS A N 1
ATOM 2425 C CA . LYS A 1 337 ? 12.838 8.174 4.187 1.00 78.06 337 LYS A CA 1
ATOM 2426 C C . LYS A 1 337 ? 13.294 9.455 4.919 1.00 78.06 337 LYS A C 1
ATOM 2428 O O . LYS A 1 337 ? 14.445 9.879 4.794 1.00 78.06 337 LYS A O 1
ATOM 2433 N N . SER A 1 338 ? 12.351 10.102 5.609 1.00 74.31 338 SER A N 1
ATOM 2434 C CA . SER A 1 338 ? 12.518 11.369 6.349 1.00 74.31 338 SER A CA 1
ATOM 2435 C C . SER A 1 338 ? 12.942 12.597 5.525 1.00 74.31 338 SER A C 1
ATOM 2437 O O . SER A 1 338 ? 13.216 13.651 6.095 1.00 74.31 338 SER A O 1
ATOM 2439 N N . ARG A 1 339 ? 12.970 12.511 4.189 1.00 82.88 339 ARG A N 1
ATOM 2440 C CA . ARG A 1 339 ? 13.154 13.657 3.286 1.00 82.88 339 ARG A CA 1
ATOM 2441 C C . ARG A 1 339 ? 11.815 14.069 2.698 1.00 82.88 339 ARG A C 1
ATOM 2443 O O . ARG A 1 339 ? 11.060 13.212 2.257 1.00 82.88 339 ARG A O 1
ATOM 2450 N N . SER A 1 340 ? 11.540 15.370 2.658 1.00 89.38 340 SER A N 1
ATOM 2451 C CA . SER A 1 340 ? 10.350 15.924 2.007 1.00 89.38 340 SER A CA 1
ATOM 2452 C C . SER A 1 340 ? 10.737 16.649 0.719 1.00 89.38 340 SER A C 1
ATOM 2454 O O . SER A 1 340 ? 11.792 17.279 0.643 1.00 89.38 340 SER A O 1
ATOM 2456 N N . THR A 1 341 ? 9.911 16.549 -0.317 1.00 92.75 341 THR A N 1
ATOM 2457 C CA . THR A 1 341 ? 10.109 17.227 -1.605 1.00 92.75 341 THR A CA 1
ATOM 2458 C C . THR A 1 341 ? 8.763 17.678 -2.155 1.00 92.75 341 THR A C 1
ATOM 2460 O O . THR A 1 341 ? 7.780 16.939 -2.105 1.00 92.75 341 THR A O 1
ATOM 2463 N N . SER A 1 342 ? 8.707 18.906 -2.670 1.00 95.50 342 SER A N 1
ATOM 2464 C CA . SER A 1 342 ? 7.508 19.420 -3.331 1.00 95.50 342 SER A CA 1
ATOM 2465 C C . SER A 1 342 ? 7.349 18.800 -4.718 1.00 95.50 342 SER A C 1
ATOM 2467 O O . SER A 1 342 ? 8.324 18.694 -5.464 1.00 95.50 342 SER A O 1
ATOM 2469 N N . PHE A 1 343 ? 6.122 18.445 -5.093 1.00 96.81 343 PHE A N 1
ATOM 2470 C CA . PHE A 1 343 ? 5.795 17.922 -6.417 1.00 96.81 343 PHE A CA 1
ATOM 2471 C C . PHE A 1 343 ? 4.776 18.805 -7.144 1.00 96.81 343 PHE A C 1
ATOM 2473 O O . PHE A 1 343 ? 3.927 19.452 -6.528 1.00 96.81 343 PHE A O 1
ATOM 2480 N N . LYS A 1 344 ? 4.847 18.778 -8.477 1.00 97.06 344 LYS A N 1
ATOM 2481 C CA . LYS A 1 344 ? 3.798 19.226 -9.395 1.00 97.06 344 LYS A CA 1
ATOM 2482 C C . LYS A 1 344 ? 3.767 18.244 -10.560 1.00 97.06 344 LYS A C 1
ATOM 2484 O O . LYS A 1 344 ? 4.723 18.197 -11.327 1.00 97.06 344 LYS A O 1
ATOM 2489 N N . ILE A 1 345 ? 2.699 17.460 -10.665 1.00 97.56 345 ILE A N 1
ATOM 2490 C CA . ILE A 1 345 ? 2.549 16.409 -11.678 1.00 97.56 345 ILE A CA 1
ATOM 2491 C C . ILE A 1 345 ? 1.309 16.694 -12.547 1.00 97.56 345 ILE A C 1
ATOM 2493 O O . ILE A 1 345 ? 0.247 16.994 -11.996 1.00 97.56 345 ILE A O 1
ATOM 2497 N N . PRO A 1 346 ? 1.420 16.673 -13.888 1.00 97.44 346 PRO A N 1
ATOM 2498 C CA . PRO A 1 346 ? 0.288 16.848 -14.792 1.00 97.44 346 PRO A CA 1
ATOM 2499 C C . PRO A 1 346 ? -0.482 15.535 -14.974 1.00 97.44 346 PRO A C 1
ATOM 2501 O O . PRO A 1 346 ? 0.054 14.453 -14.729 1.00 97.44 346 PRO A O 1
ATOM 2504 N N . VAL A 1 347 ? -1.717 15.625 -15.475 1.00 96.44 347 VAL A N 1
ATOM 2505 C CA . VAL A 1 347 ? -2.419 14.466 -16.051 1.00 96.44 347 VAL A CA 1
ATOM 2506 C C . VAL A 1 347 ? -1.660 13.944 -17.266 1.00 96.44 347 VAL A C 1
ATOM 2508 O O . VAL A 1 347 ? -1.248 14.712 -18.137 1.00 96.44 347 VAL A O 1
ATOM 2511 N N . VAL A 1 348 ? -1.518 12.624 -17.327 1.00 96.25 348 VAL A N 1
ATOM 2512 C CA . VAL A 1 348 ? -0.935 11.879 -18.444 1.00 96.25 348 VAL A CA 1
ATOM 2513 C C . VAL A 1 348 ? -1.984 10.932 -19.036 1.00 96.25 348 VAL A C 1
ATOM 2515 O O . VAL A 1 348 ? -3.049 10.718 -18.456 1.00 96.25 348 VAL A O 1
ATOM 2518 N N . ARG A 1 349 ? -1.719 10.389 -20.225 1.00 92.50 349 ARG A N 1
ATOM 2519 C CA . ARG A 1 349 ? -2.606 9.444 -20.922 1.00 92.50 349 ARG A CA 1
ATOM 2520 C C . ARG A 1 349 ? -1.799 8.249 -21.408 1.00 92.50 349 ARG A C 1
ATOM 2522 O O . ARG A 1 349 ? -0.601 8.395 -21.643 1.00 92.50 349 ARG A O 1
ATOM 2529 N N . LYS A 1 350 ? -2.463 7.109 -21.622 1.00 87.69 350 LYS A N 1
ATOM 2530 C CA . LYS A 1 350 ? -1.837 5.916 -22.213 1.00 87.69 350 LYS A CA 1
ATOM 2531 C C . LYS A 1 350 ? -1.071 6.299 -23.497 1.00 87.69 350 LYS A C 1
ATOM 2533 O O . LYS A 1 350 ? -1.609 7.077 -24.289 1.00 87.69 350 LYS A O 1
ATOM 2538 N N . PRO A 1 351 ? 0.165 5.808 -23.700 1.00 92.50 351 PRO A N 1
ATOM 2539 C CA . PRO A 1 351 ? 0.823 4.720 -22.965 1.00 92.50 351 PRO A CA 1
ATOM 2540 C C . PRO A 1 351 ? 1.525 5.127 -21.651 1.00 92.50 351 PRO A C 1
ATOM 2542 O O . PRO A 1 351 ? 2.163 4.286 -21.025 1.00 92.50 351 PRO A O 1
ATOM 2545 N N . SER A 1 352 ? 1.431 6.386 -21.206 1.00 95.81 352 SER A N 1
ATOM 2546 C CA . SER A 1 352 ? 1.929 6.786 -19.883 1.00 95.81 352 SER A CA 1
ATOM 2547 C C . SER A 1 352 ? 1.073 6.191 -18.768 1.00 95.81 352 SER A C 1
ATOM 2549 O O . SER A 1 352 ? -0.152 6.322 -18.785 1.00 95.81 352 SER A O 1
ATOM 2551 N N . GLY A 1 353 ? 1.723 5.585 -17.780 1.00 95.06 353 GLY A N 1
ATOM 2552 C CA . GLY A 1 353 ? 1.067 4.786 -16.751 1.00 95.06 353 GLY A CA 1
ATOM 2553 C C . GLY A 1 353 ? 2.061 4.209 -15.745 1.00 95.06 353 GLY A C 1
ATOM 2554 O O . GLY A 1 353 ? 3.263 4.478 -15.823 1.00 95.06 353 GLY A O 1
ATOM 2555 N N . LEU A 1 354 ? 1.551 3.406 -14.812 1.00 96.38 354 LEU A N 1
ATOM 2556 C CA . LEU A 1 354 ? 2.362 2.561 -13.940 1.00 96.38 354 LEU A CA 1
ATOM 2557 C C . LEU A 1 354 ? 2.181 1.115 -14.385 1.00 96.38 354 LEU A C 1
ATOM 2559 O O . LEU A 1 354 ? 1.052 0.671 -14.564 1.00 96.38 354 LEU A O 1
ATOM 2563 N N . PHE A 1 355 ? 3.274 0.385 -14.544 1.00 96.00 355 PHE A N 1
ATOM 2564 C CA . PHE A 1 355 ? 3.273 -1.021 -14.932 1.00 96.00 355 PHE A CA 1
ATOM 2565 C C . PHE A 1 355 ? 3.928 -1.835 -13.820 1.00 96.00 355 PHE A C 1
ATOM 2567 O O . PHE A 1 355 ? 4.943 -1.407 -13.271 1.00 96.00 355 PHE A O 1
ATOM 2574 N N . ARG A 1 356 ? 3.358 -2.994 -13.481 1.00 93.88 356 ARG A N 1
ATOM 2575 C CA . ARG A 1 356 ? 3.813 -3.867 -12.388 1.00 93.88 356 ARG A CA 1
ATOM 2576 C C . ARG A 1 356 ? 3.979 -5.303 -12.874 1.00 93.88 356 ARG A C 1
ATOM 2578 O O . ARG A 1 356 ? 3.063 -5.847 -13.479 1.00 93.88 356 ARG A O 1
ATOM 2585 N N . ALA A 1 357 ? 5.105 -5.939 -12.575 1.00 88.75 357 ALA A N 1
ATOM 2586 C CA . ALA A 1 357 ? 5.354 -7.352 -12.851 1.00 88.75 357 ALA A CA 1
ATOM 2587 C C . ALA A 1 357 ? 5.788 -8.054 -11.562 1.00 88.75 357 ALA A C 1
ATOM 2589 O O . ALA A 1 357 ? 6.869 -7.781 -11.045 1.00 88.75 357 ALA A O 1
ATOM 2590 N N . SER A 1 358 ? 4.973 -8.977 -11.055 1.00 84.81 358 SER A N 1
ATOM 2591 C CA . SER A 1 358 ? 5.287 -9.759 -9.858 1.00 84.81 358 SER A CA 1
ATOM 2592 C C . SER A 1 358 ? 5.250 -11.257 -10.160 1.00 84.81 358 SER A C 1
ATOM 2594 O O . SER A 1 358 ? 4.457 -11.732 -10.972 1.00 84.81 358 SER A O 1
ATOM 2596 N N . GLY A 1 359 ? 6.142 -12.029 -9.534 1.00 79.56 359 GLY A N 1
ATOM 2597 C CA . GLY A 1 359 ? 6.191 -13.473 -9.755 1.00 79.56 359 GLY A CA 1
ATOM 2598 C C . GLY A 1 359 ? 7.464 -14.142 -9.254 1.00 79.56 359 GLY A C 1
ATOM 2599 O O . GLY A 1 359 ? 8.124 -13.670 -8.325 1.00 79.56 359 GLY A O 1
ATOM 2600 N N . ARG A 1 360 ? 7.817 -15.268 -9.883 1.00 80.88 360 ARG A N 1
ATOM 2601 C CA . ARG A 1 360 ? 9.106 -15.943 -9.695 1.00 80.88 360 ARG A CA 1
ATOM 2602 C C . ARG A 1 360 ? 9.791 -16.165 -11.037 1.00 80.88 360 ARG A C 1
ATOM 2604 O O . ARG A 1 360 ? 9.216 -16.786 -11.924 1.00 80.88 360 ARG A O 1
ATOM 2611 N N . VAL A 1 361 ? 11.044 -15.734 -11.145 1.00 81.75 361 VAL A N 1
ATOM 2612 C CA . VAL A 1 361 ? 11.918 -15.990 -12.298 1.00 81.75 361 VAL A CA 1
ATOM 2613 C C . VAL A 1 361 ? 13.145 -16.734 -11.787 1.00 81.75 361 VAL A C 1
ATOM 2615 O O . VAL A 1 361 ? 13.788 -16.292 -10.838 1.00 81.75 361 VAL A O 1
ATOM 2618 N N . ARG A 1 362 ? 13.453 -17.898 -12.379 1.00 82.00 362 ARG A N 1
ATOM 2619 C CA . ARG A 1 362 ? 14.587 -18.762 -11.975 1.00 82.00 362 ARG A CA 1
ATOM 2620 C C . ARG A 1 362 ? 14.637 -19.024 -10.454 1.00 82.00 362 ARG A C 1
ATOM 2622 O O . ARG A 1 362 ? 15.687 -18.945 -9.829 1.00 82.00 362 ARG A O 1
ATOM 2629 N N . ASN A 1 363 ? 13.472 -19.317 -9.870 1.00 78.38 363 ASN A N 1
ATOM 2630 C CA . ASN A 1 363 ? 13.237 -19.544 -8.435 1.00 78.38 363 ASN A CA 1
ATOM 2631 C C . ASN A 1 363 ? 13.461 -18.335 -7.489 1.00 78.38 363 ASN A C 1
ATOM 2633 O O . ASN A 1 363 ? 13.187 -18.442 -6.296 1.00 78.38 363 ASN A O 1
ATOM 2637 N N . ALA A 1 364 ? 13.865 -17.162 -7.990 1.00 78.19 364 ALA A N 1
ATOM 2638 C CA . ALA A 1 364 ? 13.875 -15.922 -7.213 1.00 78.19 364 ALA A CA 1
ATOM 2639 C C . ALA A 1 364 ? 12.508 -15.222 -7.293 1.00 78.19 364 ALA A C 1
ATOM 2641 O O . ALA A 1 364 ? 11.926 -15.133 -8.376 1.00 78.19 364 ALA A O 1
ATOM 2642 N N . LYS A 1 365 ? 11.994 -14.690 -6.171 1.00 81.62 365 LYS A N 1
ATOM 2643 C CA . LYS A 1 365 ? 10.850 -13.758 -6.202 1.00 81.62 365 LYS A CA 1
ATOM 2644 C C . LYS A 1 365 ? 11.293 -12.473 -6.904 1.00 81.62 365 LYS A C 1
ATOM 2646 O O . LYS A 1 365 ? 12.343 -11.933 -6.554 1.00 81.62 365 LYS A O 1
ATOM 2651 N N . VAL A 1 366 ? 10.485 -11.999 -7.846 1.00 86.56 366 VAL A N 1
ATOM 2652 C CA . VAL A 1 366 ? 10.681 -10.724 -8.540 1.00 86.56 366 VAL A CA 1
ATOM 2653 C C . VAL A 1 366 ? 9.456 -9.834 -8.357 1.00 86.56 366 VAL A C 1
ATOM 2655 O O . VAL A 1 366 ? 8.326 -10.326 -8.373 1.00 86.56 366 VAL A O 1
ATOM 2658 N N . ASP A 1 367 ? 9.699 -8.544 -8.158 1.00 89.38 367 ASP A N 1
ATOM 2659 C CA . ASP A 1 367 ? 8.687 -7.488 -8.126 1.00 89.38 367 ASP A CA 1
ATOM 2660 C C . ASP A 1 367 ? 9.269 -6.264 -8.841 1.00 89.38 367 ASP A C 1
ATOM 2662 O O . ASP A 1 367 ? 10.241 -5.671 -8.376 1.00 89.38 367 ASP A O 1
ATOM 2666 N N . GLY A 1 368 ? 8.777 -5.974 -10.041 1.00 92.81 368 GLY A N 1
ATOM 2667 C CA . GLY A 1 368 ? 9.234 -4.877 -10.886 1.00 92.81 368 GLY A CA 1
ATOM 2668 C C . GLY A 1 368 ? 8.124 -3.861 -11.072 1.00 92.81 368 GLY A C 1
ATOM 2669 O O . GLY A 1 368 ? 6.994 -4.238 -11.377 1.00 92.81 368 GLY A O 1
ATOM 2670 N N . THR A 1 369 ? 8.437 -2.579 -10.910 1.00 95.81 369 THR A N 1
ATOM 2671 C CA . THR A 1 369 ? 7.484 -1.489 -11.137 1.00 95.81 369 THR A CA 1
ATOM 2672 C C . THR A 1 369 ? 8.117 -0.388 -11.979 1.00 95.81 369 THR A C 1
ATOM 2674 O O . THR A 1 369 ? 9.232 0.047 -11.695 1.00 95.81 369 THR A O 1
ATOM 2677 N N . TRP A 1 370 ? 7.397 0.076 -13.004 1.00 97.81 370 TRP A N 1
ATOM 2678 C CA . TRP A 1 370 ? 7.835 1.093 -13.962 1.00 97.81 370 TRP A CA 1
ATOM 2679 C C . TRP A 1 370 ? 6.815 2.221 -14.075 1.00 97.81 370 TRP A C 1
ATOM 2681 O O . TRP A 1 370 ? 5.644 1.974 -14.353 1.00 97.81 370 TRP A O 1
ATOM 2691 N N . ILE A 1 371 ? 7.279 3.462 -13.961 1.00 98.06 371 ILE A N 1
ATOM 2692 C CA . ILE A 1 371 ? 6.555 4.657 -14.392 1.00 98.06 371 ILE A CA 1
ATOM 2693 C C . ILE A 1 371 ? 6.948 4.941 -15.844 1.00 98.06 371 ILE A C 1
ATOM 2695 O O . ILE A 1 371 ? 8.133 5.117 -16.139 1.00 98.06 371 ILE A O 1
ATOM 2699 N N . VAL A 1 372 ? 5.958 5.008 -16.734 1.00 97.75 372 VAL A N 1
ATOM 2700 C CA . VAL A 1 372 ? 6.111 5.448 -18.128 1.00 97.75 372 VAL A CA 1
ATOM 2701 C C . VAL A 1 372 ? 5.629 6.892 -18.239 1.00 97.75 372 VAL A C 1
ATOM 2703 O O . VAL A 1 372 ? 4.481 7.191 -17.904 1.00 97.75 372 VAL A O 1
ATOM 2706 N N . LEU A 1 373 ? 6.495 7.785 -18.714 1.00 96.56 373 LEU A N 1
ATOM 2707 C CA . LEU A 1 373 ? 6.198 9.204 -18.917 1.00 96.56 373 LEU A CA 1
ATOM 2708 C C . LEU A 1 373 ? 5.769 9.513 -20.373 1.00 96.56 373 LEU A C 1
ATOM 2710 O O . LEU A 1 373 ? 5.934 8.666 -21.255 1.00 96.56 373 LEU A O 1
ATOM 2714 N N . PRO A 1 374 ? 5.191 10.703 -20.654 1.00 93.44 374 PRO A N 1
ATOM 2715 C CA . PRO A 1 374 ? 4.685 11.059 -21.992 1.00 93.44 374 PRO A CA 1
ATOM 2716 C C . PRO A 1 374 ? 5.735 11.142 -23.106 1.00 93.44 374 PRO A C 1
ATOM 2718 O O . PRO A 1 374 ? 5.384 11.086 -24.279 1.00 93.44 374 PRO A O 1
ATOM 2721 N N . ASP A 1 375 ? 7.009 11.278 -22.749 1.00 91.88 375 ASP A N 1
ATOM 2722 C CA . ASP A 1 375 ? 8.167 11.264 -23.649 1.00 91.88 375 ASP A CA 1
ATOM 2723 C C . ASP A 1 375 ? 8.679 9.839 -23.959 1.00 91.88 375 ASP A C 1
ATOM 2725 O O . ASP A 1 375 ? 9.633 9.677 -24.715 1.00 91.88 375 ASP A O 1
ATOM 2729 N N . GLY A 1 376 ? 8.065 8.801 -23.376 1.00 91.06 376 GLY A N 1
ATOM 2730 C CA . GLY A 1 376 ? 8.520 7.410 -23.467 1.00 91.06 376 GLY A CA 1
ATOM 2731 C C . GLY A 1 376 ? 9.635 7.045 -22.477 1.00 91.06 376 GLY A C 1
ATOM 2732 O O . GLY A 1 376 ? 10.088 5.891 -22.456 1.00 91.06 376 GLY A O 1
ATOM 2733 N N . THR A 1 377 ? 10.063 7.986 -21.627 1.00 93.62 377 THR A N 1
ATOM 2734 C CA . THR A 1 377 ? 11.012 7.711 -20.547 1.00 93.62 377 THR A CA 1
ATOM 2735 C C . THR A 1 377 ? 10.385 6.735 -19.556 1.00 93.62 377 THR A C 1
ATOM 2737 O O . THR A 1 377 ? 9.239 6.884 -19.125 1.00 93.62 377 THR A O 1
ATOM 2740 N N . ARG A 1 378 ? 11.158 5.710 -19.196 1.00 95.00 378 ARG A N 1
ATOM 2741 C CA . ARG A 1 378 ? 10.785 4.658 -18.251 1.00 95.00 378 ARG A CA 1
ATOM 2742 C C . ARG A 1 378 ? 11.673 4.786 -17.021 1.00 95.00 378 ARG A C 1
ATOM 2744 O O . ARG A 1 378 ? 12.894 4.810 -17.138 1.00 95.00 378 ARG A O 1
ATOM 2751 N N . THR A 1 379 ? 11.078 4.896 -15.839 1.00 96.44 379 THR A N 1
ATOM 2752 C CA . THR A 1 379 ? 11.808 4.871 -14.560 1.00 96.44 379 THR A CA 1
ATOM 2753 C C . THR A 1 379 ? 11.206 3.792 -13.682 1.00 96.44 379 THR A C 1
ATOM 2755 O O . THR A 1 379 ? 10.000 3.805 -13.459 1.00 96.44 379 THR A O 1
ATOM 2758 N N . GLY A 1 380 ? 12.018 2.868 -13.176 1.00 95.00 380 GLY A N 1
ATOM 2759 C CA . GLY A 1 380 ? 11.501 1.766 -12.376 1.00 95.00 380 GLY A CA 1
ATOM 2760 C C . GLY A 1 380 ? 12.530 1.122 -11.463 1.00 95.00 380 GLY A C 1
ATOM 2761 O O . GLY A 1 380 ? 13.739 1.282 -11.647 1.00 95.00 380 GLY A O 1
ATOM 2762 N N . VAL A 1 381 ? 12.028 0.377 -10.484 1.00 96.12 381 VAL A N 1
ATOM 2763 C CA . VAL A 1 381 ? 12.818 -0.455 -9.571 1.00 96.12 381 VAL A CA 1
ATOM 2764 C C . VAL A 1 381 ? 12.372 -1.905 -9.736 1.00 96.12 381 VAL A C 1
ATOM 2766 O O . VAL A 1 381 ? 11.184 -2.193 -9.876 1.00 96.12 381 VAL A O 1
ATOM 2769 N N . LEU A 1 382 ? 13.346 -2.812 -9.757 1.00 95.06 382 LEU A N 1
ATOM 2770 C CA . LEU A 1 382 ? 13.147 -4.255 -9.735 1.00 95.06 382 LEU A CA 1
ATOM 2771 C C . LEU A 1 382 ? 13.741 -4.809 -8.442 1.00 95.06 382 LEU A C 1
ATOM 2773 O O . LEU A 1 382 ? 14.951 -4.746 -8.220 1.00 95.06 382 LEU A O 1
ATOM 2777 N N . VAL A 1 383 ? 12.893 -5.400 -7.611 1.00 90.00 383 VAL A N 1
ATOM 2778 C CA . VAL A 1 383 ? 13.281 -6.145 -6.417 1.00 90.00 383 VAL A CA 1
ATOM 2779 C C . VAL A 1 383 ? 13.436 -7.614 -6.791 1.00 90.00 383 VAL A C 1
ATOM 2781 O O . VAL A 1 383 ? 12.461 -8.283 -7.120 1.00 90.00 383 VAL A O 1
ATOM 2784 N N . THR A 1 384 ? 14.660 -8.140 -6.724 1.00 88.50 384 THR A N 1
ATOM 2785 C CA . THR A 1 384 ? 14.950 -9.565 -6.958 1.00 88.50 384 THR A CA 1
ATOM 2786 C C . THR A 1 384 ? 15.447 -10.196 -5.665 1.00 88.50 384 THR A C 1
ATOM 2788 O O . THR A 1 384 ? 16.454 -9.767 -5.110 1.00 88.50 384 THR A O 1
ATOM 2791 N N . GLY A 1 385 ? 14.731 -11.197 -5.145 1.00 80.69 385 GLY A N 1
ATOM 2792 C CA . GLY A 1 385 ? 15.099 -11.866 -3.889 1.00 80.69 385 GLY A CA 1
ATOM 2793 C C . GLY A 1 385 ? 15.154 -10.932 -2.669 1.00 80.69 385 GLY A C 1
ATOM 2794 O O . GLY A 1 385 ? 15.906 -11.196 -1.740 1.00 80.69 385 GLY A O 1
ATOM 2795 N N . GLY A 1 386 ? 14.400 -9.826 -2.688 1.00 82.31 386 GLY A N 1
ATOM 2796 C CA . GLY A 1 386 ? 14.438 -8.782 -1.654 1.00 82.31 386 GLY A CA 1
ATOM 2797 C C . GLY A 1 386 ? 15.499 -7.693 -1.868 1.00 82.31 386 GLY A C 1
ATOM 2798 O O . GLY A 1 386 ? 15.528 -6.729 -1.109 1.00 82.31 386 GLY A O 1
ATOM 2799 N N . VAL A 1 387 ? 16.341 -7.796 -2.904 1.00 87.00 387 VAL A N 1
ATOM 2800 C CA . VAL A 1 387 ? 17.352 -6.781 -3.240 1.00 87.00 387 VAL A CA 1
ATOM 2801 C C . VAL A 1 387 ? 16.804 -5.836 -4.320 1.00 87.00 387 VAL A C 1
ATOM 2803 O O . VAL A 1 387 ? 16.545 -6.302 -5.432 1.00 87.00 387 VAL A O 1
ATOM 2806 N N . PRO A 1 388 ? 16.624 -4.529 -4.039 1.00 91.12 388 PRO A N 1
ATOM 2807 C CA . PRO A 1 388 ? 16.180 -3.551 -5.030 1.00 91.12 388 PRO A CA 1
ATOM 2808 C C . PRO A 1 388 ? 17.332 -3.110 -5.945 1.00 91.12 388 PRO A C 1
ATOM 2810 O O . PRO A 1 388 ? 18.424 -2.778 -5.475 1.00 91.12 388 PRO A O 1
ATOM 2813 N N . GLY A 1 389 ? 17.062 -3.049 -7.247 1.00 93.62 389 GLY A N 1
ATOM 2814 C CA . GLY A 1 389 ? 17.956 -2.519 -8.277 1.00 93.62 389 GLY A CA 1
ATOM 2815 C C . GLY A 1 389 ? 17.191 -1.766 -9.376 1.00 93.62 389 GLY A C 1
ATOM 2816 O O . GLY A 1 389 ? 15.959 -1.712 -9.334 1.00 93.62 389 GLY A O 1
ATOM 2817 N N . PRO A 1 390 ? 17.889 -1.188 -10.372 1.00 95.56 390 PRO A N 1
ATOM 2818 C CA . PRO A 1 390 ? 17.243 -0.575 -11.529 1.00 95.56 390 PRO A CA 1
ATOM 2819 C C . PRO A 1 390 ? 16.388 -1.609 -12.263 1.00 95.56 390 PRO A C 1
ATOM 2821 O O . PRO A 1 390 ? 16.840 -2.736 -12.489 1.00 95.56 390 PRO A O 1
ATOM 2824 N N . ALA A 1 391 ? 15.166 -1.244 -12.645 1.00 94.62 391 ALA A N 1
ATOM 2825 C CA . ALA A 1 391 ? 14.363 -2.126 -13.481 1.00 94.62 391 ALA A CA 1
ATOM 2826 C C . ALA A 1 391 ? 14.940 -2.206 -14.912 1.00 94.62 391 ALA A C 1
ATOM 2828 O O . ALA A 1 391 ? 15.428 -1.194 -15.421 1.00 94.62 391 ALA A O 1
ATOM 2829 N N . PRO A 1 392 ? 14.894 -3.379 -15.577 1.00 94.06 392 PRO A N 1
ATOM 2830 C CA . PRO A 1 392 ? 15.260 -3.499 -16.988 1.00 94.06 392 PRO A CA 1
ATOM 2831 C C . PRO A 1 392 ? 14.279 -2.718 -17.870 1.00 94.06 392 PRO A C 1
ATOM 2833 O O . PRO A 1 392 ? 13.191 -2.357 -17.419 1.00 94.06 392 PRO A O 1
ATOM 2836 N N . ASP A 1 393 ? 14.621 -2.492 -19.138 1.00 93.38 393 ASP A N 1
ATOM 2837 C CA . ASP A 1 393 ? 13.699 -1.846 -20.072 1.00 93.38 393 ASP A CA 1
ATOM 2838 C C . ASP A 1 393 ? 12.376 -2.620 -20.204 1.00 93.38 393 ASP A C 1
ATOM 2840 O O . ASP A 1 393 ? 12.347 -3.842 -20.380 1.00 93.38 393 ASP A O 1
ATOM 2844 N N . LEU A 1 394 ? 11.278 -1.866 -20.133 1.00 95.12 394 LEU A N 1
ATOM 2845 C CA . LEU A 1 394 ? 9.923 -2.329 -20.410 1.00 95.12 394 LEU A CA 1
ATOM 2846 C C . LEU A 1 394 ? 9.588 -2.047 -21.878 1.00 95.12 394 LEU A C 1
ATOM 2848 O O . LEU A 1 394 ? 9.665 -0.892 -22.315 1.00 95.12 394 LEU A O 1
ATOM 2852 N N . ASP A 1 395 ? 9.169 -3.074 -22.615 1.00 94.19 395 ASP A N 1
ATOM 2853 C CA . ASP A 1 395 ? 8.374 -2.894 -23.827 1.00 94.19 395 ASP A CA 1
ATOM 2854 C C . ASP A 1 395 ? 6.946 -2.546 -23.395 1.00 94.19 395 ASP A C 1
ATOM 2856 O O . ASP A 1 395 ? 6.228 -3.372 -22.829 1.00 94.19 395 ASP A O 1
ATOM 2860 N N . VAL A 1 396 ? 6.558 -1.291 -23.618 1.00 93.44 396 VAL A N 1
ATOM 2861 C CA . VAL A 1 396 ? 5.252 -0.760 -23.208 1.00 93.44 396 VAL A CA 1
ATOM 2862 C C . VAL A 1 396 ? 4.135 -1.231 -24.146 1.00 93.44 396 VAL A C 1
ATOM 2864 O O . VAL A 1 396 ? 2.994 -1.353 -23.713 1.00 93.44 396 VAL A O 1
ATOM 2867 N N . ALA A 1 397 ? 4.445 -1.537 -25.410 1.00 90.81 397 ALA A N 1
ATOM 2868 C CA . ALA A 1 397 ? 3.462 -2.019 -26.380 1.00 90.81 397 ALA A CA 1
ATOM 2869 C C . ALA A 1 397 ? 3.129 -3.501 -26.149 1.00 90.81 397 ALA A C 1
ATOM 2871 O O . ALA A 1 397 ? 1.965 -3.889 -26.223 1.00 90.81 397 ALA A O 1
ATOM 2872 N N . ALA A 1 398 ? 4.136 -4.313 -25.814 1.00 91.19 398 ALA A N 1
ATOM 2873 C CA . ALA A 1 398 ? 3.959 -5.710 -25.415 1.00 91.19 398 ALA A CA 1
ATOM 2874 C C . ALA A 1 398 ? 3.675 -5.894 -23.910 1.00 91.19 398 ALA A C 1
ATOM 2876 O O . ALA A 1 398 ? 3.527 -7.032 -23.460 1.00 91.19 398 ALA A O 1
ATOM 2877 N N . ALA A 1 399 ? 3.671 -4.809 -23.124 1.00 91.19 399 ALA A N 1
ATOM 2878 C CA . ALA A 1 399 ? 3.628 -4.812 -21.658 1.00 91.19 399 ALA A CA 1
ATOM 2879 C C . ALA A 1 399 ? 4.543 -5.894 -21.041 1.00 91.19 399 ALA A C 1
ATOM 2881 O O . ALA A 1 399 ? 4.124 -6.683 -20.198 1.00 91.19 399 ALA A O 1
ATOM 2882 N N . THR A 1 400 ? 5.790 -5.995 -21.513 1.00 92.56 400 THR A N 1
ATOM 2883 C CA . THR A 1 400 ? 6.704 -7.103 -21.187 1.00 92.56 400 THR A CA 1
ATOM 2884 C C . THR A 1 400 ? 8.116 -6.589 -20.914 1.00 92.56 400 THR A C 1
ATOM 2886 O O . THR A 1 400 ? 8.635 -5.752 -21.649 1.00 92.56 400 THR A O 1
ATOM 2889 N N . ALA A 1 401 ? 8.763 -7.106 -19.867 1.00 93.62 401 ALA A N 1
ATOM 2890 C CA . ALA A 1 401 ? 10.143 -6.778 -19.509 1.00 93.62 401 ALA A CA 1
ATOM 2891 C C . ALA A 1 401 ? 11.025 -8.036 -19.460 1.00 93.62 401 ALA A C 1
ATOM 2893 O O . ALA A 1 401 ? 10.573 -9.118 -19.076 1.00 93.62 401 ALA A O 1
ATOM 2894 N N . MET A 1 402 ? 12.305 -7.901 -19.818 1.00 92.31 402 MET A N 1
ATOM 2895 C CA . MET A 1 402 ? 13.268 -9.010 -19.798 1.00 92.31 402 MET A CA 1
ATOM 2896 C C . MET A 1 402 ? 13.952 -9.119 -18.431 1.00 92.31 402 MET A C 1
ATOM 2898 O O . MET A 1 402 ? 15.013 -8.544 -18.193 1.00 92.31 402 MET A O 1
ATOM 2902 N N . ILE A 1 403 ? 13.355 -9.891 -17.523 1.00 89.38 403 ILE A N 1
ATOM 2903 C CA . ILE A 1 403 ? 13.873 -10.102 -16.166 1.00 89.38 403 ILE A CA 1
ATOM 2904 C C . ILE A 1 403 ? 14.742 -11.360 -16.157 1.00 89.38 403 ILE A C 1
ATOM 2906 O O . ILE A 1 403 ? 14.284 -12.448 -16.495 1.00 89.38 403 ILE A O 1
ATOM 2910 N N . GLY A 1 404 ? 16.026 -11.225 -15.811 1.00 84.44 404 GLY A N 1
ATOM 2911 C CA . GLY A 1 404 ? 16.957 -12.361 -15.775 1.00 84.44 404 GLY A CA 1
ATOM 2912 C C . GLY A 1 404 ? 17.091 -13.107 -17.112 1.00 84.44 404 GLY A C 1
ATOM 2913 O O . GLY A 1 404 ? 17.383 -14.300 -17.110 1.00 84.44 404 GLY A O 1
ATOM 2914 N N . GLY A 1 405 ? 16.846 -12.438 -18.244 1.00 84.31 405 GLY A N 1
ATOM 2915 C CA . GLY A 1 405 ? 16.819 -13.061 -19.573 1.00 84.31 405 GLY A CA 1
ATOM 2916 C C . GLY A 1 405 ? 15.544 -13.855 -19.889 1.00 84.31 405 GLY A C 1
ATOM 2917 O O . GLY A 1 405 ? 15.546 -14.636 -20.836 1.00 84.31 405 GLY A O 1
ATOM 2918 N N . SER A 1 406 ? 14.468 -13.681 -19.118 1.00 86.50 406 SER A N 1
ATOM 2919 C CA . SER A 1 406 ? 13.154 -14.285 -19.363 1.00 86.50 406 SER A CA 1
ATOM 2920 C C . SER A 1 406 ? 12.094 -13.195 -19.580 1.00 86.50 406 SER A C 1
ATOM 2922 O O . SER A 1 406 ? 12.041 -12.251 -18.784 1.00 86.50 406 SER A O 1
ATOM 2924 N N . PRO A 1 407 ? 11.241 -13.294 -20.619 1.00 90.06 407 PRO A N 1
ATOM 2925 C CA . PRO A 1 407 ? 10.147 -12.349 -20.810 1.00 90.06 407 PRO A CA 1
ATOM 2926 C C . PRO A 1 407 ? 9.149 -12.499 -19.661 1.00 90.06 407 PRO A C 1
ATOM 2928 O O . PRO A 1 407 ? 8.693 -13.602 -19.363 1.00 90.06 407 PRO A O 1
ATOM 2931 N N . THR A 1 408 ? 8.840 -11.391 -18.995 1.00 89.06 408 THR A N 1
ATOM 2932 C CA . THR A 1 408 ? 7.894 -11.336 -17.879 1.00 89.06 408 THR A CA 1
ATOM 2933 C C . THR A 1 408 ? 6.851 -10.270 -18.177 1.00 89.06 408 THR A C 1
ATOM 2935 O O . THR A 1 408 ? 7.201 -9.106 -18.385 1.00 89.06 408 THR A O 1
ATOM 2938 N N . SER A 1 409 ? 5.580 -10.665 -18.217 1.00 89.81 409 SER A N 1
ATOM 2939 C CA . SER A 1 409 ? 4.466 -9.742 -18.435 1.00 89.81 409 SER A CA 1
ATOM 2940 C C . SER A 1 409 ? 4.301 -8.793 -17.248 1.00 89.81 409 SER A C 1
ATOM 2942 O O . SER A 1 409 ? 4.340 -9.211 -16.090 1.00 89.81 409 SER A O 1
ATOM 2944 N N . ALA A 1 410 ? 4.085 -7.522 -17.558 1.00 91.62 410 ALA A N 1
ATOM 2945 C CA . ALA A 1 410 ? 3.676 -6.485 -16.633 1.00 91.62 410 ALA A CA 1
ATOM 2946 C C . ALA A 1 410 ? 2.195 -6.147 -16.858 1.00 91.62 410 ALA A C 1
ATOM 2948 O O . ALA A 1 410 ? 1.688 -6.201 -17.976 1.00 91.62 410 ALA A O 1
ATOM 2949 N N . VAL A 1 411 ? 1.505 -5.774 -15.788 1.00 89.62 411 VAL A N 1
ATOM 2950 C CA . VAL A 1 411 ? 0.116 -5.314 -15.801 1.00 89.62 411 VAL A CA 1
ATOM 2951 C C . VAL A 1 411 ? 0.114 -3.805 -15.578 1.00 89.62 411 VAL A C 1
ATOM 2953 O O . VAL A 1 411 ? 0.789 -3.310 -14.675 1.00 89.62 411 VAL A O 1
ATOM 2956 N N . GLU A 1 412 ? -0.618 -3.066 -16.409 1.00 91.56 412 GLU A N 1
ATOM 2957 C CA . GLU A 1 412 ? -0.845 -1.633 -16.212 1.00 91.56 412 GLU A CA 1
ATOM 2958 C C . GLU A 1 412 ? -1.795 -1.408 -15.024 1.00 91.56 412 GLU A C 1
ATOM 2960 O O . GLU A 1 412 ? -2.827 -2.073 -14.918 1.00 91.56 412 GLU A O 1
ATOM 2965 N N . VAL A 1 413 ? -1.480 -0.444 -14.157 1.00 89.50 413 VAL A N 1
ATOM 2966 C CA . VAL A 1 413 ? -2.432 0.091 -13.179 1.00 89.50 413 VAL A CA 1
ATOM 2967 C C . VAL A 1 413 ? -3.438 0.960 -13.924 1.00 89.50 413 VAL A C 1
ATOM 2969 O O . VAL A 1 413 ? -3.137 2.080 -14.347 1.00 89.50 413 VAL A O 1
ATOM 2972 N N . ASP A 1 414 ? -4.634 0.417 -14.111 1.00 87.50 414 ASP A N 1
ATOM 2973 C CA . ASP A 1 414 ? -5.676 1.013 -14.933 1.00 87.50 414 ASP A CA 1
ATOM 2974 C C . ASP A 1 414 ? -6.703 1.733 -14.052 1.00 87.50 414 ASP A C 1
ATOM 2976 O O . ASP A 1 414 ? -7.415 1.118 -13.263 1.00 87.50 414 ASP A O 1
ATOM 2980 N N . VAL A 1 415 ? -6.792 3.057 -14.190 1.00 86.62 415 VAL A N 1
ATOM 2981 C CA . VAL A 1 415 ? -7.613 3.918 -13.321 1.00 86.62 415 VAL A CA 1
ATOM 2982 C C . VAL A 1 415 ? -9.128 3.779 -13.545 1.00 86.62 415 VAL A C 1
ATOM 2984 O O . VAL A 1 415 ? -9.922 4.112 -12.663 1.00 86.62 415 VAL A O 1
ATOM 2987 N N . GLU A 1 416 ? -9.558 3.256 -14.696 1.00 85.25 416 GLU A N 1
ATOM 2988 C CA . GLU A 1 416 ? -10.980 3.120 -15.037 1.00 85.25 416 GLU A CA 1
ATOM 2989 C C . GLU A 1 416 ? -11.588 1.842 -14.452 1.00 85.25 416 GLU A C 1
ATOM 2991 O O . GLU A 1 416 ? -12.667 1.855 -13.839 1.00 85.25 416 GLU A O 1
ATOM 2996 N N . THR A 1 417 ? -10.859 0.736 -14.587 1.00 82.88 417 THR A N 1
ATOM 2997 C CA . THR A 1 417 ? -11.163 -0.557 -13.961 1.00 82.88 417 THR A CA 1
ATOM 2998 C C . THR A 1 417 ? -10.740 -0.597 -12.489 1.00 82.88 417 THR A C 1
ATOM 3000 O O . THR A 1 417 ? -11.366 -1.298 -11.689 1.00 82.88 417 THR A O 1
ATOM 3003 N N . GLY A 1 418 ? -9.740 0.209 -12.117 1.00 76.31 418 GLY A N 1
ATOM 3004 C CA . GLY A 1 418 ? -9.033 0.221 -10.833 1.00 76.31 418 GLY A CA 1
ATOM 3005 C C . GLY A 1 418 ? -8.167 -1.010 -10.582 1.00 76.31 418 GLY A C 1
ATOM 3006 O O . GLY A 1 418 ? -7.861 -1.286 -9.425 1.00 76.31 418 GLY A O 1
ATOM 3007 N N . ALA A 1 419 ? -7.813 -1.767 -11.623 1.00 76.25 419 ALA A N 1
ATOM 3008 C CA . ALA A 1 419 ? -6.913 -2.905 -11.491 1.00 76.25 419 ALA A CA 1
ATOM 3009 C C . ALA A 1 419 ? -5.524 -2.433 -11.026 1.00 76.25 419 ALA A C 1
ATOM 3011 O O . ALA A 1 419 ? -4.948 -1.529 -11.629 1.00 76.25 419 ALA A O 1
ATOM 3012 N N . GLY A 1 420 ? -4.993 -3.033 -9.955 1.00 73.00 420 GLY A N 1
ATOM 3013 C CA . GLY A 1 420 ? -3.666 -2.718 -9.417 1.00 73.00 420 GLY A CA 1
ATOM 3014 C C . GLY A 1 420 ? -3.560 -1.385 -8.665 1.00 73.00 420 GLY A C 1
ATOM 3015 O O . GLY A 1 420 ? -2.440 -0.949 -8.397 1.00 73.00 420 GLY A O 1
ATOM 3016 N N . MET A 1 421 ? -4.696 -0.741 -8.358 1.00 74.12 421 MET A N 1
ATOM 3017 C CA . MET A 1 421 ? -4.790 0.419 -7.454 1.00 74.12 421 MET A CA 1
ATOM 3018 C C . MET A 1 421 ? -5.060 0.030 -5.991 1.00 74.12 421 MET A C 1
ATOM 3020 O O . MET A 1 421 ? -5.058 0.906 -5.122 1.00 74.12 421 MET A O 1
ATOM 3024 N N . ASP A 1 422 ? -5.373 -1.242 -5.745 1.00 60.41 422 ASP A N 1
ATOM 3025 C CA . ASP A 1 422 ? -5.417 -1.849 -4.418 1.00 60.41 422 ASP A CA 1
ATOM 3026 C C . ASP A 1 422 ? -4.014 -1.919 -3.800 1.00 60.41 422 ASP A C 1
ATOM 3028 O O . ASP A 1 422 ? -3.049 -2.277 -4.515 1.00 60.41 422 ASP A O 1
#

Organism: NCBI:txid882441

pLDDT: mean 73.08, std 25.12, range [29.45, 98.06]

Foldseek 3Di:
DDFAFQVVVLPPDDLLLLLLLLLQVLVQLLVCVVVVFAQLPDASRQWGWDPPDVSIDIDGHRTPDPNPDHDLLFAPCRVPPDDDHSLRVLSSSLSRSCVSPVVCNLVSQLSNFPDSVSRDHSNVSSVSSVDDPVVVVVPDPDDDDDDDDDDDDDDDDDDDDDDDDDDDDDDDDDDDDDDDDDDDDDDDDDDDDDDDDDDDDDDDDDDDDDDDDDDDDDDDDDDDDDDDDDDDDDDDDDDDDDDDDDDDDDDDDPDDPQPAQAFQFFWWKDQAPPLPFIKIWTGGGFKIWMWTDSLFADIWIWIGTCHSQWDWTATRPGWTWIFGHDNFWTWGWTDDPNDIGTDIITTDDPVFFKKWFFDDDPNWTKIKIWGQDPVRDIGIWIQTNNGIGRAADAPSVQCWGQDPNDTTHIDTCDRVVRPPVD